Protein AF-0000000071467765 (afdb_homodimer)

Organism: Pichia kudriavzevii (NCBI:txid4909)

Secondary structure (DSSP, 8-state):
-HHHHHHHHHHHHHHHHHIIIIIHHHH----GGGGGS--SSS-TTSTTS-TTTHHHHHHTT-SS-EEEEEESSTTHHHHHSHHHHHHHT-GGGT-EEEEEES---GGGS-HHHHHHHHHHHHHHTT-SEEEE------TT-PPPHHHHHHHHHHHHHHHHHHHT---GGGEEEEEE-TTTTT--HHHHHHHHHHHHHHHHHT-EEEEEPP--HHHHT-TTHHHHHHHHHHHHHH-HHHHHHHHHTT--HHHHHTTS---TTPEEEE--HHHHHHHHHIIIIITGGG--HHHHHHHHH-GGGTEEEEEE-/-HHHHHHHHHHHHHHHHHIIIIIHHHH----GGGGGS--SSS-TTSTTS-TTTHHHHHHTT-SS-EEEEEESSTTHHHHHSHHHHHHHT-GGGT-EEEEEES---GGGS-HHHHHHHHHHHHHHTT-SEEEE------TT-PPPHHHHHHHHHHHHHHHHHHHT---GGGEEEEEE-TTTTT--HHHHHHHHHHHHHHHHHT-EEEEEPP--HHHHT-TTHHHHHHHHHHHHHH-HHHHHHHHHTT--HHHHHTTS---TTPEEEE--HHHHHHHHHIIIIITGGG--HHHHHHHHH-GGGTEEEEEE-

Solvent-accessible surface area (backbone atoms only — not comparable to full-atom values): 31597 Å² total; per-residue (Å²): 112,69,63,54,54,49,40,41,52,52,50,50,51,48,51,51,33,39,41,66,47,48,51,48,31,62,76,51,54,82,47,78,59,52,74,79,45,59,66,79,67,73,43,57,87,36,58,82,50,25,56,76,38,44,46,56,38,58,77,64,60,65,40,63,24,40,37,38,36,48,42,46,36,56,54,46,62,36,55,52,38,27,25,50,43,56,56,53,48,38,68,49,39,51,38,45,36,32,38,42,24,40,10,35,45,40,68,84,71,41,21,72,50,33,43,54,20,37,54,49,26,28,60,68,47,56,42,71,44,79,44,71,42,83,46,82,53,47,89,85,42,71,56,58,43,67,59,49,37,52,50,51,52,52,52,48,53,52,47,30,65,74,68,65,56,85,55,60,86,35,38,34,40,36,33,38,20,83,57,18,54,75,61,41,38,45,31,25,28,47,23,56,20,52,51,55,46,24,63,75,68,68,34,52,39,30,20,37,63,59,61,56,72,67,61,33,54,34,27,60,50,60,59,34,51,52,47,52,51,52,56,40,60,70,31,64,69,48,40,52,54,34,51,72,68,70,51,62,62,64,55,65,62,35,70,45,80,67,55,88,72,48,43,63,31,70,42,29,66,39,51,36,29,42,32,49,15,32,39,46,50,28,34,47,94,68,63,48,78,67,46,55,54,44,64,68,22,29,24,30,46,42,30,36,43,34,34,70,110,111,68,64,53,52,49,41,40,49,51,49,51,49,48,51,51,34,39,41,65,48,48,51,47,30,63,74,52,58,82,49,75,59,54,75,79,42,58,65,78,69,73,41,59,87,37,57,81,52,24,55,75,39,44,45,57,38,55,77,65,60,65,41,63,25,41,37,38,35,48,43,46,37,58,53,46,61,38,54,51,39,27,24,50,42,57,58,52,48,38,69,50,38,49,38,44,35,33,38,42,24,40,10,34,45,39,68,84,72,41,20,71,49,34,45,53,21,37,53,49,27,29,60,69,47,58,41,70,44,80,44,72,43,83,46,82,54,48,90,84,41,70,55,60,42,68,60,47,37,52,50,50,51,53,52,49,52,52,48,30,65,74,70,65,57,84,55,59,85,36,38,33,38,37,33,38,22,82,55,19,54,75,62,43,40,46,30,25,28,48,20,55,21,52,50,55,46,24,62,74,68,67,35,51,37,30,19,37,65,59,58,57,72,67,61,33,54,34,27,60,51,60,59,35,51,52,47,50,52,53,57,41,61,69,29,64,68,48,41,54,54,35,52,71,68,69,50,63,62,63,56,64,60,35,73,46,81,67,55,90,74,48,42,61,31,69,40,30,67,40,51,35,29,42,31,48,15,33,39,46,49,29,34,46,92,69,63,48,78,68,45,56,55,46,62,68,22,29,24,31,46,42,30,37,45,35,34,70,110

Structure (mmCIF, N/CA/C/O backbone):
data_AF-0000000071467765-model_v1
#
loop_
_entity.id
_entity.type
_entity.pdbx_description
1 polymer 'N-acetylglucosaminylphosphatidylinositol deacetylase'
#
loop_
_atom_site.group_PDB
_atom_site.id
_atom_site.type_symbol
_atom_site.label_atom_id
_atom_site.label_alt_id
_atom_site.label_comp_id
_atom_site.label_asym_id
_atom_site.label_entity_id
_atom_site.label_seq_id
_atom_site.pdbx_PDB_ins_code
_atom_site.Cartn_x
_atom_site.Cartn_y
_atom_site.Cartn_z
_atom_site.occupancy
_atom_site.B_iso_or_equiv
_atom_site.auth_seq_id
_atom_site.auth_comp_id
_atom_site.auth_asym_id
_atom_site.auth_atom_id
_atom_site.pdbx_PDB_model_num
ATOM 1 N N . MET A 1 1 ? -33.156 -6.586 10.109 1 57.59 1 MET A N 1
ATOM 2 C CA . MET A 1 1 ? -32.781 -7.945 10.484 1 57.59 1 MET A CA 1
ATOM 3 C C . MET A 1 1 ? -31.781 -8.523 9.5 1 57.59 1 MET A C 1
ATOM 5 O O . MET A 1 1 ? -30.75 -9.086 9.906 1 57.59 1 MET A O 1
ATOM 9 N N . GLY A 1 2 ? -31.953 -8.109 8.18 1 66.56 2 GLY A N 1
ATOM 10 C CA . GLY A 1 2 ? -31.094 -8.656 7.133 1 66.56 2 GLY A CA 1
ATOM 11 C C . GLY A 1 2 ? -29.688 -8.078 7.145 1 66.56 2 GLY A C 1
ATOM 12 O O . GLY A 1 2 ? -28.719 -8.82 7.074 1 66.56 2 GLY A O 1
ATOM 13 N N . LEU A 1 3 ? -29.547 -6.852 7.496 1 72.19 3 LEU A N 1
ATOM 14 C CA . LEU A 1 3 ? -28.234 -6.203 7.48 1 72.19 3 LEU A CA 1
ATOM 15 C C . LEU A 1 3 ? -27.406 -6.629 8.688 1 72.19 3 LEU A C 1
ATOM 17 O O . LEU A 1 3 ? -26.188 -6.766 8.594 1 72.19 3 LEU A O 1
ATOM 21 N N . LEU A 1 4 ? -28.156 -6.809 9.719 1 71.81 4 LEU A N 1
ATOM 22 C CA . LEU A 1 4 ? -27.484 -7.219 10.945 1 71.81 4 LEU A CA 1
ATOM 23 C C . LEU A 1 4 ? -26.859 -8.602 10.789 1 71.81 4 LEU A C 1
ATOM 25 O O . LEU A 1 4 ? -25.719 -8.812 11.18 1 71.81 4 LEU A O 1
ATOM 29 N N . LYS A 1 5 ? -27.656 -9.516 10.25 1 77.25 5 LYS A N 1
ATOM 30 C CA . LYS A 1 5 ? -27.156 -10.875 10.07 1 77.25 5 LYS A CA 1
ATOM 31 C C . LYS A 1 5 ? -26.016 -10.906 9.055 1 77.25 5 LYS A C 1
ATOM 33 O O . LYS A 1 5 ? -25.047 -11.641 9.234 1 77.25 5 LYS A O 1
ATOM 38 N N . LEU A 1 6 ? -26.125 -10.109 8.086 1 79.75 6 LEU A N 1
ATOM 39 C CA . LEU A 1 6 ? -25.094 -10.047 7.062 1 79.75 6 LEU A CA 1
ATOM 40 C C . LEU A 1 6 ? -23.797 -9.5 7.645 1 79.75 6 LEU A C 1
ATOM 42 O O . LEU A 1 6 ? -22.719 -10.031 7.371 1 79.75 6 LEU A O 1
ATOM 46 N N . SER A 1 7 ? -23.969 -8.477 8.438 1 82 7 SER A N 1
ATOM 47 C CA . SER A 1 7 ? -22.797 -7.883 9.062 1 82 7 SER A CA 1
ATOM 48 C C . SER A 1 7 ? -22.094 -8.883 9.977 1 82 7 SER A C 1
ATOM 50 O O . SER A 1 7 ? -20.859 -8.961 9.984 1 82 7 SER A O 1
ATOM 52 N N . TYR A 1 8 ? -22.891 -9.586 10.641 1 83.19 8 TYR A N 1
ATOM 53 C CA . TYR A 1 8 ? -22.328 -10.586 11.547 1 83.19 8 TYR A CA 1
ATOM 54 C C . TYR A 1 8 ? -21.625 -11.688 10.766 1 83.19 8 TYR A C 1
ATOM 56 O O . TYR A 1 8 ? -20.516 -12.102 11.125 1 83.19 8 TYR A O 1
ATOM 64 N N . PHE A 1 9 ? -22.219 -12.078 9.742 1 82.94 9 PHE A N 1
ATOM 65 C CA . PHE A 1 9 ? -21.641 -13.133 8.906 1 82.94 9 PHE A CA 1
ATOM 66 C C . PHE A 1 9 ? -20.328 -12.688 8.297 1 82.94 9 PHE A C 1
ATOM 68 O O . PHE A 1 9 ? -19.344 -13.43 8.297 1 82.94 9 PHE A O 1
ATOM 75 N N . VAL A 1 10 ? -20.234 -11.508 7.82 1 82.75 10 VAL A N 1
ATOM 76 C CA . VAL A 1 10 ? -19.031 -10.961 7.195 1 82.75 10 VAL A CA 1
ATOM 77 C C . VAL A 1 10 ? -17.922 -10.844 8.234 1 82.75 10 VAL A C 1
ATOM 79 O O . VAL A 1 10 ? -16.766 -11.172 7.949 1 82.75 10 VAL A O 1
ATOM 82 N N . THR A 1 11 ? -18.312 -10.477 9.383 1 86.81 11 THR A N 1
ATOM 83 C CA . THR A 1 11 ? -17.328 -10.328 10.453 1 86.81 11 THR A CA 1
ATOM 84 C C . THR A 1 11 ? -16.75 -11.68 10.844 1 86.81 11 THR A C 1
ATOM 86 O O . THR A 1 11 ? -15.531 -11.82 10.984 1 86.81 11 THR A O 1
ATOM 89 N N . LEU A 1 12 ? -17.578 -12.625 10.953 1 88 12 LEU A N 1
ATOM 90 C CA . LEU A 1 12 ? -17.125 -13.953 11.352 1 88 12 LEU A CA 1
ATOM 91 C C . LEU A 1 12 ? -16.234 -14.57 10.281 1 88 12 LEU A C 1
ATOM 93 O O . LEU A 1 12 ? -15.219 -15.195 10.594 1 88 12 LEU A O 1
ATOM 97 N N . THR A 1 13 ? -16.672 -14.422 9.07 1 89.06 13 THR A N 1
ATOM 98 C CA . THR A 1 13 ? -15.883 -14.953 7.965 1 89.06 13 THR A CA 1
ATOM 99 C C . THR A 1 13 ? -14.516 -14.273 7.895 1 89.06 13 THR A C 1
ATOM 101 O O . THR A 1 13 ? -13.5 -14.93 7.664 1 89.06 13 THR A O 1
ATOM 104 N N . PHE A 1 14 ? -14.555 -13 8.148 1 92.5 14 PHE A N 1
ATOM 105 C CA . PHE A 1 14 ? -13.312 -12.242 8.141 1 92.5 14 PHE A CA 1
ATOM 106 C C . PHE A 1 14 ? -12.391 -12.695 9.266 1 92.5 14 PHE A C 1
ATOM 108 O O . PHE A 1 14 ? -11.203 -12.93 9.047 1 92.5 14 PHE A O 1
ATOM 115 N N . LEU A 1 15 ? -12.883 -12.875 10.398 1 91.81 15 LEU A N 1
ATOM 116 C CA . LEU A 1 15 ? -12.094 -13.297 11.547 1 91.81 15 LEU A CA 1
ATOM 117 C C . LEU A 1 15 ? -11.547 -14.703 11.344 1 91.81 15 LEU A C 1
ATOM 119 O O . LEU A 1 15 ? -10.398 -14.984 11.703 1 91.81 15 LEU A O 1
ATOM 123 N N . ALA A 1 16 ? -12.367 -15.555 10.812 1 93.81 16 ALA A N 1
ATOM 124 C CA . ALA A 1 16 ? -11.906 -16.906 10.5 1 93.81 16 ALA A CA 1
ATOM 125 C C . ALA A 1 16 ? -10.758 -16.875 9.492 1 93.81 16 ALA A C 1
ATOM 127 O O . ALA A 1 16 ? -9.758 -17.578 9.664 1 93.81 16 ALA A O 1
ATOM 128 N N . TRP A 1 17 ? -10.93 -16.094 8.492 1 95.88 17 TRP A N 1
ATOM 129 C CA . TRP A 1 17 ? -9.898 -15.961 7.469 1 95.88 17 TRP A CA 1
ATOM 130 C C . TRP A 1 17 ? -8.594 -15.438 8.07 1 95.88 17 TRP A C 1
ATOM 132 O O . TRP A 1 17 ? -7.52 -15.961 7.781 1 95.88 17 TRP A O 1
ATOM 142 N N . VAL A 1 18 ? -8.672 -14.461 8.93 1 95.44 18 VAL A N 1
ATOM 143 C CA . VAL A 1 18 ? -7.5 -13.906 9.602 1 95.44 18 VAL A CA 1
ATOM 144 C C . VAL A 1 18 ? -6.824 -14.992 10.438 1 95.44 18 VAL A C 1
ATOM 146 O O . VAL A 1 18 ? -5.598 -15.117 10.43 1 95.44 18 VAL A O 1
ATOM 149 N N . GLY A 1 19 ? -7.621 -15.742 11.141 1 94.69 19 GLY A N 1
ATOM 150 C CA . GLY A 1 19 ? -7.074 -16.844 11.922 1 94.69 19 GLY A CA 1
ATOM 151 C C . GLY A 1 19 ? -6.305 -17.844 11.078 1 94.69 19 GLY A C 1
ATOM 152 O O . GLY A 1 19 ? -5.195 -18.25 11.445 1 94.69 19 GLY A O 1
ATOM 153 N N . LEU A 1 20 ? -6.84 -18.141 9.914 1 93.31 20 LEU A N 1
ATOM 154 C CA . LEU A 1 20 ? -6.297 -19.203 9.07 1 93.31 20 LEU A CA 1
ATOM 155 C C . LEU A 1 20 ? -5.074 -18.719 8.305 1 93.31 20 LEU A C 1
ATOM 157 O O . LEU A 1 20 ? -4.141 -19.484 8.055 1 93.31 20 LEU A O 1
ATOM 161 N N . THR A 1 21 ? -5.031 -17.438 7.965 1 94.06 21 THR A N 1
ATOM 162 C CA . THR A 1 21 ? -3.996 -16.969 7.059 1 94.06 21 THR A CA 1
ATOM 163 C C . THR A 1 21 ? -2.908 -16.219 7.832 1 94.06 21 THR A C 1
ATOM 165 O O . THR A 1 21 ? -1.771 -16.109 7.367 1 94.06 21 THR A O 1
ATOM 168 N N . THR A 1 22 ? -3.254 -15.641 8.969 1 92 22 THR A N 1
ATOM 169 C CA . THR A 1 22 ? -2.34 -14.711 9.625 1 92 22 THR A CA 1
ATOM 170 C C . THR A 1 22 ? -1.929 -15.242 11 1 92 22 THR A C 1
ATOM 172 O O . THR A 1 22 ? -0.749 -15.211 11.352 1 92 22 THR A O 1
ATOM 175 N N . ILE A 1 23 ? -2.797 -15.773 11.75 1 91.19 23 ILE A N 1
ATOM 176 C CA . ILE A 1 23 ? -2.516 -16.141 13.133 1 91.19 23 ILE A CA 1
ATOM 177 C C . ILE A 1 23 ? -1.93 -17.547 13.188 1 91.19 23 ILE A C 1
ATOM 179 O O . ILE A 1 23 ? -0.844 -17.75 13.734 1 91.19 23 ILE A O 1
ATOM 183 N N . LEU A 1 24 ? -2.492 -18.531 12.586 1 88.75 24 LEU A N 1
ATOM 184 C CA . LEU A 1 24 ? -2.113 -19.938 12.688 1 88.75 24 LEU A CA 1
ATOM 185 C C . LEU A 1 24 ? -0.704 -20.172 12.148 1 88.75 24 LEU A C 1
ATOM 187 O O . LEU A 1 24 ? 0.08 -20.906 12.734 1 88.75 24 LEU A O 1
ATOM 191 N N . PRO A 1 25 ? -0.395 -19.531 11.039 1 87.44 25 PRO A N 1
ATOM 192 C CA . PRO A 1 25 ? 0.955 -19.75 10.516 1 87.44 25 PRO A CA 1
ATOM 193 C C . PRO A 1 25 ? 2.045 -19.328 11.492 1 87.44 25 PRO A C 1
ATOM 195 O O . PRO A 1 25 ? 3.18 -19.797 11.406 1 87.44 25 PRO A O 1
ATOM 198 N N . ASN A 1 26 ? 1.786 -18.359 12.336 1 83.25 26 ASN A N 1
ATOM 199 C CA . ASN A 1 26 ? 2.764 -17.938 13.336 1 83.25 26 ASN A CA 1
ATOM 200 C C . ASN A 1 26 ? 3.074 -19.062 14.32 1 83.25 26 ASN A C 1
ATOM 202 O O . ASN A 1 26 ? 4.168 -19.125 14.883 1 83.25 26 ASN A O 1
ATOM 206 N N . PHE A 1 27 ? 2.184 -20.031 14.461 1 81.62 27 PHE A N 1
ATOM 207 C CA . PHE A 1 27 ? 2.359 -21.125 15.406 1 81.62 27 PHE A CA 1
ATOM 208 C C . PHE A 1 27 ? 2.906 -22.359 14.703 1 81.62 27 PHE A C 1
ATOM 210 O O . PHE A 1 27 ? 3.479 -23.25 15.344 1 81.62 27 PHE A O 1
ATOM 217 N N . CYS A 1 28 ? 2.707 -22.469 13.422 1 75.94 28 CYS A N 1
ATOM 218 C CA . CYS A 1 28 ? 3.148 -23.641 12.656 1 75.94 28 CYS A CA 1
ATOM 219 C C . CYS A 1 28 ? 4.301 -23.266 11.734 1 75.94 28 CYS A C 1
ATOM 221 O O . CYS A 1 28 ? 4.332 -23.688 10.57 1 75.94 28 CYS A O 1
ATOM 223 N N . ASN A 1 29 ? 5.148 -22.5 12.164 1 68.12 29 ASN A N 1
ATOM 224 C CA . ASN A 1 29 ? 6.176 -21.922 11.305 1 68.12 29 ASN A CA 1
ATOM 225 C C . ASN A 1 29 ? 7.359 -22.859 11.125 1 68.12 29 ASN A C 1
ATOM 227 O O . ASN A 1 29 ? 8.445 -22.438 10.75 1 68.12 29 ASN A O 1
ATOM 231 N N . THR A 1 30 ? 7.168 -24.125 11.273 1 71.19 30 THR A N 1
ATOM 232 C CA . THR A 1 30 ? 8.266 -25.062 11.07 1 71.19 30 THR A CA 1
ATOM 233 C C . THR A 1 30 ? 8.227 -25.641 9.656 1 71.19 30 THR A C 1
ATOM 235 O O . THR A 1 30 ? 7.406 -26.5 9.344 1 71.19 30 THR A O 1
ATOM 238 N N . ASP A 1 31 ? 8.68 -24.875 8.656 1 78.06 31 ASP A N 1
ATOM 239 C CA . ASP A 1 31 ? 8.695 -25.328 7.273 1 78.06 31 ASP A CA 1
ATOM 240 C C . ASP A 1 31 ? 10.117 -25.641 6.809 1 78.06 31 ASP A C 1
ATOM 242 O O . ASP A 1 31 ? 10.969 -24.75 6.758 1 78.06 31 ASP A O 1
ATOM 246 N N . PRO A 1 32 ? 10.414 -26.891 6.512 1 81.75 32 PRO A N 1
ATOM 247 C CA . PRO A 1 32 ? 11.766 -27.266 6.098 1 81.75 32 PRO A CA 1
ATOM 248 C C . PRO A 1 32 ? 12.195 -26.594 4.801 1 81.75 32 PRO A C 1
ATOM 250 O O . PRO A 1 32 ? 13.391 -26.484 4.52 1 81.75 32 PRO A O 1
ATOM 253 N N . SER A 1 33 ? 11.25 -26.094 4.004 1 87.62 33 SER A N 1
ATOM 254 C CA . SER A 1 33 ? 11.57 -25.469 2.732 1 87.62 33 SER A CA 1
ATOM 255 C C . SER A 1 33 ? 12.352 -24.172 2.941 1 87.62 33 SER A C 1
ATOM 257 O O . SER A 1 33 ? 13.07 -23.719 2.043 1 87.62 33 SER A O 1
ATOM 259 N N . LYS A 1 34 ? 12.328 -23.656 4.102 1 89.5 34 LYS A N 1
ATOM 260 C CA . LYS A 1 34 ? 13.016 -22.406 4.414 1 89.5 34 LYS A CA 1
ATOM 261 C C . LYS A 1 34 ? 14.531 -22.594 4.41 1 89.5 34 LYS A C 1
ATOM 263 O O . LYS A 1 34 ? 15.273 -21.641 4.172 1 89.5 34 LYS A O 1
ATOM 268 N N . SER A 1 35 ? 14.891 -23.797 4.668 1 88.38 35 SER A N 1
ATOM 269 C CA . SER A 1 35 ? 16.328 -24.078 4.738 1 88.38 35 SER A CA 1
ATOM 270 C C . SER A 1 35 ? 16.984 -23.891 3.379 1 88.38 35 SER A C 1
ATOM 272 O O . SER A 1 35 ? 18.203 -23.734 3.295 1 88.38 35 SER A O 1
ATOM 274 N N . LYS A 1 36 ? 16.203 -23.844 2.367 1 92.06 36 LYS A N 1
ATOM 275 C CA . LYS A 1 36 ? 16.719 -23.719 1.008 1 92.06 36 LYS A CA 1
ATOM 276 C C . LYS A 1 36 ? 16.859 -22.266 0.605 1 92.06 36 LYS A C 1
ATOM 278 O O . LYS A 1 36 ? 17.344 -21.953 -0.487 1 92.06 36 LYS A O 1
ATOM 283 N N . LEU A 1 37 ? 16.469 -21.391 1.48 1 94.06 37 LEU A N 1
ATOM 284 C CA . LEU A 1 37 ? 16.5 -19.969 1.185 1 94.06 37 LEU A CA 1
ATOM 285 C C . LEU A 1 37 ? 17.578 -19.266 2.01 1 94.06 37 LEU A C 1
ATOM 287 O O . LEU A 1 37 ? 17.875 -19.688 3.129 1 94.06 37 LEU A O 1
ATOM 291 N N . LEU A 1 38 ? 18.109 -18.266 1.412 1 92.5 38 LEU A N 1
ATOM 292 C CA . LEU A 1 38 ? 19.031 -17.406 2.15 1 92.5 38 LEU A CA 1
ATOM 293 C C . LEU A 1 38 ? 18.281 -16.297 2.879 1 92.5 38 LEU A C 1
ATOM 295 O O . LEU A 1 38 ? 17.344 -15.719 2.326 1 92.5 38 LEU A O 1
ATOM 299 N N . ASN A 1 39 ? 18.719 -16 4.059 1 92.62 39 ASN A N 1
ATOM 300 C CA . ASN A 1 39 ? 18.062 -14.992 4.875 1 92.62 39 ASN A CA 1
ATOM 301 C C . ASN A 1 39 ? 18.625 -13.602 4.605 1 92.62 39 ASN A C 1
ATOM 303 O O . ASN A 1 39 ? 19.281 -13.016 5.465 1 92.62 39 ASN A O 1
ATOM 307 N N . TYR A 1 40 ? 18.141 -12.93 3.514 1 88.19 40 TYR A N 1
ATOM 308 C CA . TYR A 1 40 ? 18.656 -11.641 3.088 1 88.19 40 TYR A CA 1
ATOM 309 C C . TYR A 1 40 ? 18.062 -10.508 3.912 1 88.19 40 TYR A C 1
ATOM 311 O O . TYR A 1 40 ? 18.734 -9.539 4.246 1 88.19 40 TYR A O 1
ATOM 319 N N . ASP A 1 41 ? 16.844 -10.727 4.32 1 86.25 41 ASP A N 1
ATOM 320 C CA . ASP A 1 41 ? 16.109 -9.594 4.883 1 86.25 41 ASP A CA 1
ATOM 321 C C . ASP A 1 41 ? 15.859 -9.797 6.375 1 86.25 41 ASP A C 1
ATOM 323 O O . ASP A 1 41 ? 15.312 -8.906 7.039 1 86.25 41 ASP A O 1
ATOM 327 N N . GLY A 1 42 ? 16.219 -11.016 6.875 1 87.81 42 GLY A N 1
ATOM 328 C CA . GLY A 1 42 ? 16.062 -11.297 8.297 1 87.81 42 GLY A CA 1
ATOM 329 C C . GLY A 1 42 ? 14.695 -11.828 8.648 1 87.81 42 GLY A C 1
ATOM 330 O O . GLY A 1 42 ? 14.375 -12 9.828 1 87.81 42 GLY A O 1
ATOM 331 N N . TYR A 1 43 ? 13.828 -12.156 7.582 1 90.5 43 TYR A N 1
ATOM 332 C CA . TYR A 1 43 ? 12.453 -12.562 7.852 1 90.5 43 TYR A CA 1
ATOM 333 C C . TYR A 1 43 ? 12.273 -14.062 7.676 1 90.5 43 TYR A C 1
ATOM 335 O O . TYR A 1 43 ? 11.18 -14.594 7.863 1 90.5 43 TYR A O 1
ATOM 343 N N . LEU A 1 44 ? 13.344 -14.773 7.383 1 90.62 44 LEU A N 1
ATOM 344 C CA . LEU A 1 44 ? 13.211 -16.141 6.914 1 90.62 44 LEU A CA 1
ATOM 345 C C . LEU A 1 44 ? 12.508 -17.016 7.961 1 90.62 44 LEU A C 1
ATOM 347 O O . LEU A 1 44 ? 11.695 -17.859 7.613 1 90.62 44 LEU A O 1
ATOM 351 N N . GLN A 1 45 ? 12.758 -16.766 9.203 1 87.19 45 GLN A N 1
ATOM 352 C CA . GLN A 1 45 ? 12.211 -17.609 10.242 1 87.19 45 GLN A CA 1
ATOM 353 C C . GLN A 1 45 ? 10.906 -17.047 10.789 1 87.19 45 GLN A C 1
ATOM 355 O O . GLN A 1 45 ? 10.32 -17.594 11.734 1 87.19 45 GLN A O 1
ATOM 360 N N . SER A 1 46 ? 10.445 -15.953 10.141 1 87.81 46 SER A N 1
ATOM 361 C CA . SER A 1 46 ? 9.195 -15.344 10.586 1 87.81 46 SER A CA 1
ATOM 362 C C . SER A 1 46 ? 8.016 -15.812 9.742 1 87.81 46 SER A C 1
ATOM 364 O O . SER A 1 46 ? 8.195 -16.547 8.766 1 87.81 46 SER A O 1
ATOM 366 N N . ALA A 1 47 ? 6.828 -15.438 10.156 1 88.19 47 ALA A N 1
ATOM 367 C CA . ALA A 1 47 ? 5.602 -15.82 9.461 1 88.19 47 ALA A CA 1
ATOM 368 C C . ALA A 1 47 ? 5.477 -15.078 8.125 1 88.19 47 ALA A C 1
ATOM 370 O O . ALA A 1 47 ? 4.555 -15.336 7.352 1 88.19 47 ALA A O 1
ATOM 371 N N . TYR A 1 48 ? 6.473 -14.227 7.953 1 90.69 48 TYR A N 1
ATOM 372 C CA . TYR A 1 48 ? 6.535 -13.57 6.648 1 90.69 48 TYR A CA 1
ATOM 373 C C . TYR A 1 48 ? 6.688 -14.594 5.531 1 90.69 48 TYR A C 1
ATOM 375 O O . TYR A 1 48 ? 6.105 -14.438 4.453 1 90.69 48 TYR A O 1
ATOM 383 N N . TYR A 1 49 ? 7.488 -15.523 5.789 1 91.38 49 TYR A N 1
ATOM 384 C CA . TYR A 1 49 ? 7.586 -16.734 4.98 1 91.38 49 TYR A CA 1
ATOM 385 C C . TYR A 1 49 ? 6.902 -17.906 5.664 1 91.38 49 TYR A C 1
ATOM 387 O O . TYR A 1 49 ? 7.434 -18.469 6.625 1 91.38 49 TYR A O 1
ATOM 395 N N . ASN A 1 50 ? 5.691 -18.203 5.188 1 86.06 50 ASN A N 1
ATOM 396 C CA . ASN A 1 50 ? 4.898 -19.141 5.977 1 86.06 50 ASN A CA 1
ATOM 397 C C . ASN A 1 50 ? 4.711 -20.469 5.246 1 86.06 50 ASN A C 1
ATOM 399 O O . ASN A 1 50 ? 5.039 -20.578 4.062 1 86.06 50 ASN A O 1
ATOM 403 N N . SER A 1 51 ? 4.078 -21.359 6.02 1 84.44 51 SER A N 1
ATOM 404 C CA . SER A 1 51 ? 3.939 -22.734 5.547 1 84.44 51 SER A CA 1
ATOM 405 C C . SER A 1 51 ? 2.822 -22.859 4.516 1 84.44 51 SER A C 1
ATOM 407 O O . SER A 1 51 ? 2.707 -23.875 3.834 1 84.44 51 SER A O 1
ATOM 409 N N . ILE A 1 52 ? 2.143 -21.812 4.406 1 90.38 52 ILE A N 1
ATOM 410 C CA . ILE A 1 52 ? 1.036 -21.859 3.459 1 90.38 52 ILE A CA 1
ATOM 411 C C . ILE A 1 52 ? 1.566 -21.672 2.039 1 90.38 52 ILE A C 1
ATOM 413 O O . ILE A 1 52 ? 1.203 -22.422 1.13 1 90.38 52 ILE A O 1
ATOM 417 N N . ASN A 1 53 ? 2.486 -20.734 1.832 1 94.88 53 ASN A N 1
ATOM 418 C CA . ASN A 1 53 ? 2.891 -20.344 0.482 1 94.88 53 ASN A CA 1
ATOM 419 C C . ASN A 1 53 ? 4.301 -20.844 0.16 1 94.88 53 ASN A C 1
ATOM 421 O O . ASN A 1 53 ? 4.551 -21.344 -0.936 1 94.88 53 ASN A O 1
ATOM 425 N N . THR A 1 54 ? 5.211 -20.766 1.097 1 94.81 54 THR A N 1
ATOM 426 C CA . THR A 1 54 ? 6.645 -20.891 0.864 1 94.81 54 THR A CA 1
ATOM 427 C C . THR A 1 54 ? 6.98 -22.281 0.315 1 94.81 54 THR A C 1
ATOM 429 O O . THR A 1 54 ? 7.738 -22.406 -0.652 1 94.81 54 THR A O 1
ATOM 432 N N . PRO A 1 55 ? 6.406 -23.406 0.921 1 92 55 PRO A N 1
ATOM 433 C CA . PRO A 1 55 ? 6.742 -24.719 0.372 1 92 55 PRO A CA 1
ATOM 434 C C . PRO A 1 55 ? 6.414 -24.844 -1.114 1 92 55 PRO A C 1
ATOM 436 O O . PRO A 1 55 ? 7.23 -25.344 -1.891 1 92 55 PRO A O 1
ATOM 439 N N . ALA A 1 56 ? 5.25 -24.359 -1.516 1 92.88 56 ALA A N 1
ATOM 440 C CA . ALA A 1 56 ? 4.84 -24.453 -2.914 1 92.88 56 ALA A CA 1
ATOM 441 C C . ALA A 1 56 ? 5.758 -23.625 -3.811 1 92.88 56 ALA A C 1
ATOM 443 O O . ALA A 1 56 ? 6.09 -24.047 -4.922 1 92.88 56 ALA A O 1
ATOM 444 N N . ILE A 1 57 ? 6.191 -22.469 -3.383 1 96.62 57 ILE A N 1
ATOM 445 C CA . ILE A 1 57 ? 7.059 -21.578 -4.148 1 96.62 57 ILE A CA 1
ATOM 446 C C . ILE A 1 57 ? 8.422 -22.234 -4.352 1 96.62 57 ILE A C 1
ATOM 448 O O . ILE A 1 57 ? 8.945 -22.266 -5.469 1 96.62 57 ILE A O 1
ATOM 452 N N . VAL A 1 58 ? 8.938 -22.797 -3.32 1 95.69 58 VAL A N 1
ATOM 453 C CA . VAL A 1 58 ? 10.266 -23.406 -3.342 1 95.69 58 VAL A CA 1
ATOM 454 C C . VAL A 1 58 ? 10.234 -24.719 -4.117 1 95.69 58 VAL A C 1
ATOM 456 O O . VAL A 1 58 ? 11.102 -24.969 -4.957 1 95.69 58 VAL A O 1
ATOM 459 N N . GLU A 1 59 ? 9.195 -25.547 -3.848 1 93.25 59 GLU A N 1
ATOM 460 C CA . GLU A 1 59 ? 9.078 -26.844 -4.496 1 93.25 59 GLU A CA 1
ATOM 461 C C . GLU A 1 59 ? 8.938 -26.703 -6.008 1 93.25 59 GLU A C 1
ATOM 463 O O . GLU A 1 59 ? 9.367 -27.562 -6.77 1 93.25 59 GLU A O 1
ATOM 468 N N . ASN A 1 60 ? 8.383 -25.609 -6.41 1 94.88 60 ASN A N 1
ATOM 469 C CA . ASN A 1 60 ? 8.188 -25.375 -7.836 1 94.88 60 ASN A CA 1
ATOM 470 C C . ASN A 1 60 ? 9.281 -24.5 -8.43 1 94.88 60 ASN A C 1
ATOM 472 O O . ASN A 1 60 ? 9.141 -24 -9.547 1 94.88 60 ASN A O 1
ATOM 476 N N . ASN A 1 61 ? 10.273 -24.219 -7.699 1 95.06 61 ASN A N 1
ATOM 477 C CA . ASN A 1 61 ? 11.477 -23.5 -8.125 1 95.06 61 ASN A CA 1
ATOM 478 C C . ASN A 1 61 ? 11.148 -22.094 -8.617 1 95.06 61 ASN A C 1
ATOM 480 O O . ASN A 1 61 ? 11.68 -21.656 -9.633 1 95.06 61 ASN A O 1
ATOM 484 N N . LEU A 1 62 ? 10.242 -21.469 -7.961 1 97.5 62 LEU A N 1
ATOM 485 C CA . LEU A 1 62 ? 9.938 -20.062 -8.234 1 97.5 62 LEU A CA 1
ATOM 486 C C . LEU A 1 62 ? 10.789 -19.141 -7.359 1 97.5 62 LEU A C 1
ATOM 488 O O . LEU A 1 62 ? 10.258 -18.25 -6.699 1 97.5 62 LEU A O 1
ATOM 492 N N . VAL A 1 63 ? 12.07 -19.438 -7.305 1 97.38 63 VAL A N 1
ATOM 493 C CA . VAL A 1 63 ? 13.102 -18.672 -6.609 1 97.38 63 VAL A CA 1
ATOM 494 C C . VAL A 1 63 ? 14.25 -18.359 -7.566 1 97.38 63 VAL A C 1
ATOM 496 O O . VAL A 1 63 ? 14.445 -19.078 -8.555 1 97.38 63 VAL A O 1
ATOM 499 N N . ASN A 1 64 ? 14.969 -17.266 -7.293 1 96.56 64 ASN A N 1
ATOM 500 C CA . ASN A 1 64 ? 16.078 -16.859 -8.141 1 96.56 64 ASN A CA 1
ATOM 501 C C . ASN A 1 64 ? 15.68 -16.797 -9.609 1 96.56 64 ASN A C 1
ATOM 503 O O . ASN A 1 64 ? 16.391 -17.297 -10.477 1 96.56 64 ASN A O 1
ATOM 507 N N . SER A 1 65 ? 14.484 -16.266 -9.836 1 98.06 65 SER A N 1
ATOM 508 C CA . SER A 1 65 ? 13.914 -16.266 -11.188 1 98.06 65 SER A CA 1
ATOM 509 C C . SER A 1 65 ? 13.555 -14.859 -11.625 1 98.06 65 SER A C 1
ATOM 511 O O . SER A 1 65 ? 13.391 -13.961 -10.797 1 98.06 65 SER A O 1
ATOM 513 N N . HIS A 1 66 ? 13.562 -14.672 -12.922 1 98.62 66 HIS A N 1
ATOM 514 C CA . HIS A 1 66 ? 12.93 -13.516 -13.547 1 98.62 66 HIS A CA 1
ATOM 515 C C . HIS A 1 66 ? 11.492 -13.828 -13.953 1 98.62 66 HIS A C 1
ATOM 517 O O . HIS A 1 66 ? 11.258 -14.539 -14.938 1 98.62 66 HIS A O 1
ATOM 523 N N . ILE A 1 67 ? 10.57 -13.352 -13.164 1 98.81 67 ILE A N 1
ATOM 524 C CA . ILE A 1 67 ? 9.156 -13.57 -13.43 1 98.81 67 ILE A CA 1
ATOM 525 C C . ILE A 1 67 ? 8.641 -12.5 -14.391 1 98.81 67 ILE A C 1
ATOM 527 O O . ILE A 1 67 ? 8.648 -11.305 -14.062 1 98.81 67 ILE A O 1
ATOM 531 N N . VAL A 1 68 ? 8.242 -12.891 -15.523 1 98.88 68 VAL A N 1
ATOM 532 C CA . VAL A 1 68 ? 7.727 -11.977 -16.547 1 98.88 68 VAL A CA 1
ATOM 533 C C . VAL A 1 68 ? 6.203 -12.055 -16.594 1 98.88 68 VAL A C 1
ATOM 535 O O . VAL A 1 68 ? 5.645 -13.031 -17.109 1 98.88 68 VAL A O 1
ATOM 538 N N . LEU A 1 69 ? 5.57 -11.047 -16.031 1 98.94 69 LEU A N 1
ATOM 539 C CA . LEU A 1 69 ? 4.117 -10.922 -16.078 1 98.94 69 LEU A CA 1
ATOM 540 C C . LEU A 1 69 ? 3.67 -10.25 -17.375 1 98.94 69 LEU A C 1
ATOM 542 O O . LEU A 1 69 ? 4.156 -9.172 -17.719 1 98.94 69 LEU A O 1
ATOM 546 N N . ILE A 1 70 ? 2.84 -10.906 -18.078 1 98.88 70 ILE A N 1
ATOM 547 C CA . ILE A 1 70 ? 2.309 -10.375 -19.328 1 98.88 70 ILE A CA 1
ATOM 548 C C . ILE A 1 70 ? 0.815 -10.094 -19.172 1 98.88 70 ILE A C 1
ATOM 550 O O . ILE A 1 70 ? 0.022 -11.008 -18.953 1 98.88 70 ILE A O 1
ATOM 554 N N . THR A 1 71 ? 0.407 -8.812 -19.297 1 98.69 71 THR A N 1
ATOM 555 C CA . THR A 1 71 ? -0.985 -8.414 -19.109 1 98.69 71 THR A CA 1
ATOM 556 C C . THR A 1 71 ? -1.458 -7.559 -20.281 1 98.69 71 THR A C 1
ATOM 558 O O . THR A 1 71 ? -0.671 -7.219 -21.172 1 98.69 71 THR A O 1
ATOM 561 N N . ALA A 1 72 ? -2.754 -7.246 -20.297 1 97.88 72 ALA A N 1
ATOM 562 C CA . ALA A 1 72 ? -3.342 -6.527 -21.422 1 97.88 72 ALA A CA 1
ATOM 563 C C . ALA A 1 72 ? -3.432 -5.031 -21.141 1 97.88 72 ALA A C 1
ATOM 565 O O . ALA A 1 72 ? -3.086 -4.207 -21.984 1 97.88 72 ALA A O 1
ATOM 566 N N . HIS A 1 73 ? -3.934 -4.734 -19.938 1 97.06 73 HIS A N 1
ATOM 567 C CA . HIS A 1 73 ? -4.254 -3.348 -19.625 1 97.06 73 HIS A CA 1
ATOM 568 C C . HIS A 1 73 ? -3.662 -2.939 -18.281 1 97.06 73 HIS A C 1
ATOM 570 O O . HIS A 1 73 ? -3.461 -3.783 -17.406 1 97.06 73 HIS A O 1
ATOM 576 N N . PRO A 1 74 ? -3.418 -1.575 -18.156 1 97.81 74 PRO A N 1
ATOM 577 C CA . PRO A 1 74 ? -3.094 -1.1 -16.812 1 97.81 74 PRO A CA 1
ATOM 578 C C . PRO A 1 74 ? -4.191 -1.408 -15.797 1 97.81 74 PRO A C 1
ATOM 580 O O . PRO A 1 74 ? -5.355 -1.066 -16.016 1 97.81 74 PRO A O 1
ATOM 583 N N . ASP A 1 75 ? -3.855 -2.02 -14.727 1 97.75 75 ASP A N 1
ATOM 584 C CA . ASP A 1 75 ? -4.66 -2.418 -13.578 1 97.75 75 ASP A CA 1
ATOM 585 C C . ASP A 1 75 ? -4.848 -3.934 -13.531 1 97.75 75 ASP A C 1
ATOM 587 O O . ASP A 1 75 ? -5.246 -4.488 -12.508 1 97.75 75 ASP A O 1
ATOM 591 N N . ASP A 1 76 ? -4.543 -4.691 -14.68 1 98.38 76 ASP A N 1
ATOM 592 C CA . ASP A 1 76 ? -4.621 -6.148 -14.664 1 98.38 76 ASP A CA 1
ATOM 593 C C . ASP A 1 76 ? -3.719 -6.734 -13.578 1 98.38 76 ASP A C 1
ATOM 595 O O . ASP A 1 76 ? -4.105 -7.68 -12.891 1 98.38 76 ASP A O 1
ATOM 599 N N . GLU A 1 77 ? -2.512 -6.215 -13.453 1 98.69 77 GLU A N 1
ATOM 600 C CA . GLU A 1 77 ? -1.552 -6.688 -12.461 1 98.69 77 GLU A CA 1
ATOM 601 C C . GLU A 1 77 ? -2.109 -6.555 -11.047 1 98.69 77 GLU A C 1
ATOM 603 O O . GLU A 1 77 ? -1.829 -7.387 -10.18 1 98.69 77 GLU A O 1
ATOM 608 N N . SER A 1 78 ? -2.918 -5.504 -10.836 1 98.38 78 SER A N 1
ATOM 609 C CA . SER A 1 78 ? -3.457 -5.172 -9.523 1 98.38 78 SER A CA 1
ATOM 610 C C . SER A 1 78 ? -4.777 -5.891 -9.266 1 98.38 78 SER A C 1
ATOM 612 O O . SER A 1 78 ? -5.062 -6.293 -8.133 1 98.38 78 SER A O 1
ATOM 614 N N . MET A 1 79 ? -5.527 -6.07 -10.344 1 98 79 MET A N 1
ATOM 615 C CA . MET A 1 79 ? -6.84 -6.688 -10.18 1 98 79 MET A CA 1
ATOM 616 C C . MET A 1 79 ? -6.719 -8.203 -10.039 1 98 79 MET A C 1
ATOM 618 O O . MET A 1 79 ? -7.445 -8.812 -9.25 1 98 79 MET A O 1
ATOM 622 N N . PHE A 1 80 ? -5.801 -8.773 -10.703 1 98.56 80 PHE A N 1
ATOM 623 C CA . PHE A 1 80 ? -5.895 -10.219 -10.836 1 98.56 80 PHE A CA 1
ATOM 624 C C . PHE A 1 80 ? -4.68 -10.898 -10.211 1 98.56 80 PHE A C 1
ATOM 626 O O . PHE A 1 80 ? -4.777 -12.031 -9.734 1 98.56 80 PHE A O 1
ATOM 633 N N . PHE A 1 81 ? -3.533 -10.258 -10.109 1 98.81 81 PHE A N 1
ATOM 634 C CA . PHE A 1 81 ? -2.311 -11.008 -9.859 1 98.81 81 PHE A CA 1
ATOM 635 C C . PHE A 1 81 ? -1.666 -10.562 -8.547 1 98.81 81 PHE A C 1
ATOM 637 O O . PHE A 1 81 ? -0.572 -11.016 -8.203 1 98.81 81 PHE A O 1
ATOM 644 N N . THR A 1 82 ? -2.264 -9.688 -7.734 1 98.44 82 THR A N 1
ATOM 645 C CA . THR A 1 82 ? -1.623 -9.062 -6.582 1 98.44 82 THR A CA 1
ATOM 646 C C . THR A 1 82 ? -1.179 -10.109 -5.574 1 98.44 82 THR A C 1
ATOM 648 O O . THR A 1 82 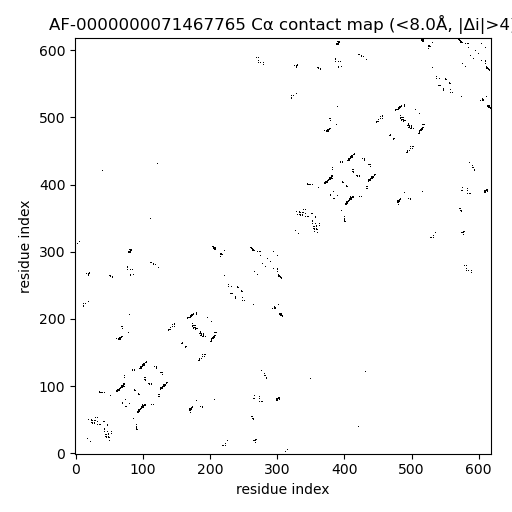? -0.074 -10.031 -5.031 1 98.44 82 THR A O 1
ATOM 651 N N . PRO A 1 83 ? -2.002 -11.219 -5.277 1 98.38 83 PRO A N 1
ATOM 652 C CA . PRO A 1 83 ? -1.503 -12.211 -4.324 1 98.38 83 PRO A CA 1
ATOM 653 C C . PRO A 1 83 ? -0.197 -12.859 -4.777 1 98.38 83 PRO A C 1
ATOM 655 O O . PRO A 1 83 ? 0.719 -13.039 -3.971 1 98.38 83 PRO A O 1
ATOM 658 N N . SER A 1 84 ? -0.109 -13.141 -6.047 1 98.69 84 SER A N 1
ATOM 659 C CA . SER A 1 84 ? 1.103 -13.75 -6.59 1 98.69 84 SER A CA 1
ATOM 660 C C . SER A 1 84 ? 2.271 -12.773 -6.559 1 98.69 84 SER A C 1
ATOM 662 O O . SER A 1 84 ? 3.375 -13.125 -6.137 1 98.69 84 SER A O 1
ATOM 664 N N . LEU A 1 85 ? 1.985 -11.57 -6.977 1 98.75 85 LEU A N 1
ATOM 665 C CA . LEU A 1 85 ? 3.049 -10.57 -7.07 1 98.75 85 LEU A CA 1
ATOM 666 C C . LEU A 1 85 ? 3.59 -10.219 -5.688 1 98.75 85 LEU A C 1
ATOM 668 O O . LEU A 1 85 ? 4.805 -10.148 -5.492 1 98.75 85 LEU A O 1
ATOM 672 N N . THR A 1 86 ? 2.742 -10.023 -4.75 1 97.44 86 THR A N 1
ATOM 673 C CA . THR A 1 86 ? 3.152 -9.68 -3.395 1 97.44 86 THR A CA 1
ATOM 674 C C . THR A 1 86 ? 3.971 -10.805 -2.773 1 97.44 86 THR A C 1
ATOM 676 O O . THR A 1 86 ? 4.98 -10.555 -2.109 1 97.44 86 THR A O 1
ATOM 679 N N . GLU A 1 87 ? 3.602 -12.031 -3.029 1 97.88 87 GLU A N 1
ATOM 680 C CA . GLU A 1 87 ? 4.324 -13.18 -2.479 1 97.88 87 GLU A CA 1
ATOM 681 C C . GLU A 1 87 ? 5.664 -13.375 -3.18 1 97.88 87 GLU A C 1
ATOM 683 O O . GLU A 1 87 ? 6.707 -13.445 -2.527 1 97.88 87 GLU A O 1
ATOM 688 N N . LEU A 1 88 ? 5.676 -13.367 -4.469 1 98.38 88 LEU A N 1
ATOM 689 C CA . LEU A 1 88 ? 6.859 -13.719 -5.246 1 98.38 88 LEU A CA 1
ATOM 690 C C . LEU A 1 88 ? 7.906 -12.617 -5.172 1 98.38 88 LEU A C 1
ATOM 692 O O . LEU A 1 88 ? 9.078 -12.844 -5.484 1 98.38 88 LEU A O 1
ATOM 696 N N . SER A 1 89 ? 7.508 -11.43 -4.754 1 96.75 89 SER A N 1
ATOM 697 C CA . SER A 1 89 ? 8.438 -10.305 -4.688 1 96.75 89 SER A CA 1
ATOM 698 C C . SER A 1 89 ? 9.188 -10.289 -3.359 1 96.75 89 SER A C 1
ATOM 700 O O . SER A 1 89 ? 10.086 -9.469 -3.162 1 96.75 89 SER A O 1
ATOM 702 N N . LYS A 1 90 ? 8.812 -11.195 -2.416 1 96.25 90 LYS A N 1
ATOM 703 C CA . LYS A 1 90 ? 9.523 -11.25 -1.145 1 96.25 90 LYS A CA 1
ATOM 704 C C . LYS A 1 90 ? 11.016 -11.477 -1.361 1 96.25 90 LYS A C 1
ATOM 706 O O . LYS A 1 90 ? 11.414 -12.273 -2.219 1 96.25 90 LYS A O 1
ATOM 711 N N . GLY A 1 91 ? 11.766 -10.859 -0.598 1 94.5 91 GLY A N 1
ATOM 712 C CA . GLY A 1 91 ? 13.195 -10.695 -0.841 1 94.5 91 GLY A CA 1
ATOM 713 C C . GLY A 1 91 ? 13.953 -12.008 -0.819 1 94.5 91 GLY A C 1
ATOM 714 O O . GLY A 1 91 ? 14.867 -12.219 -1.622 1 94.5 91 GLY A O 1
ATOM 715 N N . ASN A 1 92 ? 13.602 -12.883 0.059 1 95.75 92 ASN A N 1
ATOM 716 C CA . ASN A 1 92 ? 14.398 -14.086 0.239 1 95.75 92 ASN A CA 1
ATOM 717 C C . ASN A 1 92 ? 14.203 -15.07 -0.916 1 95.75 92 ASN A C 1
ATOM 719 O O . ASN A 1 92 ? 14.992 -15.992 -1.09 1 95.75 92 ASN A O 1
ATOM 723 N N . TYR A 1 93 ? 13.164 -14.859 -1.678 1 97.38 93 TYR A N 1
ATOM 724 C CA . TYR A 1 93 ? 13.008 -15.656 -2.887 1 97.38 93 TYR A CA 1
ATOM 725 C C . TYR A 1 93 ? 13.992 -15.227 -3.963 1 97.38 93 TYR A C 1
ATOM 727 O O . TYR A 1 93 ? 14.242 -15.961 -4.918 1 97.38 93 TYR A O 1
ATOM 735 N N . ASN A 1 94 ? 14.461 -13.977 -3.904 1 96.69 94 ASN A N 1
ATOM 736 C CA . ASN A 1 94 ? 15.445 -13.406 -4.824 1 96.69 94 ASN A CA 1
ATOM 737 C C . ASN A 1 94 ? 14.93 -13.406 -6.262 1 96.69 94 ASN A C 1
ATOM 739 O O . ASN A 1 94 ? 15.664 -13.75 -7.188 1 96.69 94 ASN A O 1
ATOM 743 N N . ASN A 1 95 ? 13.664 -13.148 -6.402 1 98 95 ASN A N 1
ATOM 744 C CA . ASN A 1 95 ? 13.055 -13.008 -7.719 1 98 95 ASN A CA 1
ATOM 745 C C . ASN A 1 95 ? 13.078 -11.555 -8.195 1 98 95 ASN A C 1
ATOM 747 O O . ASN A 1 95 ? 13.141 -10.633 -7.379 1 98 95 ASN A O 1
ATOM 751 N N . LYS A 1 96 ? 13.125 -11.344 -9.445 1 98.38 96 LYS A N 1
ATOM 752 C CA . LYS A 1 96 ? 12.859 -10.062 -10.094 1 98.38 96 LYS A CA 1
ATOM 753 C C . LYS A 1 96 ? 11.594 -10.141 -10.953 1 98.38 96 LYS A C 1
ATOM 755 O O . LYS A 1 96 ? 11.477 -11.023 -11.812 1 98.38 96 LYS A O 1
ATOM 760 N N . ILE A 1 97 ? 10.664 -9.273 -10.727 1 98.81 97 ILE A N 1
ATOM 761 C CA . ILE A 1 97 ? 9.406 -9.289 -11.461 1 98.81 97 ILE A CA 1
ATOM 762 C C . ILE A 1 97 ? 9.422 -8.219 -12.547 1 98.81 97 ILE A C 1
ATOM 764 O O . ILE A 1 97 ? 9.773 -7.062 -12.281 1 98.81 97 ILE A O 1
ATOM 768 N N . HIS A 1 98 ? 9.094 -8.609 -13.734 1 98.88 98 HIS A N 1
ATOM 769 C CA . HIS A 1 98 ? 9.008 -7.73 -14.898 1 98.88 98 HIS A CA 1
ATOM 770 C C . HIS A 1 98 ? 7.609 -7.746 -15.5 1 98.88 98 HIS A C 1
ATOM 772 O O . HIS A 1 98 ? 7.012 -8.812 -15.672 1 98.88 98 HIS A O 1
ATOM 778 N N . LEU A 1 99 ? 7.09 -6.543 -15.797 1 98.88 99 LEU A N 1
ATOM 779 C CA . LEU A 1 99 ? 5.738 -6.441 -16.328 1 98.88 99 LEU A CA 1
ATOM 780 C C . LEU A 1 99 ? 5.766 -5.961 -17.781 1 98.88 99 LEU A C 1
ATOM 782 O O . LEU A 1 99 ? 6.363 -4.926 -18.078 1 98.88 99 LEU A O 1
ATOM 786 N N . ILE A 1 100 ? 5.227 -6.758 -18.641 1 98.88 100 ILE A N 1
ATOM 787 C CA . ILE A 1 100 ? 4.93 -6.363 -20.016 1 98.88 100 ILE A CA 1
ATOM 788 C C . ILE A 1 100 ? 3.424 -6.172 -20.188 1 98.88 100 ILE A C 1
ATOM 790 O O . ILE A 1 100 ? 2.666 -7.141 -20.188 1 98.88 100 ILE A O 1
ATOM 794 N N . CYS A 1 101 ? 3.002 -4.953 -20.266 1 98.75 101 CYS A N 1
ATOM 795 C CA . CYS A 1 101 ? 1.607 -4.605 -20.516 1 98.75 101 CYS A CA 1
ATOM 796 C C . CYS A 1 101 ? 1.387 -4.246 -21.984 1 98.75 101 CYS A C 1
ATOM 798 O O . CYS A 1 101 ? 1.989 -3.301 -22.484 1 98.75 101 CYS A O 1
ATOM 800 N N . LEU A 1 102 ? 0.52 -4.906 -22.672 1 98.25 102 LEU A N 1
ATOM 801 C CA . LEU A 1 102 ? 0.479 -4.852 -24.125 1 98.25 102 LEU A CA 1
ATOM 802 C C . LEU A 1 102 ? -0.227 -3.586 -24.609 1 98.25 102 LEU A C 1
ATOM 804 O O . LEU A 1 102 ? -0.029 -3.15 -25.734 1 98.25 102 LEU A O 1
ATOM 808 N N . SER A 1 103 ? -1.061 -2.99 -23.719 1 96.88 103 SER A N 1
ATOM 809 C CA . SER A 1 103 ? -1.74 -1.753 -24.078 1 96.88 103 SER A CA 1
ATOM 810 C C . SER A 1 103 ? -1.709 -0.744 -22.938 1 96.88 103 SER A C 1
ATOM 812 O O . SER A 1 103 ? -1.501 -1.114 -21.781 1 96.88 103 SER A O 1
ATOM 814 N N . ASN A 1 104 ? -1.905 0.509 -23.25 1 94.69 104 ASN A N 1
ATOM 815 C CA . ASN A 1 104 ? -1.938 1.531 -22.203 1 94.69 104 ASN A CA 1
ATOM 816 C C . ASN A 1 104 ? -3.359 1.771 -21.703 1 94.69 104 ASN A C 1
ATOM 818 O O . ASN A 1 104 ? -3.604 2.715 -20.953 1 94.69 104 ASN A O 1
ATOM 822 N N . GLY A 1 105 ? -4.262 0.977 -22.234 1 91.75 105 GLY A N 1
ATOM 823 C CA . GLY A 1 105 ? -5.645 1.097 -21.797 1 91.75 105 GLY A CA 1
ATOM 824 C C . GLY A 1 105 ? -6.312 2.377 -22.266 1 91.75 105 GLY A C 1
ATOM 825 O O . GLY A 1 105 ? -7.105 2.973 -21.531 1 91.75 105 GLY A O 1
ATOM 826 N N . GLY A 1 106 ? -6.008 2.908 -23.359 1 87.75 106 GLY A N 1
ATOM 827 C CA . GLY A 1 106 ? -6.422 4.219 -23.828 1 87.75 106 GLY A CA 1
ATOM 828 C C . GLY A 1 106 ? -7.797 4.215 -24.469 1 87.75 106 GLY A C 1
ATOM 829 O O . GLY A 1 106 ? -8.148 5.141 -25.203 1 87.75 106 GLY A O 1
ATOM 830 N N . TYR A 1 107 ? -8.594 3.221 -24.234 1 81.19 107 TYR A N 1
ATOM 831 C CA . TYR A 1 107 ? -9.898 3.105 -24.875 1 81.19 107 TYR A CA 1
ATOM 832 C C . TYR A 1 107 ? -10.75 4.34 -24.609 1 81.19 107 TYR A C 1
ATOM 834 O O . TYR A 1 107 ? -11.406 4.859 -25.516 1 81.19 107 TYR A O 1
ATOM 842 N N . GLU A 1 108 ? -10.664 4.961 -23.422 1 83.44 108 GLU A N 1
ATOM 843 C CA . GLU A 1 108 ? -11.469 6.121 -23.047 1 83.44 108 GLU A CA 1
ATOM 844 C C . GLU A 1 108 ? -10.641 7.402 -23.078 1 83.44 108 GLU A C 1
ATOM 846 O O . GLU A 1 108 ? -11.039 8.414 -22.5 1 83.44 108 GLU A O 1
ATOM 851 N N . GLY A 1 109 ? -9.438 7.316 -23.656 1 88 109 GLY A N 1
ATOM 852 C CA . GLY A 1 109 ? -8.602 8.5 -23.766 1 88 109 GLY A CA 1
ATOM 853 C C . GLY A 1 109 ? -7.754 8.742 -22.531 1 88 109 GLY A C 1
ATOM 854 O O . GLY A 1 109 ? -7.184 9.828 -22.359 1 88 109 GLY A O 1
ATOM 855 N N . LEU A 1 110 ? -7.703 7.703 -21.688 1 91.81 110 LEU A N 1
ATOM 856 C CA . LEU A 1 110 ? -6.996 7.867 -20.422 1 91.81 110 LEU A CA 1
ATOM 857 C C . LEU A 1 110 ? -5.637 7.176 -20.469 1 91.81 110 LEU A C 1
ATOM 859 O O . LEU A 1 110 ? -5.02 6.945 -19.422 1 91.81 110 LEU A O 1
ATOM 863 N N . GLY A 1 111 ? -5.152 6.859 -21.594 1 94.44 111 GLY A N 1
ATOM 864 C CA . GLY A 1 111 ? -3.949 6.059 -21.766 1 94.44 111 GLY A CA 1
ATOM 865 C C . GLY A 1 111 ? -2.768 6.602 -20.984 1 94.44 111 GLY A C 1
ATOM 866 O O . GLY A 1 111 ? -2.117 5.859 -20.234 1 94.44 111 GLY A O 1
ATOM 867 N N . ASN A 1 112 ? -2.529 7.879 -21.109 1 94.62 112 ASN A N 1
ATOM 868 C CA . ASN A 1 112 ? -1.39 8.492 -20.438 1 94.62 112 ASN A CA 1
ATOM 869 C C . ASN A 1 112 ? -1.537 8.43 -18.922 1 94.62 112 ASN A C 1
ATOM 871 O O . ASN A 1 112 ? -0.577 8.125 -18.203 1 94.62 112 ASN A O 1
ATOM 875 N N . ILE A 1 113 ? -2.721 8.68 -18.453 1 95.94 113 ILE A N 1
ATOM 876 C CA . ILE A 1 113 ? -3.012 8.617 -17.016 1 95.94 113 ILE A CA 1
ATOM 877 C C . ILE A 1 113 ? -2.84 7.188 -16.516 1 95.94 113 ILE A C 1
ATOM 879 O O . ILE A 1 113 ? -2.201 6.953 -15.492 1 95.94 113 ILE A O 1
ATOM 883 N N . ARG A 1 114 ? -3.334 6.273 -17.297 1 96.81 114 ARG A N 1
ATOM 884 C CA . ARG A 1 114 ? -3.324 4.875 -16.875 1 96.81 114 ARG A CA 1
ATOM 885 C C . ARG A 1 114 ? -1.908 4.309 -16.906 1 96.81 114 ARG A C 1
ATOM 887 O O . ARG A 1 114 ? -1.562 3.461 -16.078 1 96.81 114 ARG A O 1
ATOM 894 N N . GLU A 1 115 ? -1.088 4.781 -17.797 1 97.06 115 GLU A N 1
ATOM 895 C CA . GLU A 1 115 ? 0.315 4.375 -17.797 1 97.06 115 GLU A CA 1
ATOM 896 C C . GLU A 1 115 ? 1.031 4.852 -16.547 1 97.06 115 GLU A C 1
ATOM 898 O O . GLU A 1 115 ? 1.772 4.09 -15.914 1 97.06 115 GLU A O 1
ATOM 903 N N . ARG A 1 116 ? 0.808 6.086 -16.219 1 95.81 116 ARG A N 1
ATOM 904 C CA . ARG A 1 116 ? 1.399 6.617 -14.984 1 95.81 116 ARG A CA 1
ATOM 905 C C . ARG A 1 116 ? 0.932 5.832 -13.766 1 95.81 116 ARG A C 1
ATO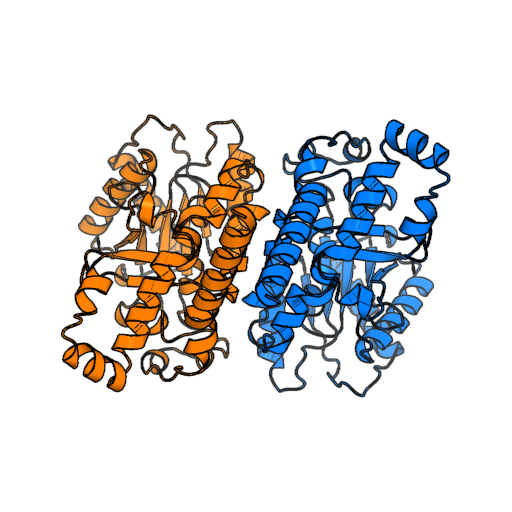M 907 O O . ARG A 1 116 ? 1.733 5.496 -12.898 1 95.81 116 ARG A O 1
ATOM 914 N N . GLU A 1 117 ? -0.331 5.52 -13.773 1 97.38 117 GLU A N 1
ATOM 915 C CA . GLU A 1 117 ? -0.91 4.746 -12.68 1 97.38 117 GLU A CA 1
ATOM 916 C C . GLU A 1 117 ? -0.278 3.359 -12.586 1 97.38 117 GLU A C 1
ATOM 918 O O . GLU A 1 117 ? -0.034 2.854 -11.492 1 97.38 117 GLU A O 1
ATOM 923 N N . LEU A 1 118 ? -0.026 2.801 -13.727 1 98.38 118 LEU A N 1
ATOM 924 C CA . LEU A 1 118 ? 0.611 1.488 -13.766 1 98.38 118 LEU A CA 1
ATOM 925 C C . LEU A 1 118 ? 1.999 1.538 -13.141 1 98.38 118 LEU A C 1
ATOM 927 O O . LEU A 1 118 ? 2.375 0.641 -12.383 1 98.38 118 LEU A O 1
ATOM 931 N N . HIS A 1 119 ? 2.729 2.553 -13.414 1 97.12 119 HIS A N 1
ATOM 932 C CA . HIS A 1 119 ? 4.059 2.709 -12.836 1 97.12 119 HIS A CA 1
ATOM 933 C C . HIS A 1 119 ? 3.982 2.904 -11.32 1 97.12 119 HIS A C 1
ATOM 935 O O . HIS A 1 119 ? 4.824 2.391 -10.586 1 97.12 119 HIS A O 1
ATOM 941 N N . ASN A 1 120 ? 2.998 3.637 -10.883 1 95.75 120 ASN A N 1
ATOM 942 C CA . ASN A 1 120 ? 2.795 3.793 -9.445 1 95.75 120 ASN A CA 1
ATOM 943 C C . ASN A 1 120 ? 2.486 2.459 -8.773 1 95.75 120 ASN A C 1
ATOM 945 O O . ASN A 1 120 ? 3.035 2.15 -7.715 1 95.75 120 ASN A O 1
ATOM 949 N N . ALA A 1 121 ? 1.609 1.712 -9.43 1 97.94 121 ALA A N 1
ATOM 950 C CA . ALA A 1 121 ? 1.261 0.396 -8.898 1 97.94 121 ALA A CA 1
ATOM 951 C C . ALA A 1 121 ? 2.48 -0.52 -8.859 1 97.94 121 ALA A C 1
ATOM 953 O O . ALA A 1 121 ? 2.646 -1.304 -7.922 1 97.94 121 ALA A O 1
ATOM 954 N N . ALA A 1 122 ? 3.314 -0.426 -9.852 1 97.94 122 ALA A N 1
ATOM 955 C CA . ALA A 1 122 ? 4.52 -1.243 -9.938 1 97.94 122 ALA A CA 1
ATOM 956 C C . ALA A 1 122 ? 5.453 -0.969 -8.758 1 97.94 122 ALA A C 1
ATOM 958 O O . ALA A 1 122 ? 6.074 -1.891 -8.219 1 97.94 122 ALA A O 1
ATOM 959 N N . LYS A 1 123 ? 5.512 0.269 -8.352 1 94.81 123 LYS A N 1
ATOM 960 C CA . LYS A 1 123 ? 6.324 0.619 -7.191 1 94.81 123 LYS A CA 1
ATOM 961 C C . LYS A 1 123 ? 5.801 -0.062 -5.93 1 94.81 123 LYS A C 1
ATOM 963 O O . LYS A 1 123 ? 6.574 -0.632 -5.156 1 94.81 123 LYS A O 1
ATOM 968 N N . LEU A 1 124 ? 4.52 -0.059 -5.785 1 95.94 124 LEU A N 1
ATOM 969 C CA . LEU A 1 124 ? 3.902 -0.666 -4.609 1 95.94 124 LEU A CA 1
ATOM 970 C C . LEU A 1 124 ? 4.141 -2.172 -4.586 1 95.94 124 LEU A C 1
ATOM 972 O O . LEU A 1 124 ? 4.348 -2.756 -3.52 1 95.94 124 LEU A O 1
ATOM 976 N N . LEU A 1 125 ? 4.18 -2.77 -5.777 1 97.19 125 LEU A N 1
ATOM 977 C CA . LEU A 1 125 ? 4.242 -4.223 -5.895 1 97.19 125 LEU A CA 1
ATOM 978 C C . LEU A 1 125 ? 5.684 -4.691 -6.07 1 97.19 125 LEU A C 1
ATOM 980 O O . LEU A 1 125 ? 5.934 -5.879 -6.281 1 97.19 125 LEU A O 1
ATOM 984 N N . SER A 1 126 ? 6.641 -3.816 -6.043 1 95.69 126 SER A N 1
ATOM 985 C CA . SER A 1 126 ? 8.062 -4.105 -6.195 1 95.69 126 SER A CA 1
ATOM 986 C C . SER A 1 126 ? 8.359 -4.75 -7.543 1 95.69 126 SER A C 1
ATOM 988 O O . SER A 1 126 ? 9.133 -5.703 -7.629 1 95.69 126 SER A O 1
ATOM 990 N N . ILE A 1 127 ? 7.621 -4.32 -8.531 1 98.12 127 ILE A N 1
ATOM 991 C CA . ILE A 1 127 ? 7.914 -4.723 -9.906 1 98.12 127 ILE A CA 1
ATOM 992 C C . ILE A 1 127 ? 9.148 -3.979 -10.406 1 98.12 127 ILE A C 1
ATOM 994 O O . ILE A 1 127 ? 9.219 -2.75 -10.32 1 98.12 127 ILE A O 1
ATOM 998 N N . GLU A 1 128 ? 10.07 -4.691 -10.953 1 97.75 128 GLU A N 1
ATOM 999 C CA . GLU A 1 128 ? 11.383 -4.168 -11.305 1 97.75 128 GLU A CA 1
ATOM 1000 C C . GLU A 1 128 ? 11.312 -3.314 -12.57 1 97.75 128 GLU A C 1
ATOM 1002 O O . GLU A 1 128 ? 11.914 -2.238 -12.633 1 97.75 128 GLU A O 1
ATOM 1007 N N . THR A 1 129 ? 10.664 -3.801 -13.547 1 98.38 129 THR A N 1
ATOM 1008 C CA . THR A 1 129 ? 10.555 -3.068 -14.805 1 98.38 129 THR A CA 1
ATOM 1009 C C . THR A 1 129 ? 9.125 -3.139 -15.344 1 98.38 129 THR A C 1
ATOM 1011 O O . THR A 1 129 ? 8.422 -4.129 -15.125 1 98.38 129 THR A O 1
ATOM 1014 N N . VAL A 1 130 ? 8.742 -2.082 -15.977 1 98.69 130 VAL A N 1
ATOM 1015 C CA . VAL A 1 130 ? 7.441 -1.994 -16.625 1 98.69 130 VAL A CA 1
ATOM 1016 C C . VAL A 1 130 ? 7.613 -1.561 -18.078 1 98.69 130 VAL A C 1
ATOM 1018 O O . VAL A 1 130 ? 8.281 -0.565 -18.359 1 98.69 130 VAL A O 1
ATOM 1021 N N . ARG A 1 131 ? 7.094 -2.336 -18.953 1 98.5 131 ARG A N 1
ATOM 1022 C CA . ARG A 1 131 ? 7.012 -1.995 -20.375 1 98.5 131 ARG A CA 1
ATOM 1023 C C . ARG A 1 131 ? 5.559 -1.958 -20.844 1 98.5 131 ARG A C 1
ATOM 1025 O O . ARG A 1 131 ? 4.824 -2.932 -20.688 1 98.5 131 ARG A O 1
ATOM 1032 N N . VAL A 1 132 ? 5.172 -0.811 -21.328 1 98.44 132 VAL A N 1
ATOM 1033 C CA . VAL A 1 132 ? 3.838 -0.667 -21.906 1 98.44 132 VAL A CA 1
ATOM 1034 C C . VAL A 1 132 ? 3.936 -0.597 -23.422 1 98.44 132 VAL A C 1
ATOM 1036 O O . VAL A 1 132 ? 4.648 0.25 -23.969 1 98.44 132 VAL A O 1
ATOM 1039 N N . LEU A 1 133 ? 3.27 -1.484 -24.078 1 97.94 133 LEU A N 1
ATOM 1040 C CA . LEU A 1 133 ? 3.299 -1.529 -25.531 1 97.94 133 LEU A CA 1
ATOM 1041 C C . LEU A 1 133 ? 2.094 -0.805 -26.125 1 97.94 133 LEU A C 1
ATOM 1043 O O . LEU A 1 133 ? 1.366 -0.115 -25.406 1 97.94 133 LEU A O 1
ATOM 1047 N N . ASP A 1 134 ? 1.875 -0.872 -27.469 1 95.06 134 ASP A N 1
ATOM 1048 C CA . ASP A 1 134 ? 0.923 0.022 -28.125 1 95.06 134 ASP A CA 1
ATOM 1049 C C . ASP A 1 134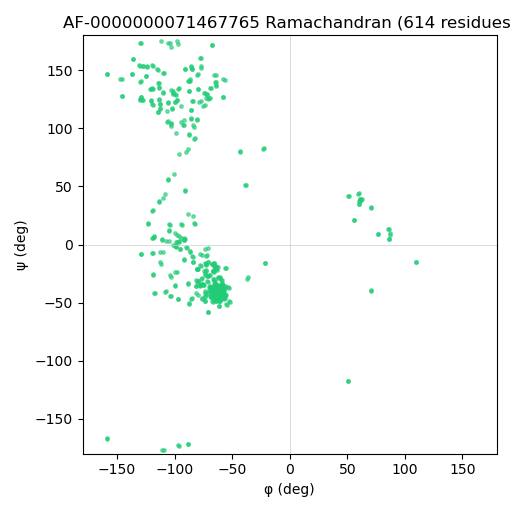 ? -0.196 -0.767 -28.797 1 95.06 134 ASP A C 1
ATOM 1051 O O . ASP A 1 134 ? -0.759 -0.322 -29.797 1 95.06 134 ASP A O 1
ATOM 1055 N N . PHE A 1 135 ? -0.49 -1.931 -28.25 1 95.94 135 PHE A N 1
ATOM 1056 C CA . PHE A 1 135 ? -1.635 -2.646 -28.797 1 95.94 135 PHE A CA 1
ATOM 1057 C C . PHE A 1 135 ? -2.924 -1.867 -28.562 1 95.94 135 PHE A C 1
ATOM 1059 O O . PHE A 1 135 ? -3.066 -1.178 -27.547 1 95.94 135 PHE A O 1
ATOM 1066 N N . LYS A 1 136 ? -3.818 -1.972 -29.484 1 88.88 136 LYS A N 1
ATOM 1067 C CA . LYS A 1 136 ? -5.082 -1.247 -29.391 1 88.88 136 LYS A CA 1
ATOM 1068 C C . LYS A 1 136 ? -5.988 -1.854 -28.328 1 88.88 136 LYS A C 1
ATOM 1070 O O . LYS A 1 136 ? -6.211 -3.066 -28.312 1 88.88 136 LYS A O 1
ATOM 1075 N N . ASP A 1 137 ? -6.344 -0.947 -27.5 1 85.38 137 ASP A N 1
ATOM 1076 C CA . ASP A 1 137 ? -7.301 -1.374 -26.469 1 85.38 137 ASP A CA 1
ATOM 1077 C C . ASP A 1 137 ? -8.727 -1.391 -27.031 1 85.38 137 ASP A C 1
ATOM 1079 O O . ASP A 1 137 ? -9.281 -0.342 -27.359 1 85.38 137 ASP A O 1
ATOM 1083 N N . ASP A 1 138 ? -9.234 -2.582 -27.234 1 81.94 138 ASP A N 1
ATOM 1084 C CA . ASP A 1 138 ? -10.578 -2.76 -27.766 1 81.94 138 ASP A CA 1
ATOM 1085 C C . ASP A 1 138 ? -11.242 -3.998 -27.172 1 81.94 138 ASP A C 1
ATOM 1087 O O . ASP A 1 138 ? -10.656 -5.082 -27.172 1 81.94 138 ASP A O 1
ATOM 1091 N N . LEU A 1 139 ? -12.406 -3.787 -26.672 1 78.94 139 LEU A N 1
ATOM 1092 C CA . LEU A 1 139 ? -13.117 -4.848 -25.969 1 78.94 139 LEU A CA 1
ATOM 1093 C C . LEU A 1 139 ? -13.633 -5.898 -26.953 1 78.94 139 LEU A C 1
ATOM 1095 O O . LEU A 1 139 ? -13.992 -7.004 -26.562 1 78.94 139 LEU A O 1
ATOM 1099 N N . LYS A 1 140 ? -13.555 -5.609 -28.266 1 84.44 140 LYS A N 1
ATOM 1100 C CA . LYS A 1 140 ? -14.188 -6.496 -29.234 1 84.44 140 LYS A CA 1
ATOM 1101 C C . LYS A 1 140 ? -13.156 -7.109 -30.172 1 84.44 140 LYS A C 1
ATOM 1103 O O . LYS A 1 140 ? -13.5 -7.91 -31.047 1 84.44 140 LYS A O 1
ATOM 1108 N N . VAL A 1 141 ? -11.945 -6.855 -29.859 1 86.69 141 VAL A N 1
ATOM 1109 C CA . VAL A 1 141 ? -10.945 -7.285 -30.828 1 86.69 141 VAL A CA 1
ATOM 1110 C C . VAL A 1 141 ? -10 -8.297 -30.188 1 86.69 141 VAL A C 1
ATOM 1112 O O . VAL A 1 141 ? -9.594 -8.133 -29.031 1 86.69 141 VAL A O 1
ATOM 1115 N N . TYR A 1 142 ? -9.805 -9.375 -31 1 93.81 142 TYR A N 1
ATOM 1116 C CA . TYR A 1 142 ? -8.703 -10.281 -30.672 1 93.81 142 TYR A CA 1
ATOM 1117 C C . TYR A 1 142 ? -7.402 -9.797 -31.312 1 93.81 142 TYR A C 1
ATOM 1119 O O . TYR A 1 142 ? -7.387 -9.383 -32.469 1 93.81 142 TYR A O 1
ATOM 1127 N N . TRP A 1 143 ? -6.406 -9.781 -30.469 1 96.12 143 TRP A N 1
ATOM 1128 C CA . TRP A 1 143 ? -5.109 -9.375 -31 1 96.12 143 TRP A CA 1
ATOM 1129 C C . TRP A 1 143 ? -4.473 -10.516 -31.797 1 96.12 143 TRP A C 1
ATOM 1131 O O . TRP A 1 143 ? -4.777 -11.688 -31.562 1 96.12 143 TRP A O 1
ATOM 1141 N N . ASP A 1 144 ? -3.648 -10.109 -32.719 1 96.62 144 ASP A N 1
ATOM 1142 C CA . ASP A 1 144 ? -2.93 -11.078 -33.562 1 96.62 144 ASP A CA 1
ATOM 1143 C C . ASP A 1 144 ? -1.874 -11.812 -32.719 1 96.62 144 ASP A C 1
ATOM 1145 O O . ASP A 1 144 ? -0.988 -11.195 -32.156 1 96.62 144 ASP A O 1
ATOM 1149 N N . THR A 1 145 ? -1.982 -13.141 -32.781 1 97.69 145 THR A N 1
ATOM 1150 C CA . THR A 1 145 ? -1.117 -13.984 -31.953 1 97.69 145 THR A CA 1
ATOM 1151 C C . THR A 1 145 ? 0.344 -13.812 -32.375 1 97.69 145 THR A C 1
ATOM 1153 O O . THR A 1 145 ? 1.222 -13.711 -31.5 1 97.69 145 THR A O 1
ATOM 1156 N N . ASP A 1 146 ? 0.634 -13.742 -33.594 1 98.19 146 ASP A N 1
ATOM 1157 C CA . ASP A 1 146 ? 2.004 -13.617 -34.094 1 98.19 146 ASP A CA 1
ATOM 1158 C C . ASP A 1 146 ? 2.604 -12.266 -33.719 1 98.19 146 ASP A C 1
ATOM 1160 O O . ASP A 1 146 ? 3.791 -12.172 -33.406 1 98.19 146 ASP A O 1
ATOM 1164 N N . GLU A 1 147 ? 1.768 -11.289 -33.781 1 98.06 147 GLU A N 1
ATOM 1165 C CA . GLU A 1 147 ? 2.23 -9.961 -33.375 1 98.06 147 GLU A CA 1
ATOM 1166 C C . GLU A 1 147 ? 2.615 -9.938 -31.906 1 98.06 147 GLU A C 1
ATOM 1168 O O . GLU A 1 147 ? 3.633 -9.352 -31.531 1 98.06 147 GLU A O 1
ATOM 1173 N N . ILE A 1 148 ? 1.824 -10.547 -31.078 1 98.56 148 ILE A N 1
ATOM 1174 C CA . ILE A 1 148 ? 2.107 -10.625 -29.641 1 98.56 148 ILE A CA 1
ATOM 1175 C C . ILE A 1 148 ? 3.404 -11.391 -29.422 1 98.56 148 ILE A C 1
ATOM 1177 O O . ILE A 1 148 ? 4.262 -10.961 -28.641 1 98.56 148 ILE A O 1
ATOM 1181 N N . LYS A 1 149 ? 3.553 -12.539 -30.094 1 98.69 149 LYS A N 1
ATOM 1182 C CA . LYS A 1 149 ? 4.754 -13.359 -29.938 1 98.69 149 LYS A CA 1
ATOM 1183 C C . LYS A 1 149 ? 6.008 -12.57 -30.312 1 98.69 149 LYS A C 1
ATOM 1185 O O . LYS A 1 149 ? 7.023 -12.656 -29.609 1 98.69 149 LYS A O 1
ATOM 1190 N N . GLU A 1 150 ? 5.902 -11.812 -31.375 1 98.5 150 GLU A N 1
ATOM 1191 C CA . GLU A 1 150 ? 7.031 -10.992 -31.797 1 98.5 150 GLU A CA 1
ATOM 1192 C C . GLU A 1 150 ? 7.379 -9.945 -30.75 1 98.5 150 GLU A C 1
ATOM 1194 O O . GLU A 1 150 ? 8.555 -9.711 -30.469 1 98.5 150 GLU A O 1
ATOM 1199 N N . SER A 1 151 ? 6.371 -9.344 -30.219 1 98.44 151 SER A N 1
ATOM 1200 C CA . SER A 1 151 ? 6.578 -8.328 -29.203 1 98.44 151 SER A CA 1
ATOM 1201 C C . SER A 1 151 ? 7.195 -8.93 -27.938 1 98.44 151 SER A C 1
ATOM 1203 O O . SER A 1 151 ? 8.094 -8.336 -27.344 1 98.44 151 SER A O 1
ATOM 1205 N N . ILE A 1 152 ? 6.691 -10.078 -27.516 1 98.38 152 ILE A N 1
ATOM 1206 C CA . ILE A 1 152 ? 7.242 -10.781 -26.359 1 98.38 152 ILE A CA 1
ATOM 1207 C C . ILE A 1 152 ? 8.719 -11.094 -26.609 1 98.38 152 ILE A C 1
ATOM 1209 O O . ILE A 1 152 ? 9.555 -10.883 -25.719 1 98.38 152 ILE A O 1
ATOM 1213 N N . ASP A 1 153 ? 9.008 -11.57 -27.797 1 98.31 153 ASP A N 1
ATOM 1214 C CA . ASP A 1 153 ? 10.383 -11.93 -28.141 1 98.31 153 ASP A CA 1
ATOM 1215 C C . ASP A 1 153 ? 11.305 -10.719 -28.031 1 98.31 153 ASP A C 1
ATOM 1217 O O . ASP A 1 153 ? 12.414 -10.82 -27.5 1 98.31 153 ASP A O 1
ATOM 1221 N N . GLU A 1 154 ? 10.859 -9.602 -28.578 1 98.38 154 GLU A N 1
ATOM 1222 C CA . GLU A 1 154 ? 11.641 -8.367 -28.531 1 98.38 154 GLU A CA 1
ATOM 1223 C C . GLU A 1 154 ? 11.891 -7.914 -27.094 1 98.38 154 GLU A C 1
ATOM 1225 O O . GLU A 1 154 ? 13.016 -7.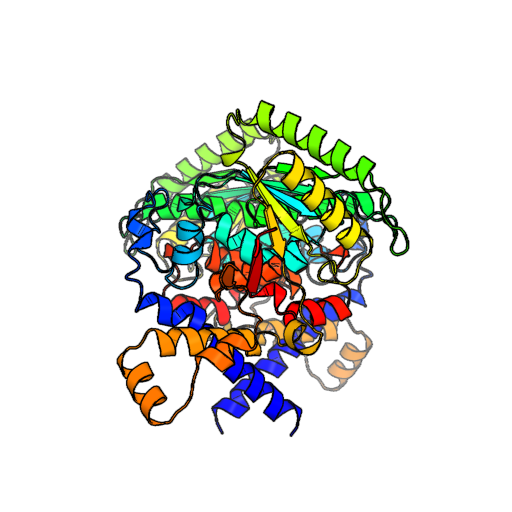582 -26.719 1 98.38 154 GLU A O 1
ATOM 1230 N N . GLU A 1 155 ? 10.852 -7.926 -26.266 1 97.94 155 GLU A N 1
ATOM 1231 C CA . GLU A 1 155 ? 10.969 -7.492 -24.891 1 97.94 155 GLU A CA 1
ATOM 1232 C C . GLU A 1 155 ? 11.875 -8.43 -24.094 1 97.94 155 GLU A C 1
ATOM 1234 O O . GLU A 1 155 ? 12.648 -7.98 -23.234 1 97.94 155 GLU A O 1
ATOM 1239 N N . LEU A 1 156 ? 11.781 -9.719 -24.344 1 97.69 156 LEU A N 1
ATOM 1240 C CA . LEU A 1 156 ? 12.609 -10.695 -23.641 1 97.69 156 LEU A CA 1
ATOM 1241 C C . LEU A 1 156 ? 14.086 -10.516 -24 1 97.69 156 LEU A C 1
ATOM 1243 O O . LEU A 1 156 ? 14.961 -10.656 -23.156 1 97.69 156 LEU A O 1
ATOM 1247 N N . ARG A 1 157 ? 14.359 -10.242 -25.297 1 96.88 157 ARG A N 1
ATOM 1248 C CA . ARG A 1 157 ? 15.734 -9.984 -25.719 1 96.88 157 ARG A CA 1
ATOM 1249 C C . ARG A 1 157 ? 16.312 -8.781 -24.984 1 96.88 157 ARG A C 1
ATOM 1251 O O . ARG A 1 157 ? 17.453 -8.828 -24.516 1 96.88 157 ARG A O 1
ATOM 1258 N N . SER A 1 158 ? 15.508 -7.762 -24.906 1 97.38 158 SER A N 1
ATOM 1259 C CA . SER A 1 158 ? 15.938 -6.559 -24.203 1 97.38 158 SER A CA 1
ATOM 1260 C C . SER A 1 158 ? 16.188 -6.848 -22.719 1 97.38 158 SER A C 1
ATOM 1262 O O . SER A 1 158 ? 17.172 -6.383 -22.156 1 97.38 158 SER A O 1
ATOM 1264 N N . LEU A 1 159 ? 15.336 -7.605 -22.141 1 97.31 159 LEU A N 1
ATOM 1265 C CA . LEU A 1 159 ? 15.438 -7.957 -20.734 1 97.31 159 LEU A CA 1
ATOM 1266 C C . LEU A 1 159 ? 16.672 -8.805 -20.469 1 97.31 159 LEU A C 1
ATOM 1268 O O . LEU A 1 159 ? 17.391 -8.578 -19.5 1 97.31 159 LEU A O 1
ATOM 1272 N N . LYS A 1 160 ? 16.906 -9.797 -21.312 1 97.25 160 LYS A N 1
ATOM 1273 C CA . LYS A 1 160 ? 18.062 -10.672 -21.188 1 97.25 160 LYS A CA 1
ATOM 1274 C C . LYS A 1 160 ? 19.359 -9.867 -21.25 1 97.25 160 LYS A C 1
ATOM 1276 O O . LYS A 1 160 ? 20.281 -10.109 -20.484 1 97.25 160 LYS A O 1
ATOM 1281 N N . LYS A 1 161 ? 19.375 -8.891 -22.172 1 97.25 161 LYS A N 1
ATOM 1282 C CA . LYS A 1 161 ? 20.562 -8.039 -22.312 1 97.25 161 LYS A CA 1
ATOM 1283 C C . LYS A 1 161 ? 20.75 -7.16 -21.078 1 97.25 161 LYS A C 1
ATOM 1285 O O . LYS A 1 161 ? 21.859 -7.066 -20.547 1 97.25 161 LYS A O 1
ATOM 1290 N N . GLN A 1 162 ? 19.688 -6.613 -20.594 1 97.62 162 GLN A N 1
ATOM 1291 C CA . GLN A 1 162 ? 19.75 -5.656 -19.5 1 97.62 162 GLN A CA 1
ATOM 1292 C C . GLN A 1 162 ? 20.156 -6.336 -18.188 1 97.62 162 GLN A C 1
ATOM 1294 O O . GLN A 1 162 ? 20.891 -5.766 -17.391 1 97.62 162 GLN A O 1
ATOM 1299 N N . TYR A 1 163 ? 19.703 -7.574 -17.969 1 97.5 163 TYR A N 1
ATOM 1300 C CA . TYR A 1 163 ? 19.906 -8.203 -16.656 1 97.5 163 TYR A CA 1
ATOM 1301 C C . TYR A 1 163 ? 20.906 -9.352 -16.766 1 97.5 163 TYR A C 1
ATOM 1303 O O . TYR A 1 163 ? 21.156 -10.062 -15.781 1 97.5 163 TYR A O 1
ATOM 1311 N N . GLY A 1 164 ? 21.484 -9.547 -17.922 1 96.44 164 GLY A N 1
ATOM 1312 C CA . GLY A 1 164 ? 22.484 -10.578 -18.125 1 96.44 164 GLY A CA 1
ATOM 1313 C C . GLY A 1 164 ? 21.953 -11.984 -17.891 1 96.44 164 GLY A C 1
ATOM 1314 O O . GLY A 1 164 ? 22.625 -12.82 -17.281 1 96.44 164 GLY A O 1
ATOM 1315 N N . ILE A 1 165 ? 20.703 -12.195 -18.328 1 95.88 165 ILE A N 1
ATOM 1316 C CA . ILE A 1 165 ? 20.094 -13.516 -18.188 1 95.88 165 ILE A CA 1
ATOM 1317 C C . ILE A 1 165 ? 20.703 -14.492 -19.188 1 95.88 165 ILE A C 1
ATOM 1319 O O . ILE A 1 165 ? 20.594 -14.289 -20.391 1 95.88 165 ILE A O 1
ATOM 1323 N N . LYS A 1 166 ? 21.297 -15.531 -18.719 1 91.38 166 LYS A N 1
ATOM 1324 C CA . LYS A 1 166 ? 22.031 -16.453 -19.578 1 91.38 166 LYS A CA 1
ATOM 1325 C C . LYS A 1 166 ? 21.188 -17.688 -19.906 1 91.38 166 LYS A C 1
ATOM 1327 O O . LYS A 1 166 ? 21.266 -18.234 -21 1 91.38 166 LYS A O 1
ATOM 1332 N N . SER A 1 167 ? 20.406 -18.109 -18.953 1 92.81 167 SER A N 1
ATOM 1333 C CA . SER A 1 167 ? 19.641 -19.344 -19.109 1 92.81 167 SER A CA 1
ATOM 1334 C C . SER A 1 167 ? 18.141 -19.047 -19.156 1 92.81 167 SER A C 1
ATOM 1336 O O . SER A 1 167 ? 17.625 -18.281 -18.344 1 92.81 167 SER A O 1
ATOM 1338 N N . LYS A 1 168 ? 17.484 -19.688 -20.094 1 91.5 168 LYS A N 1
ATOM 1339 C CA . LYS A 1 168 ? 16.031 -19.578 -20.188 1 91.5 168 LYS A CA 1
ATOM 1340 C C . LYS A 1 168 ? 15.352 -20.156 -18.953 1 91.5 168 LYS A C 1
ATOM 1342 O O . LYS A 1 168 ? 14.18 -19.875 -18.688 1 91.5 168 LYS A O 1
ATOM 1347 N N . ARG A 1 169 ? 16.094 -20.984 -18.25 1 93.25 169 ARG A N 1
ATOM 1348 C CA . ARG A 1 169 ? 15.555 -21.625 -17.062 1 93.25 169 ARG A CA 1
ATOM 1349 C C . ARG A 1 169 ? 15.297 -20.594 -15.961 1 93.25 169 ARG A C 1
ATOM 1351 O O . ARG A 1 169 ? 14.555 -20.875 -15.016 1 93.25 169 ARG A O 1
ATOM 1358 N N . GLU A 1 170 ? 15.883 -19.406 -16.078 1 96.44 170 GLU A N 1
ATOM 1359 C CA . GLU A 1 170 ? 15.719 -18.344 -15.086 1 96.44 170 GLU A CA 1
ATOM 1360 C C . GLU A 1 170 ? 14.445 -17.547 -15.344 1 96.44 170 GLU A C 1
ATOM 1362 O O . GLU A 1 170 ? 14.023 -16.75 -14.5 1 96.44 170 GLU A O 1
ATOM 1367 N N . ILE A 1 171 ? 13.836 -17.766 -16.484 1 98.25 171 ILE A N 1
ATOM 1368 C CA . ILE A 1 171 ? 12.68 -16.969 -16.891 1 98.25 171 ILE A CA 1
ATOM 1369 C C . ILE A 1 171 ? 11.398 -17.766 -16.641 1 98.25 171 ILE A C 1
ATOM 1371 O O . ILE A 1 171 ? 11.312 -18.953 -17 1 98.25 171 ILE A O 1
ATOM 1375 N N . VAL A 1 172 ? 10.438 -17.172 -16.031 1 98.62 172 VAL A N 1
ATOM 1376 C CA . VAL A 1 172 ? 9.117 -17.75 -15.82 1 98.62 172 VAL A CA 1
ATOM 1377 C C . VAL A 1 172 ? 8.039 -16.781 -16.281 1 98.62 172 VAL A C 1
ATOM 1379 O O . VAL A 1 172 ? 8.031 -15.617 -15.875 1 98.62 172 VAL A O 1
ATOM 1382 N N . PHE A 1 173 ? 7.125 -17.25 -17.141 1 98.81 173 PHE A N 1
ATOM 1383 C CA . PHE A 1 173 ? 6 -16.453 -17.578 1 98.81 173 PHE A CA 1
ATOM 1384 C C . PHE A 1 173 ? 4.82 -16.578 -16.625 1 98.81 173 PHE A C 1
ATOM 1386 O O . PHE A 1 173 ? 4.555 -17.672 -16.109 1 98.81 173 PHE A O 1
ATOM 1393 N N . LEU A 1 174 ? 4.168 -15.539 -16.391 1 98.81 174 LEU A N 1
ATOM 1394 C CA . LEU A 1 174 ? 2.891 -15.484 -15.68 1 98.81 174 LEU A CA 1
ATOM 1395 C C . LEU A 1 174 ? 1.87 -14.672 -16.469 1 98.81 174 LEU A C 1
ATOM 1397 O O . LEU A 1 174 ? 2.146 -13.531 -16.859 1 98.81 174 LEU A O 1
ATOM 1401 N N . THR A 1 175 ? 0.714 -15.266 -16.75 1 98.81 175 THR A N 1
ATOM 1402 C CA . THR A 1 175 ? -0.28 -14.555 -17.547 1 98.81 175 THR A CA 1
ATOM 1403 C C . THR A 1 175 ? -1.67 -15.148 -17.328 1 98.81 175 THR A C 1
ATOM 1405 O O . THR A 1 175 ? -1.903 -15.852 -16.344 1 98.81 175 THR A O 1
ATOM 1408 N N . PHE A 1 176 ? -2.604 -14.781 -18.203 1 98.62 176 PHE A N 1
ATOM 1409 C CA . PHE A 1 176 ? -3.998 -15.195 -18.109 1 98.62 176 PHE A CA 1
ATOM 1410 C C . PHE A 1 176 ? -4.176 -16.625 -18.609 1 98.62 176 PHE A C 1
ATOM 1412 O O . PHE A 1 176 ? -3.32 -17.141 -19.328 1 98.62 176 PHE A O 1
ATOM 1419 N N . ASP A 1 177 ? -5.242 -17.234 -18.234 1 98.12 177 ASP A N 1
ATOM 1420 C CA . ASP A 1 177 ? -5.578 -18.562 -18.766 1 98.12 177 ASP A CA 1
ATOM 1421 C C . ASP A 1 177 ? -6.402 -18.453 -20.047 1 98.12 177 ASP A C 1
ATOM 1423 O O . ASP A 1 177 ? -6.523 -17.359 -20.609 1 98.12 177 ASP A O 1
ATOM 1427 N N . GLU A 1 178 ? -6.895 -19.547 -20.516 1 97.25 178 GLU A N 1
ATOM 1428 C CA . GLU A 1 178 ? -7.574 -19.625 -21.812 1 97.25 178 GLU A CA 1
ATOM 1429 C C . GLU A 1 178 ? -8.875 -18.828 -21.797 1 97.25 178 GLU A C 1
ATOM 1431 O O . GLU A 1 178 ? -9.336 -18.359 -22.844 1 97.25 178 GLU A O 1
ATOM 1436 N N . ASP A 1 179 ? -9.445 -18.609 -20.594 1 96.44 179 ASP A N 1
ATOM 1437 C CA . ASP A 1 179 ? -10.695 -17.859 -20.469 1 96.44 179 ASP A CA 1
ATOM 1438 C C . ASP A 1 179 ? -10.422 -16.391 -20.156 1 96.44 179 ASP A C 1
ATOM 1440 O O . ASP A 1 179 ? -11.359 -15.594 -20.047 1 96.44 179 ASP A O 1
ATOM 1444 N N . GLY A 1 180 ? -9.156 -16.078 -19.984 1 96.38 180 GLY A N 1
ATOM 1445 C CA . GLY A 1 180 ? -8.766 -14.695 -19.797 1 96.38 180 GLY A CA 1
ATOM 1446 C C . GLY A 1 180 ? -9.062 -14.172 -18.422 1 96.38 180 GLY A C 1
ATOM 1447 O O . GLY A 1 180 ? -9.109 -12.953 -18.203 1 96.38 180 GLY A O 1
ATOM 1448 N N . VAL A 1 181 ? -9.469 -15.086 -17.453 1 94 181 VAL A N 1
ATOM 1449 C CA . VAL A 1 181 ? -9.766 -14.734 -16.062 1 94 181 VAL A CA 1
ATOM 1450 C C . VAL A 1 181 ? -11.062 -13.93 -15.992 1 94 181 VAL A C 1
ATOM 1452 O O . VAL A 1 181 ? -11.93 -14.219 -15.164 1 94 181 VAL A O 1
ATOM 1455 N N . SER A 1 182 ? -11.227 -13.031 -16.984 1 91.94 182 SER A N 1
ATOM 1456 C CA . SER A 1 182 ? -12.398 -12.164 -17.016 1 91.94 182 SER A CA 1
ATOM 1457 C C . SER A 1 182 ? -13.211 -12.383 -18.281 1 91.94 182 SER A C 1
ATOM 1459 O O . SER A 1 182 ? -14.25 -11.742 -18.484 1 91.94 182 SER A O 1
ATOM 1461 N N . GLY A 1 183 ? -12.734 -13.148 -19.188 1 91.94 183 GLY A N 1
ATOM 1462 C CA . GLY A 1 183 ? -13.414 -13.344 -20.453 1 91.94 183 GLY A CA 1
ATOM 1463 C C . GLY A 1 183 ? -13.07 -12.297 -21.5 1 91.94 183 GLY A C 1
ATOM 1464 O O . GLY A 1 183 ? -13.625 -12.289 -22.594 1 91.94 183 GLY A O 1
ATOM 1465 N N . HIS A 1 184 ? -12.164 -11.445 -21.188 1 92.5 184 HIS A N 1
ATOM 1466 C CA . HIS A 1 184 ? -11.758 -10.383 -22.094 1 92.5 184 HIS A CA 1
ATOM 1467 C C . HIS A 1 184 ? -10.953 -10.938 -23.266 1 92.5 184 HIS A C 1
ATOM 1469 O O . HIS A 1 184 ? -9.969 -11.648 -23.062 1 92.5 184 HIS A O 1
ATOM 1475 N N . PRO A 1 185 ? -11.312 -10.609 -24.484 1 95.38 185 PRO A N 1
ATOM 1476 C CA . PRO A 1 185 ? -10.625 -11.164 -25.656 1 95.38 185 PRO A CA 1
ATOM 1477 C C . PRO A 1 185 ? -9.133 -10.859 -25.672 1 95.38 185 PRO A C 1
ATOM 1479 O O . PRO A 1 185 ? -8.336 -11.695 -26.109 1 95.38 185 PRO A O 1
ATOM 1482 N N . ASN A 1 186 ? -8.75 -9.68 -25.234 1 96.38 186 ASN A N 1
ATOM 1483 C CA . ASN A 1 186 ? -7.332 -9.344 -25.172 1 96.38 186 ASN A CA 1
ATOM 1484 C C . ASN A 1 186 ? -6.562 -10.297 -24.266 1 96.38 186 ASN A C 1
ATOM 1486 O O . ASN A 1 186 ? -5.441 -10.695 -24.578 1 96.38 186 ASN A O 1
ATOM 1490 N N . HIS A 1 187 ? -7.164 -10.633 -23.141 1 97.69 187 HIS A N 1
ATOM 1491 C CA . HIS A 1 187 ? -6.543 -11.586 -22.234 1 97.69 187 HIS A CA 1
ATOM 1492 C C . HIS A 1 187 ? -6.367 -12.953 -22.875 1 97.69 187 HIS A C 1
ATOM 1494 O O . HIS A 1 187 ? -5.309 -13.57 -22.75 1 97.69 187 HIS A O 1
ATOM 1500 N N . MET A 1 188 ? -7.367 -13.344 -23.578 1 97.56 188 MET A N 1
ATOM 1501 C CA . MET A 1 188 ? -7.348 -14.641 -24.25 1 97.56 188 MET A CA 1
ATOM 1502 C C . MET A 1 188 ? -6.285 -14.672 -25.344 1 97.56 188 MET A C 1
ATOM 1504 O O . MET A 1 188 ? -5.609 -15.688 -25.531 1 97.56 188 MET A O 1
ATOM 1508 N N . SER A 1 189 ? -6.18 -13.586 -26.016 1 98 189 SER A N 1
ATOM 1509 C CA . SER A 1 189 ? -5.148 -13.477 -27.047 1 98 189 SER A CA 1
ATOM 1510 C C . SER A 1 189 ? -3.754 -13.617 -26.453 1 98 189 SER A C 1
ATOM 1512 O O . SER A 1 189 ? -2.885 -14.273 -27.031 1 98 189 SER A O 1
ATOM 1514 N N . ILE A 1 190 ? -3.553 -13.016 -25.328 1 98.44 190 ILE A N 1
ATOM 1515 C CA . ILE A 1 190 ? -2.254 -13.078 -24.672 1 98.44 190 ILE A CA 1
ATOM 1516 C C . ILE A 1 190 ? -1.964 -14.516 -24.234 1 98.44 190 ILE A C 1
ATOM 1518 O O . ILE A 1 190 ? -0.842 -15 -24.391 1 98.44 190 ILE A O 1
ATOM 1522 N N . HIS A 1 191 ? -2.969 -15.148 -23.688 1 98.44 191 HIS A N 1
ATOM 1523 C CA . HIS A 1 191 ? -2.795 -16.531 -23.281 1 98.44 191 HIS A CA 1
ATOM 1524 C C . HIS A 1 191 ? -2.303 -17.391 -24.438 1 98.44 191 HIS A C 1
ATOM 1526 O O . HIS A 1 191 ? -1.309 -18.109 -24.312 1 98.44 191 HIS A O 1
ATOM 1532 N N . LYS A 1 192 ? -2.998 -17.312 -25.547 1 98.31 192 LYS A N 1
ATOM 1533 C CA . LYS A 1 192 ? -2.656 -18.125 -26.719 1 98.31 192 LYS A CA 1
ATOM 1534 C C . LYS A 1 192 ? -1.225 -17.844 -27.172 1 98.31 192 LYS A C 1
ATOM 1536 O O . LYS A 1 192 ? -0.441 -18.781 -27.359 1 98.31 192 LYS A O 1
ATOM 1541 N N . ALA A 1 193 ? -0.876 -16.625 -27.25 1 98.75 193 ALA A N 1
ATOM 1542 C CA . ALA A 1 193 ? 0.443 -16.219 -27.75 1 98.75 193 ALA A CA 1
ATOM 1543 C C . ALA A 1 193 ? 1.537 -16.656 -26.766 1 98.75 193 ALA A C 1
ATOM 1545 O O . ALA A 1 193 ? 2.555 -17.219 -27.188 1 98.75 193 ALA A O 1
ATOM 1546 N N . ALA A 1 194 ? 1.337 -16.359 -25.484 1 98.62 194 ALA A N 1
ATOM 1547 C CA . ALA A 1 194 ? 2.33 -16.688 -24.469 1 98.62 194 ALA A CA 1
ATOM 1548 C C . ALA A 1 194 ? 2.549 -18.203 -24.391 1 98.62 194 ALA A C 1
ATOM 1550 O O . ALA A 1 194 ? 3.682 -18.656 -24.25 1 98.62 194 ALA A O 1
ATOM 1551 N N . LYS A 1 195 ? 1.463 -18.938 -24.484 1 98.44 195 LYS A N 1
ATOM 1552 C CA . LYS A 1 195 ? 1.555 -20.406 -24.453 1 98.44 195 LYS A CA 1
ATOM 1553 C C . LYS A 1 195 ? 2.375 -20.922 -25.625 1 98.44 195 LYS A C 1
ATOM 1555 O O . LYS A 1 195 ? 3.307 -21.719 -25.438 1 98.44 195 LYS A O 1
ATOM 1560 N N . GLU A 1 196 ? 2.029 -20.531 -26.812 1 98.56 196 GLU A N 1
ATOM 1561 C CA . GLU A 1 196 ? 2.748 -20.969 -28 1 98.56 196 GLU A CA 1
ATOM 1562 C C . GLU A 1 196 ? 4.219 -20.578 -27.938 1 98.56 196 GLU A C 1
ATOM 1564 O O . GLU A 1 196 ? 5.098 -21.375 -28.281 1 98.56 196 GLU A O 1
ATOM 1569 N N . TYR A 1 197 ? 4.457 -19.359 -27.5 1 98.5 197 TYR A N 1
ATOM 1570 C CA . TYR A 1 197 ? 5.824 -18.859 -27.406 1 98.5 197 TYR A CA 1
ATOM 1571 C C . TYR A 1 197 ? 6.617 -19.672 -26.375 1 98.5 197 TYR A C 1
ATOM 1573 O O . TYR A 1 197 ? 7.742 -20.094 -26.656 1 98.5 197 TYR A O 1
ATOM 1581 N N . ALA A 1 198 ? 6.055 -19.844 -25.234 1 98.25 198 ALA A N 1
ATOM 1582 C CA . ALA A 1 198 ? 6.723 -20.562 -24.156 1 98.25 198 ALA A CA 1
ATOM 1583 C C . ALA A 1 198 ? 7.035 -22 -24.562 1 98.25 198 ALA A C 1
ATOM 1585 O O . ALA A 1 198 ? 8.109 -22.516 -24.25 1 98.25 198 ALA A O 1
ATOM 1586 N N . GLN A 1 199 ? 6.113 -22.625 -25.25 1 97.5 199 GLN A N 1
ATOM 1587 C CA . GLN A 1 199 ? 6.32 -23.984 -25.719 1 97.5 199 GLN A CA 1
ATOM 1588 C C . GLN A 1 199 ? 7.441 -24.047 -26.766 1 97.5 199 GLN A C 1
ATOM 1590 O O . GLN A 1 199 ? 8.32 -24.906 -26.688 1 97.5 199 GLN A O 1
ATOM 1595 N N . ALA A 1 200 ? 7.414 -23.125 -27.641 1 97.5 200 ALA A N 1
ATOM 1596 C CA . ALA A 1 200 ? 8.406 -23.094 -28.703 1 97.5 200 ALA A CA 1
ATOM 1597 C C . ALA A 1 200 ? 9.805 -22.844 -28.156 1 97.5 200 ALA A C 1
ATOM 1599 O O . ALA A 1 200 ? 10.789 -23.391 -28.656 1 97.5 200 ALA A O 1
ATOM 1600 N N . LYS A 1 201 ? 9.883 -22.016 -27.156 1 96.69 201 LYS A N 1
ATOM 1601 C CA . LYS A 1 201 ? 11.18 -21.625 -26.625 1 96.69 201 LYS A CA 1
ATOM 1602 C C . LYS A 1 201 ? 11.523 -22.406 -25.359 1 96.69 201 LYS A C 1
ATOM 1604 O O . LYS A 1 201 ? 12.578 -22.172 -24.75 1 96.69 201 LYS A O 1
ATOM 1609 N N . HIS A 1 202 ? 10.633 -23.297 -24.891 1 96.44 202 HIS A N 1
ATOM 1610 C CA . HIS A 1 202 ? 10.82 -24.109 -23.703 1 96.44 202 HIS A CA 1
ATOM 1611 C C . HIS A 1 202 ? 11 -23.25 -22.469 1 96.44 202 HIS A C 1
ATOM 1613 O O . HIS A 1 202 ? 11.922 -23.484 -21.672 1 96.44 202 HIS A O 1
ATOM 1619 N N . ILE A 1 203 ? 10.172 -22.234 -22.359 1 97.38 203 ILE A N 1
ATOM 1620 C CA . ILE A 1 203 ? 10.141 -21.359 -21.188 1 97.38 203 ILE A CA 1
ATOM 1621 C C . ILE A 1 203 ? 9.031 -21.812 -20.234 1 97.38 203 ILE A C 1
ATOM 1623 O O . ILE A 1 203 ? 7.926 -22.141 -20.672 1 97.38 203 ILE A O 1
ATOM 1627 N N . ARG A 1 204 ? 9.352 -21.891 -18.984 1 97.12 204 ARG A N 1
ATOM 1628 C CA . ARG A 1 204 ? 8.336 -22.203 -17.984 1 97.12 204 ARG A CA 1
ATOM 1629 C C . ARG A 1 204 ? 7.277 -21.109 -17.922 1 97.12 204 ARG A C 1
ATOM 1631 O O . ARG A 1 204 ? 7.594 -19.922 -18.016 1 97.12 204 ARG A O 1
ATOM 1638 N N . ALA A 1 205 ? 6.066 -21.594 -17.828 1 98.12 205 ALA A N 1
ATOM 1639 C CA . ALA A 1 205 ? 4.98 -20.625 -17.844 1 98.12 205 ALA A CA 1
ATOM 1640 C C . ALA A 1 205 ? 3.816 -21.094 -16.984 1 98.12 205 ALA A C 1
ATOM 1642 O O . ALA A 1 205 ? 3.533 -22.281 -16.891 1 98.12 205 ALA A O 1
ATOM 1643 N N . TYR A 1 206 ? 3.217 -20.141 -16.312 1 98.31 206 TYR A N 1
ATOM 1644 C CA . TYR A 1 206 ? 2.014 -20.375 -15.516 1 98.31 206 TYR A CA 1
ATOM 1645 C C . TYR A 1 206 ? 0.892 -19.438 -15.945 1 98.31 206 TYR A C 1
ATOM 1647 O O . TYR A 1 206 ? 1.146 -18.297 -16.359 1 98.31 206 TYR A O 1
ATOM 1655 N N . TYR A 1 207 ? -0.281 -19.906 -15.898 1 98.25 207 TYR A N 1
ATOM 1656 C CA . TYR A 1 207 ? -1.425 -19.031 -16.078 1 98.25 207 TYR A CA 1
ATOM 1657 C C . TYR A 1 207 ? -2.262 -18.938 -14.812 1 98.25 207 TYR A C 1
ATOM 1659 O O . TYR A 1 207 ? -2.279 -19.875 -14.008 1 98.25 207 TYR A O 1
ATOM 1667 N N . LEU A 1 208 ? -2.914 -17.828 -14.602 1 98.56 208 LEU A N 1
ATOM 1668 C CA . LEU A 1 208 ? -3.859 -17.625 -13.508 1 98.56 208 LEU A CA 1
ATOM 1669 C C . LEU A 1 208 ? -5.195 -18.297 -13.82 1 98.56 208 LEU A C 1
ATOM 1671 O O . LEU A 1 208 ? -5.855 -17.953 -14.805 1 98.56 208 LEU A O 1
ATOM 1675 N N . LYS A 1 209 ? -5.625 -19.141 -13 1 96.94 209 LYS A N 1
ATOM 1676 C CA . LYS A 1 209 ? -6.848 -19.922 -13.227 1 96.94 209 LYS A CA 1
ATOM 1677 C C . LYS A 1 209 ? -8.078 -19.016 -13.148 1 96.94 209 LYS A C 1
ATOM 1679 O O . LYS A 1 209 ? -8.219 -18.219 -12.227 1 96.94 209 LYS A O 1
ATOM 1684 N N . SER A 1 210 ? -8.969 -19.172 -14.078 1 97.25 210 SER A N 1
ATOM 1685 C CA . SER A 1 210 ? -10.281 -18.547 -14.055 1 97.25 210 SER A CA 1
ATOM 1686 C C . SER A 1 210 ? -11.242 -19.297 -13.148 1 97.25 210 SER A C 1
ATOM 1688 O O . SER A 1 210 ? -11.188 -20.531 -13.062 1 97.25 210 SER A O 1
ATOM 1690 N N . TRP A 1 211 ? -12.109 -18.531 -12.547 1 95.31 211 TRP A N 1
ATOM 1691 C CA . TRP A 1 211 ? -13.117 -19.125 -11.664 1 95.31 211 TRP A CA 1
ATOM 1692 C C . TRP A 1 211 ? -14.523 -18.812 -12.172 1 95.31 211 TRP A C 1
ATOM 1694 O O . TRP A 1 211 ? -14.734 -17.797 -12.852 1 95.31 211 TRP A O 1
ATOM 1704 N N . ASN A 1 212 ? -15.469 -19.688 -11.812 1 94.19 212 ASN A N 1
ATOM 1705 C CA . ASN A 1 212 ? -16.859 -19.344 -12.062 1 94.19 212 ASN A CA 1
ATOM 1706 C C . ASN A 1 212 ? -17.328 -18.172 -11.203 1 94.19 212 ASN A C 1
ATOM 1708 O O . ASN A 1 212 ? -16.609 -17.75 -10.289 1 94.19 212 ASN A O 1
ATOM 1712 N N . LEU A 1 213 ? -18.484 -17.703 -11.477 1 93.5 213 LEU A N 1
ATOM 1713 C CA . LEU A 1 213 ? -18.984 -16.469 -10.859 1 93.5 213 LEU A CA 1
ATOM 1714 C C . LEU A 1 213 ? -19.109 -16.641 -9.352 1 93.5 213 LEU A C 1
ATOM 1716 O O . LEU A 1 213 ? -18.766 -15.727 -8.594 1 93.5 213 LEU A O 1
ATOM 1720 N N . PHE A 1 214 ? -19.5 -17.766 -8.914 1 93.12 214 PHE A N 1
ATOM 1721 C CA . PHE A 1 214 ? -19.734 -18 -7.496 1 93.12 214 PHE A CA 1
ATOM 1722 C C . PHE A 1 214 ? -18.422 -18 -6.723 1 93.12 214 PHE A C 1
ATOM 1724 O O . PHE A 1 214 ? -18.312 -17.359 -5.668 1 93.12 214 PHE A O 1
ATOM 1731 N N . VAL A 1 215 ? -17.406 -18.672 -7.262 1 93.94 215 VAL A N 1
ATOM 1732 C CA . VAL A 1 215 ? -16.109 -18.734 -6.605 1 93.94 215 VAL A CA 1
ATOM 1733 C C . VAL A 1 215 ? -15.391 -17.391 -6.734 1 93.94 215 VAL A C 1
ATOM 1735 O O . VAL A 1 215 ? -14.812 -16.891 -5.77 1 93.94 215 VAL A O 1
ATOM 1738 N N . LYS A 1 216 ? -15.516 -16.828 -7.871 1 95.06 216 LYS A N 1
ATOM 1739 C CA . LYS A 1 216 ? -14.867 -15.555 -8.18 1 95.06 216 LYS A CA 1
ATOM 1740 C C . LYS A 1 216 ? -15.289 -14.469 -7.188 1 95.06 216 LYS A C 1
ATOM 1742 O O . LYS A 1 216 ? -14.461 -13.664 -6.746 1 95.06 216 LYS A O 1
ATOM 1747 N N . TYR A 1 217 ? -16.547 -14.461 -6.809 1 94.69 217 TYR A N 1
ATOM 1748 C CA . TYR A 1 217 ? -17.078 -13.398 -5.953 1 94.69 217 TYR A CA 1
ATOM 1749 C C . TYR A 1 217 ? -17.469 -13.945 -4.586 1 94.69 217 TYR A C 1
ATOM 1751 O O . TYR A 1 217 ? -18.469 -13.516 -4.004 1 94.69 217 TYR A O 1
ATOM 1759 N N . SER A 1 218 ? -16.672 -14.875 -4.125 1 91.88 218 SER A N 1
ATOM 1760 C CA . SER A 1 218 ? -16.891 -15.469 -2.812 1 91.88 218 SER A CA 1
ATOM 1761 C C . SER A 1 218 ? -16.125 -14.719 -1.725 1 91.88 218 SER A C 1
ATOM 1763 O O . SER A 1 218 ? -16.125 -15.133 -0.563 1 91.88 218 SER A O 1
ATOM 1765 N N . ASN A 1 219 ? -15.516 -13.656 -2.133 1 89.44 219 ASN A N 1
ATOM 1766 C CA . ASN A 1 219 ? -14.68 -12.898 -1.209 1 89.44 219 ASN A CA 1
ATOM 1767 C C . ASN A 1 219 ? -13.688 -13.805 -0.477 1 89.44 219 ASN A C 1
ATOM 1769 O O . ASN A 1 219 ? -12.969 -14.578 -1.107 1 89.44 219 ASN A O 1
ATOM 1773 N N . LEU A 1 220 ? -13.758 -13.914 0.853 1 93.44 220 LEU A N 1
ATOM 1774 C CA . LEU A 1 220 ? -12.797 -14.672 1.65 1 93.44 220 LEU A CA 1
ATOM 1775 C C . LEU A 1 220 ? -13.344 -16.047 1.992 1 93.44 220 LEU A C 1
ATOM 1777 O O . LEU A 1 220 ? -12.625 -16.891 2.535 1 93.44 220 LEU A O 1
ATOM 1781 N N . PHE A 1 221 ? -14.531 -16.328 1.585 1 91.94 221 PHE A N 1
ATOM 1782 C CA . PHE A 1 221 ? -15.25 -17.5 2.092 1 91.94 221 PHE A CA 1
ATOM 1783 C C . PHE A 1 221 ? -14.641 -18.781 1.555 1 91.94 221 PHE A C 1
ATOM 1785 O O . PHE A 1 221 ? -14.234 -19.656 2.328 1 91.94 221 PHE A O 1
ATOM 1792 N N . ILE A 1 222 ? -14.578 -18.938 0.248 1 91.62 222 ILE A N 1
ATOM 1793 C CA . ILE A 1 222 ? -14.062 -20.156 -0.355 1 91.62 222 ILE A CA 1
ATOM 1794 C C . ILE A 1 222 ? -12.594 -20.344 0.016 1 91.62 222 ILE A C 1
ATOM 1796 O O . ILE A 1 222 ? -12.148 -21.453 0.302 1 91.62 222 ILE A O 1
ATOM 1800 N N . THR A 1 223 ? -11.859 -19.266 -0.002 1 93.75 223 THR A N 1
ATOM 1801 C CA . THR A 1 223 ? -10.453 -19.312 0.393 1 93.75 223 THR A CA 1
ATOM 1802 C C . THR A 1 223 ? -10.312 -19.828 1.822 1 93.75 223 THR A C 1
ATOM 1804 O O . THR A 1 223 ? -9.422 -20.625 2.115 1 93.75 223 THR A O 1
ATOM 1807 N N . SER A 1 224 ? -11.203 -19.453 2.701 1 93.94 224 SER A N 1
ATOM 1808 C CA . SER A 1 224 ? -11.18 -19.891 4.09 1 93.94 224 SER A CA 1
ATOM 1809 C C . SER A 1 224 ? -11.477 -21.391 4.191 1 93.94 224 SER A C 1
ATOM 1811 O O . SER A 1 224 ? -10.852 -22.094 4.98 1 93.94 224 SER A O 1
ATOM 1813 N N . ILE A 1 225 ? -12.375 -21.766 3.42 1 91.19 225 ILE A N 1
ATOM 1814 C CA . ILE A 1 225 ? -12.711 -23.188 3.412 1 91.19 225 ILE A CA 1
ATOM 1815 C C . ILE A 1 225 ? -11.516 -24 2.926 1 91.19 225 ILE A C 1
ATOM 1817 O O . ILE A 1 225 ? -11.164 -25.016 3.525 1 91.19 225 ILE A O 1
ATOM 1821 N N . GLU A 1 226 ? -10.898 -23.547 1.823 1 89.69 226 GLU A N 1
ATOM 1822 C CA . GLU A 1 226 ? -9.711 -24.203 1.29 1 89.69 226 GLU A CA 1
ATOM 1823 C C . GLU A 1 226 ? -8.609 -24.297 2.344 1 89.69 226 GLU A C 1
ATOM 1825 O O . GLU A 1 226 ? -8.016 -25.359 2.529 1 89.69 226 GLU A O 1
ATOM 1830 N N . LEU A 1 227 ? -8.398 -23.281 3.035 1 91.94 227 LEU A N 1
ATOM 1831 C CA . LEU A 1 227 ? -7.332 -23.203 4.027 1 91.94 227 LEU A CA 1
ATOM 1832 C C . LEU A 1 227 ? -7.672 -24.062 5.25 1 91.94 227 LEU A C 1
ATOM 1834 O O . LEU A 1 227 ? -6.801 -24.719 5.812 1 91.94 227 LEU A O 1
ATOM 1838 N N . ALA A 1 228 ? -8.93 -23.984 5.68 1 90 228 ALA A N 1
ATOM 1839 C CA . ALA A 1 228 ? -9.359 -24.828 6.801 1 90 228 ALA A CA 1
ATOM 1840 C C . ALA A 1 228 ? -9.109 -26.297 6.512 1 90 228 ALA A C 1
ATOM 1842 O O . ALA A 1 228 ? -8.594 -27.031 7.363 1 90 228 ALA A O 1
ATOM 1843 N N . CYS A 1 229 ? -9.414 -26.672 5.328 1 86.25 229 CYS A N 1
ATOM 1844 C CA . CYS A 1 229 ? -9.203 -28.062 4.918 1 86.25 229 CYS A CA 1
ATOM 1845 C C . CYS A 1 229 ? -7.719 -28.406 4.898 1 86.25 229 CYS A C 1
ATOM 1847 O O . CYS A 1 229 ? -7.32 -29.484 5.336 1 86.25 229 CYS A O 1
ATOM 1849 N N . ARG A 1 230 ? -6.914 -27.5 4.438 1 84.06 230 ARG A N 1
ATOM 1850 C CA . ARG A 1 230 ? -5.469 -27.719 4.395 1 84.06 230 ARG A CA 1
ATOM 1851 C C . ARG A 1 230 ? -4.898 -27.875 5.801 1 84.06 230 ARG A C 1
ATOM 1853 O O . ARG A 1 230 ? -4.074 -28.75 6.043 1 84.06 230 ARG A O 1
ATOM 1860 N N . TRP A 1 231 ? -5.32 -27.031 6.715 1 84.25 231 TRP A N 1
ATOM 1861 C CA . TRP A 1 231 ? -4.84 -27.094 8.086 1 84.25 231 TRP A CA 1
ATOM 1862 C C . TRP A 1 231 ? -5.293 -28.375 8.773 1 84.25 231 TRP A C 1
ATOM 1864 O O . TRP A 1 231 ? -4.543 -28.969 9.547 1 84.25 231 TRP A O 1
ATOM 1874 N N . LEU A 1 232 ? -6.488 -28.766 8.477 1 80.81 232 LEU A N 1
ATOM 1875 C CA . LEU A 1 232 ? -7.039 -29.969 9.086 1 80.81 232 LEU A CA 1
ATOM 1876 C C . LEU A 1 232 ? -6.316 -31.219 8.578 1 80.81 232 LEU A C 1
ATOM 1878 O O . LEU A 1 232 ? -6.109 -32.156 9.336 1 80.81 232 LEU A O 1
ATOM 1882 N N . THR A 1 233 ? -5.973 -31.172 7.312 1 76.75 233 THR A N 1
ATOM 1883 C CA . THR A 1 233 ? -5.289 -32.312 6.738 1 76.75 233 THR A CA 1
ATOM 1884 C C . THR A 1 233 ? -3.855 -32.406 7.25 1 76.75 233 THR A C 1
ATOM 1886 O O . THR A 1 233 ? -3.256 -33.5 7.25 1 76.75 233 THR A O 1
ATOM 1889 N N . LYS A 1 234 ? -3.273 -31.328 7.621 1 73.62 234 LYS A N 1
ATOM 1890 C CA . LYS A 1 234 ? -1.921 -31.328 8.164 1 73.62 234 LYS A CA 1
ATOM 1891 C C . LYS A 1 234 ? -1.898 -31.906 9.578 1 73.62 234 LYS A C 1
ATOM 1893 O O . LYS A 1 234 ? -0.87 -32.438 10.023 1 73.62 234 LYS A O 1
ATOM 1898 N N . SER A 1 235 ? -3.027 -31.844 10.156 1 70.31 235 SER A N 1
ATOM 1899 C CA . SER A 1 235 ? -3.111 -32.406 11.5 1 70.31 235 SER A CA 1
ATOM 1900 C C . SER A 1 235 ? -3.389 -33.906 11.445 1 70.31 235 SER A C 1
ATOM 1902 O O . SER A 1 235 ? -4.426 -34.344 10.93 1 70.31 235 SER A O 1
ATOM 1904 N N . GLU A 1 236 ? -2.422 -34.719 11.766 1 66.81 236 GLU A N 1
ATOM 1905 C CA . GLU A 1 236 ? -2.58 -36.156 11.789 1 66.81 236 GLU A CA 1
ATOM 1906 C C . GLU A 1 236 ? -3.773 -36.562 12.648 1 66.81 236 GLU A C 1
ATOM 1908 O O . GLU A 1 236 ? -4.516 -37.5 12.289 1 66.81 236 GLU A O 1
ATOM 1913 N N . THR A 1 237 ? -3.865 -35.812 13.672 1 63.03 237 THR A N 1
ATOM 1914 C CA . THR A 1 237 ? -4.93 -36.156 14.609 1 63.03 237 THR A CA 1
ATOM 1915 C C . THR A 1 237 ? -6.301 -35.938 13.977 1 63.03 237 THR A C 1
ATOM 1917 O O . THR A 1 237 ? -7.191 -36.781 14.094 1 63.03 237 THR A O 1
ATOM 1920 N N . ILE A 1 238 ? -6.309 -34.875 13.289 1 64.56 238 ILE A N 1
ATOM 1921 C CA . ILE A 1 238 ? -7.605 -34.531 12.711 1 64.56 238 ILE A CA 1
ATOM 1922 C C . ILE A 1 238 ? -7.891 -35.438 11.508 1 64.56 238 ILE A C 1
ATOM 1924 O O . ILE A 1 238 ? -9.016 -35.875 11.32 1 64.56 238 ILE A O 1
ATOM 1928 N N . ARG A 1 239 ? -6.961 -35.812 10.758 1 67 239 ARG A N 1
ATOM 1929 C CA . ARG A 1 239 ? -7.113 -36.719 9.617 1 67 239 ARG A CA 1
ATOM 1930 C C . ARG A 1 239 ? -7.645 -38.062 10.047 1 67 239 ARG A C 1
ATOM 1932 O O . ARG A 1 239 ? -8.531 -38.625 9.398 1 67 239 ARG A O 1
ATOM 1939 N N . ALA A 1 240 ? -7.051 -38.406 11.125 1 68 240 ALA A N 1
ATOM 1940 C CA . ALA A 1 240 ? -7.457 -39.719 11.648 1 68 240 ALA A CA 1
ATOM 1941 C C . ALA A 1 240 ? -8.914 -39.688 12.102 1 68 240 ALA A C 1
ATOM 1943 O O . ALA A 1 240 ? -9.672 -40.625 11.836 1 68 240 ALA A O 1
ATOM 1944 N N . LYS A 1 241 ? -9.227 -38.625 12.711 1 62.88 241 LYS A N 1
ATOM 1945 C CA . LYS A 1 241 ? -10.594 -38.531 13.227 1 62.88 241 LYS A CA 1
ATOM 1946 C C . LYS A 1 241 ? -11.602 -38.406 12.086 1 62.88 241 LYS A C 1
ATOM 1948 O O . LYS A 1 241 ? -12.672 -39 12.133 1 62.88 241 LYS A O 1
ATOM 1953 N N . LEU A 1 242 ? -11.227 -37.625 11.086 1 65.44 242 LEU A N 1
ATOM 1954 C CA . LEU A 1 242 ? -12.117 -37.438 9.945 1 65.44 242 LEU A CA 1
ATOM 1955 C C . LEU A 1 242 ? -12.258 -38.719 9.125 1 65.44 242 LEU A C 1
ATOM 1957 O O . LEU A 1 242 ? -13.328 -39 8.586 1 65.44 242 LEU A O 1
ATOM 1961 N N . ALA A 1 243 ? -11.219 -39.438 8.992 1 63.84 243 ALA A N 1
ATOM 1962 C CA . ALA A 1 243 ? -11.234 -40.719 8.32 1 63.84 243 ALA A CA 1
ATOM 1963 C C . ALA A 1 243 ? -12.227 -41.688 8.984 1 63.84 243 ALA A C 1
ATOM 1965 O O . ALA A 1 243 ? -12.867 -42.5 8.305 1 63.84 243 ALA A O 1
ATOM 1966 N N . LYS A 1 244 ? -12.312 -41.562 10.25 1 67.44 244 LYS A N 1
ATOM 1967 C CA . LYS A 1 244 ? -13.242 -42.438 10.977 1 67.44 244 LYS A CA 1
ATOM 1968 C C . LYS A 1 244 ? -14.688 -42.125 10.578 1 67.44 244 LYS A C 1
ATOM 1970 O O . LYS A 1 244 ? -15.523 -43.031 10.562 1 67.44 244 LYS A O 1
ATOM 1975 N N . TYR A 1 245 ? -14.891 -40.844 10.305 1 64.75 245 TYR A N 1
ATOM 1976 C CA . TYR A 1 245 ? -16.25 -40.469 9.945 1 64.75 245 TYR A CA 1
ATOM 1977 C C . TYR A 1 245 ? -16.438 -40.469 8.43 1 64.75 245 TYR A C 1
ATOM 1979 O O . TYR A 1 245 ? -17.406 -39.906 7.914 1 64.75 245 TYR A O 1
ATOM 1987 N N . ASN A 1 246 ? -15.641 -41.062 7.664 1 61.88 246 ASN A N 1
ATOM 1988 C CA . ASN A 1 246 ? -15.664 -41.25 6.215 1 61.88 246 ASN A CA 1
ATOM 1989 C C . ASN A 1 246 ? -15.742 -39.906 5.492 1 61.88 246 ASN A C 1
ATOM 1991 O O . ASN A 1 246 ? -16.484 -39.75 4.516 1 61.88 246 ASN A O 1
ATOM 1995 N N . ILE A 1 247 ? -15.352 -38.875 6.172 1 60.09 247 ILE A N 1
ATOM 1996 C CA . ILE A 1 247 ? -15.281 -37.562 5.508 1 60.09 247 ILE A CA 1
ATOM 1997 C C . ILE A 1 247 ? -13.945 -37.438 4.773 1 60.09 247 ILE A C 1
ATOM 1999 O O . ILE A 1 247 ? -12.883 -37.5 5.391 1 60.09 247 ILE A O 1
ATOM 2003 N N . ASP A 1 248 ? -14.039 -37.625 3.377 1 57.06 248 ASP A N 1
ATOM 2004 C CA . ASP A 1 248 ? -12.844 -37.469 2.557 1 57.06 248 ASP A CA 1
ATOM 2005 C C . ASP A 1 248 ? -12.602 -36 2.219 1 57.06 248 ASP A C 1
ATOM 2007 O O . ASP A 1 248 ? -13.281 -35.438 1.356 1 57.06 248 ASP A O 1
ATOM 2011 N N . LEU A 1 249 ? -11.859 -35.312 3.018 1 57.31 249 LEU A N 1
ATOM 2012 C CA . LEU A 1 249 ? -11.531 -33.875 2.873 1 57.31 249 LEU A CA 1
ATOM 2013 C C . LEU A 1 249 ? -10.891 -33.625 1.517 1 57.31 249 LEU A C 1
ATOM 2015 O O . LEU A 1 249 ? -10.875 -32.469 1.047 1 57.31 249 LEU A O 1
ATOM 2019 N N . SER A 1 250 ? -10.383 -34.688 0.958 1 55.62 250 SER A N 1
ATOM 2020 C CA . SER A 1 250 ? -9.75 -34.531 -0.35 1 55.62 250 SER A CA 1
ATOM 2021 C C . SER A 1 250 ? -10.75 -34.062 -1.399 1 55.62 250 SER A C 1
ATOM 2023 O O . SER A 1 250 ? -10.406 -33.312 -2.305 1 55.62 250 SER A O 1
ATOM 2025 N N . GLN A 1 251 ? -11.93 -34.562 -1.186 1 52.59 251 GLN A N 1
ATOM 2026 C CA . GLN A 1 251 ? -12.969 -34.188 -2.143 1 52.59 251 GLN A CA 1
ATOM 2027 C C . GLN A 1 251 ? -13.32 -32.719 -2.025 1 52.59 251 GLN A C 1
ATOM 2029 O O . GLN A 1 251 ? -13.641 -32.062 -3.023 1 52.59 251 GLN A O 1
ATOM 2034 N N . ILE A 1 252 ? -13.375 -32.281 -0.887 1 52.75 252 ILE A N 1
ATOM 2035 C CA . ILE A 1 252 ? -13.695 -30.891 -0.644 1 52.75 252 ILE A CA 1
ATOM 2036 C C . ILE A 1 252 ? -12.586 -30 -1.2 1 52.75 252 ILE A C 1
ATOM 2038 O O . ILE A 1 252 ? -12.859 -28.938 -1.779 1 52.75 252 ILE A O 1
ATOM 2042 N N . LEU A 1 253 ? -11.391 -30.438 -0.877 1 54.12 253 LEU A N 1
ATOM 2043 C CA . LEU A 1 253 ? -10.227 -29.766 -1.446 1 54.12 253 LEU A CA 1
ATOM 2044 C C . LEU A 1 253 ? -10.258 -29.828 -2.971 1 54.12 253 LEU A C 1
ATOM 2046 O O . LEU A 1 253 ? -9.703 -28.953 -3.639 1 54.12 253 LEU A O 1
ATOM 2050 N N . LEU A 1 254 ? -10.898 -30.984 -3.453 1 46.53 254 LEU A N 1
ATOM 2051 C CA . LEU A 1 254 ? -11.047 -31.188 -4.891 1 46.53 254 LEU A CA 1
ATOM 2052 C C . LEU A 1 254 ? -12.078 -30.219 -5.469 1 46.53 254 LEU A C 1
ATOM 2054 O O . LEU A 1 254 ? -12.305 -30.203 -6.684 1 46.53 254 LEU A O 1
ATOM 2058 N N . LEU A 1 255 ? -12.977 -29.812 -4.68 1 45.31 255 LEU A N 1
ATOM 2059 C CA . LEU A 1 255 ? -13.875 -28.859 -5.332 1 45.31 255 LEU A CA 1
ATOM 2060 C C . LEU A 1 255 ? -13.102 -27.969 -6.293 1 45.31 255 LEU A C 1
ATOM 2062 O O . LEU A 1 255 ? -13.695 -27.312 -7.156 1 45.31 255 LEU A O 1
ATOM 2066 N N . GLY A 1 256 ? -11.867 -27.672 -6.094 1 44.47 256 GLY A N 1
ATOM 2067 C CA . GLY A 1 256 ? -11.078 -27.141 -7.188 1 44.47 256 GLY A CA 1
ATOM 2068 C C . GLY A 1 256 ? -10.344 -28.203 -7.98 1 44.47 256 GLY A C 1
ATOM 2069 O O . GLY A 1 256 ? -10.07 -29.281 -7.461 1 44.47 256 GLY A O 1
ATOM 2070 N N . GLU A 1 257 ? -10.742 -28.531 -9.18 1 43.56 257 GLU A N 1
ATOM 2071 C CA . GLU A 1 257 ? -10.023 -29.422 -10.07 1 43.56 257 GLU A CA 1
ATOM 2072 C C . GLU A 1 257 ? -8.539 -29.484 -9.727 1 43.56 257 GLU A C 1
ATOM 2074 O O . GLU A 1 257 ? -7.855 -28.453 -9.719 1 43.56 257 GLU A O 1
ATOM 2079 N N . ASN A 1 258 ? -8.156 -30.312 -8.734 1 47 258 ASN A N 1
ATOM 2080 C CA . ASN A 1 258 ? -6.766 -30.547 -8.352 1 47 258 ASN A CA 1
ATOM 2081 C C . ASN A 1 258 ? -5.848 -30.594 -9.57 1 47 258 ASN A C 1
ATOM 2083 O O . ASN A 1 258 ? -5.848 -31.578 -10.312 1 47 258 ASN A O 1
ATOM 2087 N N . HIS A 1 259 ? -5.879 -29.703 -10.398 1 50.25 259 HIS A N 1
ATOM 2088 C CA . HIS A 1 259 ? -4.656 -29.859 -11.188 1 50.25 259 HIS A CA 1
ATOM 2089 C C . HIS A 1 259 ? -3.459 -30.141 -10.289 1 50.25 259 HIS A C 1
ATOM 2091 O O . HIS A 1 259 ? -3.039 -29.281 -9.508 1 50.25 259 HIS A O 1
ATOM 2097 N N . SER A 1 260 ? -3.27 -31.391 -9.82 1 57.75 260 SER A N 1
ATOM 2098 C CA . SER A 1 260 ? -2.219 -31.953 -8.977 1 57.75 260 SER A CA 1
ATOM 2099 C C . SER A 1 260 ? -0.957 -31.094 -9.023 1 57.75 260 SER A C 1
ATOM 2101 O O . SER A 1 260 ? -0.214 -31.031 -8.039 1 57.75 260 SER A O 1
ATOM 2103 N N . GLN A 1 261 ? -0.88 -30.125 -10.109 1 82.38 261 GLN A N 1
ATOM 2104 C CA . GLN A 1 261 ? 0.418 -29.469 -10.18 1 82.38 261 GLN A CA 1
ATOM 2105 C C . GLN A 1 261 ? 0.269 -27.953 -10.078 1 82.38 261 GLN A C 1
ATOM 2107 O O . GLN A 1 261 ? 1.215 -27.203 -10.344 1 82.38 261 GLN A O 1
ATOM 2112 N N . SER A 1 262 ? -0.929 -27.484 -9.562 1 92.81 262 SER A N 1
ATOM 2113 C CA . SER A 1 262 ? -1.111 -26.047 -9.492 1 92.81 262 SER A CA 1
ATOM 2114 C C . SER A 1 262 ? -0.496 -25.469 -8.219 1 92.81 262 SER A C 1
ATOM 2116 O O . SER A 1 262 ? -0.28 -26.188 -7.246 1 92.81 262 SER A O 1
ATOM 2118 N N . ILE A 1 263 ? -0.092 -24.266 -8.297 1 95.5 263 ILE A N 1
ATOM 2119 C CA . ILE A 1 263 ? 0.46 -23.516 -7.164 1 95.5 263 ILE A CA 1
ATOM 2120 C C . ILE A 1 263 ? -0.589 -22.562 -6.613 1 95.5 263 ILE A C 1
ATOM 2122 O O . ILE A 1 263 ? -1.045 -21.656 -7.324 1 95.5 263 ILE A O 1
ATOM 2126 N N . ARG A 1 264 ? -0.976 -22.766 -5.414 1 95.44 264 ARG A N 1
ATOM 2127 C CA . ARG A 1 264 ? -1.923 -21.859 -4.77 1 95.44 264 ARG A CA 1
ATOM 2128 C C . ARG A 1 264 ? -1.204 -20.859 -3.863 1 95.44 264 ARG A C 1
ATOM 2130 O O . ARG A 1 264 ? -0.376 -21.25 -3.039 1 95.44 264 ARG A O 1
ATOM 2137 N N . ILE A 1 265 ? -1.486 -19.656 -4.039 1 97.56 265 ILE A N 1
ATOM 2138 C CA . ILE A 1 265 ? -0.894 -18.578 -3.248 1 97.56 265 ILE A CA 1
ATOM 2139 C C . ILE A 1 265 ? -1.992 -17.797 -2.521 1 97.56 265 ILE A C 1
ATOM 2141 O O . ILE A 1 265 ? -2.947 -17.328 -3.146 1 97.56 265 ILE A O 1
ATOM 2145 N N . TYR A 1 266 ? -1.891 -17.703 -1.215 1 97.12 266 TYR A N 1
ATOM 2146 C CA . TYR A 1 266 ? -2.889 -17.031 -0.384 1 97.12 266 TYR A CA 1
ATOM 2147 C C . TYR A 1 266 ? -2.311 -15.781 0.267 1 97.12 266 TYR A C 1
ATOM 2149 O O . TYR A 1 266 ? -1.163 -15.781 0.715 1 97.12 266 TYR A O 1
ATOM 2157 N N . SER A 1 267 ? -3.113 -14.75 0.291 1 97.12 267 SER A N 1
ATOM 2158 C CA . SER A 1 267 ? -2.734 -13.539 1.005 1 97.12 267 SER A CA 1
ATOM 2159 C C . SER A 1 267 ? -3.117 -13.617 2.479 1 97.12 267 SER A C 1
ATOM 2161 O O . SER A 1 267 ? -4.02 -14.375 2.85 1 97.12 267 SER A O 1
ATOM 2163 N N . ASP A 1 268 ? -2.428 -12.945 3.297 1 95.88 268 ASP A N 1
ATOM 2164 C CA . ASP A 1 268 ? -2.791 -12.75 4.699 1 95.88 268 ASP A CA 1
ATOM 2165 C C . ASP A 1 268 ? -3.219 -11.312 4.961 1 95.88 268 ASP A C 1
ATOM 2167 O O . ASP A 1 268 ? -3.361 -10.523 4.023 1 95.88 268 ASP A O 1
ATOM 2171 N N . LEU A 1 269 ? -3.518 -10.984 6.188 1 94.88 269 LEU A N 1
ATOM 2172 C CA . LEU A 1 269 ? -4.035 -9.664 6.504 1 94.88 269 LEU A CA 1
ATOM 2173 C C . LEU A 1 269 ? -3.014 -8.586 6.16 1 94.88 269 LEU A C 1
ATOM 2175 O O . LEU A 1 269 ? -3.379 -7.508 5.676 1 94.88 269 LEU A O 1
ATOM 2179 N N . ASN A 1 270 ? -1.736 -8.859 6.352 1 93.25 270 ASN A N 1
ATOM 2180 C CA . ASN A 1 270 ? -0.669 -7.914 6.047 1 93.25 270 ASN A CA 1
ATOM 2181 C C . ASN A 1 270 ? -0.657 -7.543 4.566 1 93.25 270 ASN A C 1
ATOM 2183 O O . ASN A 1 270 ? -0.616 -6.363 4.219 1 93.25 270 ASN A O 1
ATOM 2187 N N . SER A 1 271 ? -0.725 -8.562 3.775 1 95.31 271 SER A N 1
ATOM 2188 C CA . SER A 1 271 ? -0.591 -8.328 2.34 1 95.31 271 SER A CA 1
ATOM 2189 C C . SER A 1 271 ? -1.904 -7.848 1.733 1 95.31 271 SER A C 1
ATOM 2191 O O . SER A 1 271 ? -1.916 -7.273 0.642 1 95.31 271 SER A O 1
ATOM 2193 N N . LEU A 1 272 ? -3.006 -8.117 2.414 1 96.31 272 LEU A N 1
ATOM 2194 C CA . LEU A 1 272 ? -4.309 -7.773 1.86 1 96.31 272 LEU A CA 1
ATOM 2195 C C . LEU A 1 272 ? -4.438 -6.262 1.676 1 96.31 272 LEU A C 1
ATOM 2197 O O . LEU A 1 272 ? -4.953 -5.801 0.656 1 96.31 272 LEU A O 1
ATOM 2201 N N . PHE A 1 273 ? -3.988 -5.473 2.621 1 96.25 273 PHE A N 1
ATOM 2202 C CA . PHE A 1 273 ? -4.07 -4.02 2.531 1 96.25 273 PHE A CA 1
ATOM 2203 C C . PHE A 1 273 ? -3.232 -3.502 1.37 1 96.25 273 PHE A C 1
ATOM 2205 O O . PHE A 1 273 ? -3.619 -2.543 0.698 1 96.25 273 PHE A O 1
ATOM 2212 N N . LEU A 1 274 ? -2.117 -4.145 1.178 1 96.75 274 LEU A N 1
ATOM 2213 C CA . LEU A 1 274 ? -1.29 -3.785 0.032 1 96.75 274 LEU A CA 1
ATOM 2214 C C . LEU A 1 274 ? -2.008 -4.094 -1.277 1 96.75 274 LEU A C 1
ATOM 2216 O O . LEU A 1 274 ? -2.039 -3.26 -2.186 1 96.75 274 LEU A O 1
ATOM 2220 N N . ASN A 1 275 ? -2.623 -5.258 -1.312 1 97.12 275 ASN A N 1
ATOM 2221 C CA . ASN A 1 275 ? -3.373 -5.641 -2.504 1 97.12 275 ASN A CA 1
ATOM 2222 C C . ASN A 1 275 ? -4.441 -4.609 -2.848 1 97.12 275 ASN A C 1
ATOM 2224 O O . ASN A 1 275 ? -4.527 -4.152 -3.988 1 97.12 275 ASN A O 1
ATOM 2228 N N . PHE A 1 276 ? -5.156 -4.215 -1.832 1 96.94 276 PHE A N 1
ATOM 2229 C CA . PHE A 1 276 ? -6.23 -3.254 -2.047 1 96.94 276 PHE A CA 1
ATOM 2230 C C . PHE A 1 276 ? -5.668 -1.907 -2.49 1 96.94 276 PHE A C 1
ATOM 2232 O O . PHE A 1 276 ? -6.223 -1.26 -3.381 1 96.94 276 PHE A O 1
ATOM 2239 N N . SER A 1 277 ? -4.59 -1.503 -1.918 1 96.81 277 SER A N 1
ATOM 2240 C CA . SER A 1 277 ? -4.035 -0.178 -2.178 1 96.81 277 SER A CA 1
ATOM 2241 C C . SER A 1 277 ? -3.576 -0.045 -3.625 1 96.81 277 SER A C 1
ATOM 2243 O O . SER A 1 277 ? -3.643 1.041 -4.207 1 96.81 277 SER A O 1
ATOM 2245 N N . THR A 1 278 ? -3.123 -1.147 -4.238 1 97.12 278 THR A N 1
ATOM 2246 C CA . THR A 1 278 ? -2.629 -1.082 -5.609 1 97.12 278 THR A CA 1
ATOM 2247 C C . THR A 1 278 ? -3.744 -0.665 -6.566 1 97.12 278 THR A C 1
ATOM 2249 O O . THR A 1 278 ? -3.514 0.112 -7.496 1 97.12 278 THR A O 1
ATOM 2252 N N . MET A 1 279 ? -4.941 -1.117 -6.289 1 96.12 279 MET A N 1
ATOM 2253 C CA . MET A 1 279 ? -6.066 -0.727 -7.133 1 96.12 279 MET A CA 1
ATOM 2254 C C . MET A 1 279 ? -6.648 0.61 -6.684 1 96.12 279 MET A C 1
ATOM 2256 O O . MET A 1 279 ? -6.816 1.523 -7.492 1 96.12 279 MET A O 1
ATOM 2260 N N . THR A 1 280 ? -6.852 0.758 -5.395 1 96 280 THR A N 1
ATOM 2261 C CA . THR A 1 280 ? -7.664 1.866 -4.906 1 96 280 THR A CA 1
ATOM 2262 C C . THR A 1 280 ? -6.875 3.172 -4.938 1 96 280 THR A C 1
ATOM 2264 O O . THR A 1 280 ? -7.449 4.246 -5.109 1 96 280 THR A O 1
ATOM 2267 N N . TRP A 1 281 ? -5.602 3.049 -4.781 1 95.88 281 TRP A N 1
ATOM 2268 C CA . TRP A 1 281 ? -4.785 4.254 -4.691 1 95.88 281 TRP A CA 1
ATOM 2269 C C . TRP A 1 281 ? -4.039 4.504 -6 1 95.88 281 TRP A C 1
ATOM 2271 O O . TRP A 1 281 ? -4.062 5.613 -6.531 1 95.88 281 TRP A O 1
ATOM 2281 N N . SER A 1 282 ? -3.469 3.488 -6.57 1 96.38 282 SER A N 1
ATOM 2282 C CA . SER A 1 282 ? -2.602 3.678 -7.727 1 96.38 282 SER A CA 1
ATOM 2283 C C . SER A 1 282 ? -3.412 3.811 -9.008 1 96.38 282 SER A C 1
ATOM 2285 O O . SER A 1 282 ? -3.027 4.547 -9.922 1 96.38 282 SER A O 1
ATOM 2287 N N . HIS A 1 283 ? -4.488 3.074 -9.078 1 97 283 HIS A N 1
ATOM 2288 C CA . HIS A 1 283 ? -5.32 3.139 -10.273 1 97 283 HIS A CA 1
ATOM 2289 C C . HIS A 1 283 ? -6.605 3.918 -10.008 1 97 283 HIS A C 1
ATOM 2291 O O . HIS A 1 283 ? -7.703 3.434 -10.297 1 97 283 HIS A O 1
ATOM 2297 N N . TYR A 1 284 ? -6.445 5.098 -9.578 1 94.19 284 TYR A N 1
ATOM 2298 C CA . TYR A 1 284 ? -7.562 5.918 -9.117 1 94.19 284 TYR A CA 1
ATOM 2299 C C . TYR A 1 284 ? -8.562 6.156 -10.242 1 94.19 284 TYR A C 1
ATOM 2301 O O . TYR A 1 284 ? -9.773 6.137 -10.023 1 94.19 284 TYR A O 1
ATOM 2309 N N . SER A 1 285 ? -8.109 6.367 -11.453 1 94.25 285 SER A N 1
ATOM 2310 C CA . SER A 1 285 ? -8.984 6.699 -12.578 1 94.25 285 SER A CA 1
ATOM 2311 C C . SER A 1 285 ? -9.93 5.547 -12.906 1 94.25 285 SER A C 1
ATOM 2313 O O . SER A 1 285 ? -10.938 5.742 -13.578 1 94.25 285 SER A O 1
ATOM 2315 N N . GLN A 1 286 ? -9.523 4.359 -12.414 1 94.31 286 GLN A N 1
ATOM 2316 C CA . GLN A 1 286 ? -10.305 3.176 -12.758 1 94.31 286 GLN A CA 1
ATOM 2317 C C . GLN A 1 286 ? -11.266 2.805 -11.633 1 94.31 286 GLN A C 1
ATOM 2319 O O . GLN A 1 286 ? -11.961 1.791 -11.711 1 94.31 286 GLN A O 1
ATOM 2324 N N . ILE A 1 287 ? -11.266 3.596 -10.617 1 93.56 287 ILE A N 1
ATOM 2325 C CA . ILE A 1 287 ? -12.148 3.291 -9.492 1 93.56 287 ILE A CA 1
ATOM 2326 C C . ILE A 1 287 ? -13.523 3.902 -9.734 1 93.56 287 ILE A C 1
ATOM 2328 O O . ILE A 1 287 ? -13.734 5.094 -9.5 1 93.56 287 ILE A O 1
ATOM 2332 N N . VAL A 1 288 ? -14.398 3.172 -10.266 1 90.75 288 VAL A N 1
ATOM 2333 C CA . VAL A 1 288 ? -15.812 3.5 -10.414 1 90.75 288 VAL A CA 1
ATOM 2334 C C . VAL A 1 288 ? -16.625 2.736 -9.383 1 90.75 288 VAL A C 1
ATOM 2336 O O . VAL A 1 288 ? -16.109 1.861 -8.688 1 90.75 288 VAL A O 1
ATOM 2339 N N . TRP A 1 289 ? -17.875 2.957 -9.25 1 89.19 289 TRP A N 1
ATOM 2340 C CA . TRP A 1 289 ? -18.688 2.48 -8.125 1 89.19 289 TRP A CA 1
ATOM 2341 C C . TRP A 1 289 ? -18.703 0.957 -8.086 1 89.19 289 TRP A C 1
ATOM 2343 O O . TRP A 1 289 ? -18.609 0.359 -7.008 1 89.19 289 TRP A O 1
ATOM 2353 N N . PHE A 1 290 ? -18.812 0.299 -9.195 1 93 290 PHE A N 1
ATOM 2354 C CA . PHE A 1 290 ? -18.922 -1.154 -9.195 1 93 290 PHE A CA 1
ATOM 2355 C C . PHE A 1 290 ? -17.562 -1.805 -8.953 1 93 290 PHE A C 1
ATOM 2357 O O . PHE A 1 290 ? -17.484 -2.988 -8.617 1 93 290 PHE A O 1
ATOM 2364 N N . ARG A 1 291 ? -16.453 -1.033 -9.164 1 94.88 291 ARG A N 1
ATOM 2365 C CA . ARG A 1 291 ? -15.102 -1.545 -8.914 1 94.88 291 ARG A CA 1
ATOM 2366 C C . ARG A 1 291 ? -14.891 -1.814 -7.426 1 94.88 291 ARG A C 1
ATOM 2368 O O . ARG A 1 291 ? -14.156 -2.73 -7.055 1 94.88 291 ARG A O 1
ATOM 2375 N N . TRP A 1 292 ? -15.586 -1.04 -6.578 1 94.12 292 TRP A N 1
ATOM 2376 C CA . TRP A 1 292 ? -15.5 -1.266 -5.141 1 94.12 292 TRP A CA 1
ATOM 2377 C C . TRP A 1 292 ? -16.109 -2.615 -4.766 1 94.12 292 TRP A C 1
ATOM 2379 O O . TRP A 1 292 ? -15.547 -3.338 -3.932 1 94.12 292 TRP A O 1
ATOM 2389 N N . ILE A 1 293 ? -17.203 -2.928 -5.426 1 93.88 293 ILE A N 1
ATOM 2390 C CA . ILE A 1 293 ? -17.828 -4.219 -5.184 1 93.88 293 ILE A CA 1
ATOM 2391 C C . ILE A 1 293 ? -16.906 -5.344 -5.633 1 93.88 293 ILE A C 1
ATOM 2393 O O . ILE A 1 293 ? -16.719 -6.332 -4.918 1 93.88 293 ILE A O 1
ATOM 2397 N N . TRP A 1 294 ? -16.297 -5.148 -6.75 1 96.12 294 TRP A N 1
ATOM 2398 C CA . TRP A 1 294 ? -15.375 -6.145 -7.27 1 96.12 294 TRP A CA 1
ATOM 2399 C C . TRP A 1 294 ? -14.203 -6.352 -6.312 1 96.12 294 TRP A C 1
ATOM 2401 O O . TRP A 1 294 ? -13.875 -7.488 -5.961 1 96.12 294 TRP A O 1
ATOM 2411 N N . ILE A 1 295 ? -13.602 -5.262 -5.867 1 96 295 ILE A N 1
ATOM 2412 C CA . ILE A 1 295 ? -12.406 -5.297 -5.039 1 96 295 ILE A CA 1
ATOM 2413 C C . ILE A 1 295 ? -12.703 -6.039 -3.738 1 96 295 ILE A C 1
ATOM 2415 O O . ILE A 1 295 ? -11.898 -6.867 -3.295 1 96 295 ILE A O 1
ATOM 2419 N N . PHE A 1 296 ? -13.891 -5.902 -3.186 1 93.5 296 PHE A N 1
ATOM 2420 C CA . PHE A 1 296 ? -14.195 -6.465 -1.875 1 93.5 296 PHE A CA 1
ATOM 2421 C C . PHE A 1 296 ? -14.773 -7.867 -2.01 1 93.5 296 PHE A C 1
ATOM 2423 O O . PHE A 1 296 ? -14.859 -8.602 -1.025 1 93.5 296 PHE A O 1
ATOM 2430 N N . SER A 1 297 ? -15.133 -8.234 -3.209 1 95 297 SER A N 1
ATOM 2431 C CA . SER A 1 297 ? -15.789 -9.531 -3.34 1 95 297 SER A CA 1
ATOM 2432 C C . SER A 1 297 ? -14.922 -10.523 -4.102 1 95 297 SER A C 1
ATOM 2434 O O . SER A 1 297 ? -15.156 -11.734 -4.055 1 95 297 SER A O 1
ATOM 2436 N N . SER A 1 298 ? -13.938 -10.078 -4.77 1 97.12 298 SER A N 1
ATOM 2437 C CA . SER A 1 298 ? -13.211 -10.93 -5.711 1 97.12 298 SER A CA 1
ATOM 2438 C C . SER A 1 298 ? -12.211 -11.828 -4.988 1 97.12 298 SER A C 1
ATOM 2440 O O . SER A 1 298 ? -11.383 -11.344 -4.215 1 97.12 298 SER A O 1
ATOM 2442 N N . LYS A 1 299 ? -12.195 -13.078 -5.336 1 96.69 299 LYS A N 1
ATOM 2443 C CA . LYS A 1 299 ? -11.219 -14.031 -4.816 1 96.69 299 LYS A CA 1
ATOM 2444 C C . LYS A 1 299 ? -9.812 -13.703 -5.305 1 96.69 299 LYS A C 1
ATOM 2446 O O . LYS A 1 299 ? -8.828 -14.031 -4.637 1 96.69 299 LYS A O 1
ATOM 2451 N N . TYR A 1 300 ? -9.656 -12.992 -6.398 1 97.88 300 TYR A N 1
ATOM 2452 C CA . TYR A 1 300 ? -8.359 -12.695 -7 1 97.88 300 TYR A CA 1
ATOM 2453 C C . TYR A 1 300 ? -7.578 -11.703 -6.148 1 97.88 300 TYR A C 1
ATOM 2455 O O . TYR A 1 300 ? -6.371 -11.531 -6.328 1 97.88 300 TYR A O 1
ATOM 2463 N N . MET A 1 301 ? -8.273 -11.047 -5.23 1 97.25 301 MET A N 1
ATOM 2464 C CA . MET A 1 301 ? -7.602 -10.07 -4.379 1 97.25 301 MET A CA 1
ATOM 2465 C C . MET A 1 301 ? -6.934 -10.758 -3.191 1 97.25 301 MET A C 1
ATOM 2467 O O . MET A 1 301 ? -6.102 -10.156 -2.51 1 97.25 301 MET A O 1
ATOM 2471 N N . ASN A 1 302 ? -7.316 -12.078 -2.924 1 97.25 302 ASN A N 1
ATOM 2472 C CA . ASN A 1 302 ? -6.789 -12.688 -1.71 1 97.25 302 ASN A CA 1
ATOM 2473 C C . ASN A 1 302 ? -6.156 -14.047 -1.996 1 97.25 302 ASN A C 1
ATOM 2475 O O . ASN A 1 302 ? -5.492 -14.625 -1.133 1 97.25 302 ASN A O 1
ATOM 2479 N N . SER A 1 303 ? -6.324 -14.523 -3.229 1 97.62 303 SER A N 1
ATOM 2480 C CA . SER A 1 303 ? -5.699 -15.805 -3.568 1 97.62 303 SER A CA 1
ATOM 2481 C C . SER A 1 303 ? -5.543 -15.953 -5.078 1 97.62 303 SER A C 1
ATOM 2483 O O . SER A 1 303 ? -6.336 -15.406 -5.848 1 97.62 303 SER A O 1
ATOM 2485 N N . ASN A 1 304 ? -4.52 -16.609 -5.461 1 98.06 304 ASN A N 1
ATOM 2486 C CA . ASN A 1 304 ? -4.266 -16.984 -6.848 1 98.06 304 ASN A CA 1
ATOM 2487 C C . ASN A 1 304 ? -3.928 -18.469 -6.973 1 98.06 304 ASN A C 1
ATOM 2489 O O . ASN A 1 304 ? -3.25 -19.031 -6.105 1 98.06 304 ASN A O 1
ATOM 2493 N N . GLU A 1 305 ? -4.43 -19.047 -7.973 1 96.81 305 GLU A N 1
ATOM 2494 C CA . GLU A 1 305 ? -4.012 -20.391 -8.375 1 96.81 305 GLU A CA 1
ATOM 2495 C C . GLU A 1 305 ? -3.316 -20.359 -9.734 1 96.81 305 GLU A C 1
ATOM 2497 O O . GLU A 1 305 ? -3.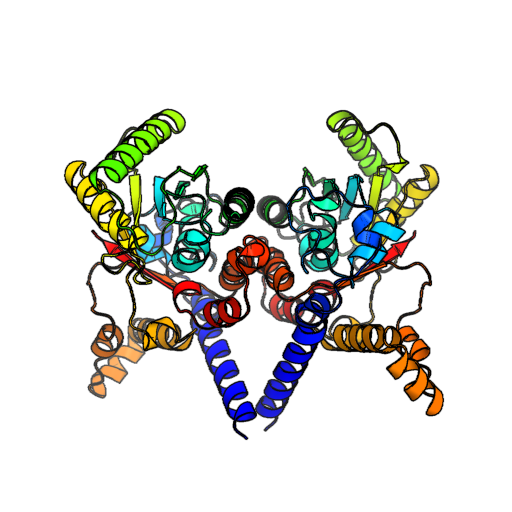93 -20.016 -10.742 1 96.81 305 GLU A O 1
ATOM 2502 N N . LEU A 1 306 ? -2.07 -20.672 -9.703 1 97.94 306 LEU A N 1
ATOM 2503 C CA . LEU A 1 306 ? -1.249 -20.688 -10.906 1 97.94 306 LEU A CA 1
ATOM 2504 C C . LEU A 1 306 ? -1.119 -22.094 -11.461 1 97.94 306 LEU A C 1
ATOM 2506 O O . LEU A 1 306 ? -0.648 -23 -10.766 1 97.94 306 LEU A O 1
ATOM 2510 N N . VAL A 1 307 ? -1.485 -22.281 -12.703 1 97 307 VAL A N 1
ATOM 2511 C CA . VAL A 1 307 ? -1.464 -23.578 -13.359 1 97 307 VAL A CA 1
ATOM 2512 C C . VAL A 1 307 ? -0.355 -23.609 -14.414 1 97 307 VAL A C 1
ATOM 2514 O O . VAL A 1 307 ? -0.237 -22.688 -15.227 1 97 307 VAL A O 1
ATOM 2517 N N . PRO A 1 308 ? 0.416 -24.641 -14.344 1 95.5 308 PRO A N 1
ATOM 2518 C CA . PRO A 1 308 ? 1.469 -24.734 -15.359 1 95.5 308 PRO A CA 1
ATOM 2519 C C . PRO A 1 308 ? 0.913 -24.875 -16.781 1 95.5 308 PRO A C 1
ATOM 2521 O O . PRO A 1 308 ? -0.107 -25.547 -16.969 1 95.5 308 PRO A O 1
ATOM 2524 N N . MET A 1 309 ? 1.585 -24.172 -17.719 1 92.5 309 MET A N 1
ATOM 2525 C CA . MET A 1 309 ? 1.196 -24.25 -19.125 1 92.5 309 MET A CA 1
ATOM 2526 C C . MET A 1 309 ? 1.744 -25.516 -19.781 1 92.5 309 MET A C 1
ATOM 2528 O O . MET A 1 309 ? 2.896 -25.891 -19.547 1 92.5 309 MET A O 1
ATOM 2532 N N . MET B 1 1 ? -25.141 -11.453 21.875 1 57.25 1 MET B N 1
ATOM 2533 C CA . MET B 1 1 ? -25.859 -10.203 21.703 1 57.25 1 MET B CA 1
ATOM 2534 C C . MET B 1 1 ? -24.906 -9.023 21.594 1 57.25 1 MET B C 1
ATOM 2536 O O . MET B 1 1 ? -25.031 -8.188 20.703 1 57.25 1 MET B O 1
ATOM 2540 N N . GLY B 1 2 ? -23.75 -9.125 22.375 1 66.94 2 GLY B N 1
ATOM 2541 C CA . GLY B 1 2 ? -22.797 -8.031 22.422 1 66.94 2 GLY B CA 1
ATOM 2542 C C . GLY B 1 2 ? -21.953 -7.914 21.156 1 66.94 2 GLY B C 1
ATOM 2543 O O . GLY B 1 2 ? -21.812 -6.824 20.594 1 66.94 2 GLY B O 1
ATOM 2544 N N . LEU B 1 3 ? -21.625 -9.008 20.547 1 72.25 3 LEU B N 1
ATOM 2545 C CA . LEU B 1 3 ? -20.781 -8.984 19.359 1 72.25 3 LEU B CA 1
ATOM 2546 C C . LEU B 1 3 ? -21.562 -8.555 18.125 1 72.25 3 LEU B C 1
ATOM 2548 O O . LEU B 1 3 ? -21.031 -7.871 17.25 1 72.25 3 LEU B O 1
ATOM 2552 N N . LEU B 1 4 ? -22.781 -8.984 18.188 1 72.06 4 LEU B N 1
ATOM 2553 C CA . LEU B 1 4 ? -23.641 -8.641 17.062 1 72.06 4 LEU B CA 1
ATOM 2554 C C . LEU B 1 4 ? -23.859 -7.133 17 1 72.06 4 LEU B C 1
ATOM 2556 O O . LEU B 1 4 ? -23.781 -6.535 15.914 1 72.06 4 LEU B O 1
ATOM 2560 N N . LYS B 1 5 ? -24.188 -6.562 18.141 1 77.12 5 LYS B N 1
ATOM 2561 C CA . LYS B 1 5 ? -24.438 -5.125 18.172 1 77.12 5 LYS B CA 1
ATOM 2562 C C . LYS B 1 5 ? -23.172 -4.34 17.859 1 77.12 5 LYS B C 1
ATOM 2564 O O . LYS B 1 5 ? -23.219 -3.322 17.156 1 77.12 5 LYS B O 1
ATOM 2569 N N . LEU B 1 6 ? -22.094 -4.848 18.297 1 79.75 6 LEU B N 1
ATOM 2570 C CA . LEU B 1 6 ? -20.812 -4.188 18.047 1 79.75 6 LEU B CA 1
ATOM 2571 C C . LEU B 1 6 ? -20.484 -4.223 16.547 1 79.75 6 LEU B C 1
ATOM 2573 O O . LEU B 1 6 ? -20.047 -3.221 15.984 1 79.75 6 LEU B O 1
ATOM 2577 N N . SER B 1 7 ? -20.734 -5.367 15.992 1 81.94 7 SER B N 1
ATOM 2578 C CA . SER B 1 7 ? -20.469 -5.512 14.57 1 81.94 7 SER B CA 1
ATOM 2579 C C . SER B 1 7 ? -21.328 -4.562 13.742 1 81.94 7 SER B C 1
ATOM 2581 O O . SER B 1 7 ? -20.844 -3.951 12.781 1 81.94 7 SER B O 1
ATOM 2583 N N . TYR B 1 8 ? -22.484 -4.473 14.172 1 83.12 8 TYR B N 1
ATOM 2584 C CA . TYR B 1 8 ? -23.406 -3.584 13.469 1 83.12 8 TYR B CA 1
ATOM 2585 C C . TYR B 1 8 ? -22.969 -2.129 13.625 1 83.12 8 TYR B C 1
ATOM 2587 O O . TYR B 1 8 ? -22.969 -1.37 12.648 1 83.12 8 TYR B O 1
ATOM 2595 N N . PHE B 1 9 ? -22.609 -1.805 14.758 1 82.88 9 PHE B N 1
ATOM 2596 C CA . PHE B 1 9 ? -22.172 -0.443 15.047 1 82.88 9 PHE B CA 1
ATOM 2597 C C . PHE B 1 9 ? -20.938 -0.096 14.234 1 82.88 9 PHE B C 1
ATOM 2599 O O . PHE B 1 9 ? -20.844 0.982 13.648 1 82.88 9 PHE B O 1
ATOM 2606 N N . VAL B 1 10 ? -20.016 -0.959 14.141 1 82.56 10 VAL B N 1
ATOM 2607 C CA . VAL B 1 10 ? -18.766 -0.751 13.414 1 82.56 10 VAL B CA 1
ATOM 2608 C C . VAL B 1 10 ? -19.047 -0.609 11.922 1 82.56 10 VAL B C 1
ATOM 2610 O O . VAL B 1 10 ? -18.469 0.253 11.25 1 82.56 10 VAL B O 1
ATOM 2613 N N . THR B 1 11 ? -19.953 -1.378 11.484 1 86.69 11 THR B N 1
ATOM 2614 C CA . THR B 1 11 ? -20.328 -1.33 10.07 1 86.69 11 THR B CA 1
ATOM 2615 C C . THR B 1 11 ? -20.984 0.002 9.727 1 86.69 11 THR B C 1
ATOM 2617 O O . THR B 1 11 ? -20.641 0.625 8.719 1 86.69 11 THR B O 1
ATOM 2620 N N . LEU B 1 12 ? -21.828 0.422 10.57 1 87.94 12 LEU B N 1
ATOM 2621 C CA . LEU B 1 12 ? -22.531 1.674 10.312 1 87.94 12 LEU B CA 1
ATOM 2622 C C . LEU B 1 12 ? -21.578 2.857 10.359 1 87.94 12 LEU B C 1
ATOM 2624 O O . LEU B 1 12 ? -21.656 3.768 9.539 1 87.94 12 LEU B O 1
ATOM 2628 N N . THR B 1 13 ? -20.734 2.83 11.352 1 88.94 13 THR B N 1
ATOM 2629 C CA . THR B 1 13 ? -19.75 3.906 11.477 1 88.94 13 THR B CA 1
ATOM 2630 C C . THR B 1 13 ? -18.828 3.932 10.273 1 88.94 13 THR B C 1
ATOM 2632 O O . THR B 1 13 ? -18.484 5 9.758 1 88.94 13 THR B O 1
ATOM 2635 N N . PHE B 1 14 ? -18.484 2.76 9.844 1 92.62 14 PHE B N 1
ATOM 2636 C CA . PHE B 1 14 ? -17.609 2.656 8.68 1 92.62 14 PHE B CA 1
ATOM 2637 C C . PHE B 1 14 ? -18.312 3.186 7.434 1 92.62 14 PHE B C 1
ATOM 2639 O O . PHE B 1 14 ? -17.734 3.971 6.68 1 92.62 14 PHE B O 1
ATOM 2646 N N . LEU B 1 15 ? -19.5 2.857 7.215 1 92.5 15 LEU B N 1
ATOM 2647 C CA . LEU B 1 15 ? -20.266 3.297 6.047 1 92.5 15 LEU B CA 1
ATOM 2648 C C . LEU B 1 15 ? -20.484 4.805 6.082 1 92.5 15 LEU B C 1
ATOM 2650 O O . LEU B 1 15 ? -20.406 5.473 5.051 1 92.5 15 LEU B O 1
ATOM 2654 N N . ALA B 1 16 ? -20.797 5.293 7.258 1 93.75 16 ALA B N 1
ATOM 2655 C CA . ALA B 1 16 ? -20.938 6.738 7.406 1 93.75 16 ALA B CA 1
ATOM 2656 C C . ALA B 1 16 ? -19.656 7.469 7.055 1 93.75 16 ALA B C 1
ATOM 2658 O O . ALA B 1 16 ? -19.672 8.477 6.348 1 93.75 16 ALA B O 1
ATOM 2659 N N . TRP B 1 17 ? -18.578 6.953 7.555 1 96 17 TRP B N 1
ATOM 2660 C CA . TRP B 1 17 ? -17.281 7.547 7.277 1 96 17 TRP B CA 1
ATOM 2661 C C . TRP B 1 17 ? -16.984 7.527 5.781 1 96 17 TRP B C 1
ATOM 2663 O O . TRP B 1 17 ? -16.516 8.523 5.219 1 96 17 TRP B O 1
ATOM 2673 N N . VAL B 1 18 ? -17.266 6.43 5.117 1 95.5 18 VAL B N 1
ATOM 2674 C CA . VAL B 1 18 ? -17.047 6.312 3.676 1 95.5 18 VAL B CA 1
ATOM 2675 C C . VAL B 1 18 ? -17.906 7.34 2.941 1 95.5 18 VAL B C 1
ATOM 2677 O O . VAL B 1 18 ? -17.438 7.992 2.006 1 95.5 18 VAL B O 1
ATOM 2680 N N . GLY B 1 19 ? -19.125 7.477 3.379 1 94.75 19 GLY B N 1
ATOM 2681 C CA . GLY B 1 19 ? -20 8.484 2.787 1 94.75 19 GLY B CA 1
ATOM 2682 C C . GLY B 1 19 ? -19.438 9.891 2.9 1 94.75 19 GLY B C 1
ATOM 2683 O O . GLY B 1 19 ? -19.438 10.641 1.923 1 94.75 19 GLY B O 1
ATOM 2684 N N . LEU B 1 20 ? -18.875 10.195 4.051 1 93.38 20 LEU B N 1
ATOM 2685 C CA . LEU B 1 20 ? -18.438 11.547 4.363 1 93.38 20 LEU B CA 1
ATOM 2686 C C . LEU B 1 20 ? -17.094 11.859 3.703 1 93.38 20 LEU B C 1
ATOM 2688 O O . LEU B 1 20 ? -16.844 12.992 3.295 1 93.38 20 LEU B O 1
ATOM 2692 N N . THR B 1 21 ? -16.25 10.859 3.537 1 94.25 21 THR B N 1
ATOM 2693 C CA . THR B 1 21 ? -14.883 11.117 3.105 1 94.25 21 THR B CA 1
ATOM 2694 C C . THR B 1 21 ? -14.711 10.773 1.63 1 94.25 21 THR B C 1
ATOM 2696 O O . THR B 1 21 ? -13.812 11.297 0.966 1 94.25 21 THR B O 1
ATOM 2699 N N . THR B 1 22 ? -15.5 9.844 1.12 1 92.38 22 THR B N 1
ATOM 2700 C CA . THR B 1 22 ? -15.234 9.289 -0.202 1 92.38 22 THR B CA 1
ATOM 2701 C C . THR B 1 22 ? -16.375 9.602 -1.162 1 92.38 22 THR B C 1
ATOM 2703 O O . THR B 1 22 ? -16.141 10.023 -2.297 1 92.38 22 THR B O 1
ATOM 2706 N N . ILE B 1 23 ? -17.578 9.5 -0.759 1 91.38 23 ILE B N 1
ATOM 2707 C CA . ILE B 1 23 ? -18.719 9.609 -1.664 1 91.38 23 ILE B CA 1
ATOM 2708 C C . ILE B 1 23 ? -19.125 11.078 -1.802 1 91.38 23 ILE B C 1
ATOM 2710 O O . ILE B 1 23 ? -19.188 11.609 -2.914 1 91.38 23 ILE B O 1
ATOM 2714 N N . LEU B 1 24 ? -19.328 11.828 -0.765 1 89.06 24 LEU B N 1
ATOM 2715 C CA . LEU B 1 24 ? -19.859 13.188 -0.765 1 89.06 24 LEU B CA 1
ATOM 2716 C C . LEU B 1 24 ? -18.938 14.141 -1.516 1 89.06 24 LEU B C 1
ATOM 2718 O O . LEU B 1 24 ? -19.391 14.992 -2.271 1 89.06 24 LEU B O 1
ATOM 2722 N N . PRO B 1 25 ? -17.641 13.992 -1.312 1 87.81 25 PRO B N 1
ATOM 2723 C CA . PRO B 1 25 ? -16.75 14.914 -2.021 1 87.81 25 PRO B CA 1
ATOM 2724 C C . PRO B 1 25 ? -16.875 14.805 -3.539 1 87.81 25 PRO B C 1
ATOM 2726 O O . PRO B 1 25 ? -16.516 15.742 -4.262 1 87.81 25 PRO B O 1
ATOM 2729 N N . ASN B 1 26 ? -17.25 13.672 -4.043 1 83.56 26 ASN B N 1
ATOM 2730 C CA . ASN B 1 26 ? -17.453 13.516 -5.48 1 83.56 26 ASN B CA 1
ATOM 2731 C C . ASN B 1 26 ? -18.594 14.391 -5.988 1 83.56 26 ASN B C 1
ATOM 2733 O O . ASN B 1 26 ? -18.609 14.781 -7.156 1 83.56 26 ASN B O 1
ATOM 2737 N N . PHE B 1 27 ? -19.484 14.812 -5.121 1 82.06 27 PHE B N 1
ATOM 2738 C CA . PHE B 1 27 ? -20.625 15.617 -5.508 1 82.06 27 PHE B CA 1
ATOM 2739 C C . PHE B 1 27 ? -20.375 17.094 -5.227 1 82.06 27 PHE B C 1
ATOM 2741 O O . PHE B 1 27 ? -21.031 17.969 -5.812 1 82.06 27 PHE B O 1
ATOM 2748 N N . CYS B 1 28 ? -19.5 17.406 -4.324 1 76.19 28 CYS B N 1
ATOM 2749 C CA . CYS B 1 28 ? -19.203 18.781 -3.943 1 76.19 28 CYS B CA 1
ATOM 2750 C C . CYS B 1 28 ? -17.828 19.203 -4.449 1 76.19 28 CYS B C 1
ATOM 2752 O O . CYS B 1 28 ? -17.031 19.75 -3.697 1 76.19 28 CYS B O 1
ATOM 2754 N N . ASN B 1 29 ? -17.5 18.906 -5.605 1 69 29 ASN B N 1
ATOM 2755 C CA . ASN B 1 29 ? -16.156 19.078 -6.125 1 69 29 ASN B CA 1
ATOM 2756 C C . ASN B 1 29 ? -15.953 20.469 -6.727 1 69 29 ASN B C 1
ATOM 2758 O O . ASN B 1 29 ? -15.039 20.672 -7.516 1 69 29 ASN B O 1
ATOM 2762 N N . THR B 1 30 ? -16.656 21.469 -6.32 1 70.5 30 THR B N 1
ATOM 2763 C CA . THR B 1 30 ? -16.516 22.797 -6.883 1 70.5 30 THR B CA 1
ATOM 2764 C C . THR B 1 30 ? -15.664 23.688 -5.969 1 70.5 30 THR B C 1
ATOM 2766 O O . THR B 1 30 ? -16.188 24.562 -5.285 1 70.5 30 THR B O 1
ATOM 2769 N N . ASP B 1 31 ? -14.43 23.297 -5.734 1 78.19 31 ASP B N 1
ATOM 2770 C CA . ASP B 1 31 ? -13.555 24.078 -4.867 1 78.19 31 ASP B CA 1
ATOM 2771 C C . ASP B 1 31 ? -12.688 25.047 -5.676 1 78.19 31 ASP B C 1
ATOM 2773 O O . ASP B 1 31 ? -11.914 24.625 -6.531 1 78.19 31 ASP B O 1
ATOM 2777 N N . PRO B 1 32 ? -12.82 26.344 -5.445 1 82.25 32 PRO B N 1
ATOM 2778 C CA . PRO B 1 32 ? -12.062 27.344 -6.215 1 82.25 32 PRO B CA 1
ATOM 2779 C C . PRO B 1 32 ? -10.555 27.234 -6.004 1 82.25 32 PRO B C 1
ATOM 2781 O O . PRO B 1 32 ? -9.773 27.703 -6.832 1 82.25 32 PRO B O 1
ATOM 2784 N N . SER B 1 33 ? -10.117 26.562 -4.926 1 87.5 33 SER B N 1
ATOM 2785 C CA . SER B 1 33 ? -8.688 26.438 -4.637 1 87.5 33 SER B CA 1
ATOM 2786 C C . SER B 1 33 ? -7.984 25.609 -5.699 1 87.5 33 SER B C 1
ATOM 2788 O O . SER B 1 33 ? -6.773 25.734 -5.898 1 87.5 33 SER B O 1
ATOM 2790 N N . LYS B 1 34 ? -8.688 24.844 -6.43 1 89.31 34 LYS B N 1
ATOM 2791 C CA . LYS B 1 34 ? -8.125 23.969 -7.453 1 89.31 34 LYS B CA 1
ATOM 2792 C C . LYS B 1 34 ? -7.57 24.781 -8.625 1 89.31 34 LYS B C 1
ATOM 2794 O O . LYS B 1 34 ? -6.672 24.328 -9.336 1 89.31 34 LYS B O 1
ATOM 2799 N N . SER B 1 35 ? -8.148 25.953 -8.766 1 87.94 35 SER B N 1
ATOM 2800 C CA . SER B 1 35 ? -7.727 26.797 -9.883 1 87.94 35 SER B CA 1
ATOM 2801 C C . SER B 1 35 ? -6.281 27.25 -9.711 1 87.94 35 SER B C 1
ATOM 2803 O O . SER B 1 35 ? -5.637 27.656 -10.68 1 87.94 35 SER B O 1
ATOM 2805 N N . LYS B 1 36 ? -5.781 27.109 -8.523 1 91.94 36 LYS B N 1
ATOM 2806 C CA . LYS B 1 36 ? -4.426 27.562 -8.227 1 91.94 36 LYS B CA 1
ATOM 2807 C C . LYS B 1 36 ? -3.41 26.453 -8.492 1 91.94 36 LYS B C 1
ATOM 2809 O O . LYS B 1 36 ? -2.203 26.656 -8.367 1 91.94 36 LYS B O 1
ATOM 2814 N N . LEU B 1 37 ? -3.914 25.312 -8.859 1 94 37 LEU B N 1
ATOM 2815 C CA . LEU B 1 37 ? -3.047 24.156 -9.102 1 94 37 LEU B CA 1
ATOM 2816 C C . LEU B 1 37 ? -2.973 23.828 -10.586 1 94 37 LEU B C 1
ATOM 2818 O O . LEU B 1 37 ? -3.939 24.047 -11.32 1 94 37 LEU B O 1
ATOM 2822 N N . LEU B 1 38 ? -1.835 23.344 -10.953 1 92.69 38 LEU B N 1
ATOM 2823 C CA . LEU B 1 38 ? -1.687 22.828 -12.305 1 92.69 38 LEU B CA 1
ATOM 2824 C C . LEU B 1 38 ? -2.107 21.359 -12.375 1 92.69 38 LEU B C 1
ATOM 2826 O O . LEU B 1 38 ? -1.791 20.578 -11.477 1 92.69 38 LEU B O 1
ATOM 2830 N N . ASN B 1 39 ? -2.74 21 -13.453 1 92.5 39 ASN B N 1
ATOM 2831 C CA . ASN B 1 39 ? -3.234 19.641 -13.617 1 92.5 39 ASN B CA 1
ATOM 2832 C C . ASN B 1 39 ? -2.193 18.75 -14.281 1 92.5 39 ASN B C 1
ATOM 2834 O O . ASN B 1 39 ? -2.391 18.297 -15.406 1 92.5 39 ASN B O 1
ATOM 2838 N N . TYR B 1 40 ? -1.196 18.266 -13.492 1 88.88 40 TYR B N 1
ATOM 2839 C CA . TYR B 1 40 ? -0.092 17.469 -14.023 1 88.88 40 TYR B CA 1
ATOM 2840 C C . TYR B 1 40 ? -0.504 16.016 -14.203 1 88.88 40 TYR B C 1
ATOM 2842 O O . TYR B 1 40 ? -0.108 15.367 -15.172 1 88.88 40 TYR B O 1
ATOM 2850 N N . ASP B 1 41 ? -1.378 15.609 -13.367 1 87.12 41 ASP B N 1
ATOM 2851 C CA . ASP B 1 41 ? -1.623 14.172 -13.328 1 87.12 41 ASP B CA 1
ATOM 2852 C C . ASP B 1 41 ? -3 13.828 -13.891 1 87.12 41 ASP B C 1
ATOM 2854 O O . ASP B 1 41 ? -3.355 12.656 -14.016 1 87.12 41 ASP B O 1
ATOM 2858 N N . GLY B 1 42 ? -3.793 14.906 -14.188 1 88.81 42 GLY B N 1
ATOM 2859 C CA . GLY B 1 42 ? -5.098 14.695 -14.797 1 88.81 42 GLY B CA 1
ATOM 2860 C C . GLY B 1 42 ? -6.199 14.461 -13.773 1 88.81 42 GLY B C 1
ATOM 2861 O O . GLY B 1 42 ? -7.332 14.141 -14.141 1 88.81 42 GLY B O 1
ATOM 2862 N N . TYR B 1 43 ? -5.875 14.68 -12.422 1 91.19 43 TYR B N 1
ATOM 2863 C CA . TYR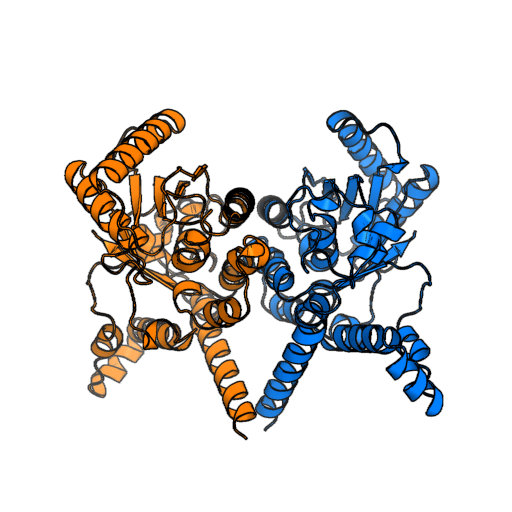 B 1 43 ? -6.844 14.352 -11.383 1 91.19 43 TYR B CA 1
ATOM 2864 C C . TYR B 1 43 ? -7.441 15.609 -10.766 1 91.19 43 TYR B C 1
ATOM 2866 O O . TYR B 1 43 ? -8.273 15.531 -9.867 1 91.19 43 TYR B O 1
ATOM 2874 N N . LEU B 1 44 ? -7.086 16.75 -11.258 1 91.19 44 LEU B N 1
ATOM 2875 C CA . LEU B 1 44 ? -7.379 18 -10.555 1 91.19 44 LEU B CA 1
ATOM 2876 C C . LEU B 1 44 ? -8.883 18.172 -10.359 1 91.19 44 LEU B C 1
ATOM 2878 O O . LEU B 1 44 ? -9.328 18.641 -9.312 1 91.19 44 LEU B O 1
ATOM 2882 N N . GLN B 1 45 ? -9.648 17.734 -11.32 1 87.56 45 GLN B N 1
ATOM 2883 C CA . GLN B 1 45 ? -11.094 17.953 -11.242 1 87.56 45 GLN B CA 1
ATOM 2884 C C . GLN B 1 45 ? -11.805 16.734 -10.664 1 87.56 45 GLN B C 1
ATOM 2886 O O . GLN B 1 45 ? -13.039 16.703 -10.609 1 87.56 45 GLN B O 1
ATOM 2891 N N . SER B 1 46 ? -11 15.766 -10.203 1 87.75 46 SER B N 1
ATOM 2892 C CA . SER B 1 46 ? -11.586 14.562 -9.609 1 87.75 46 SER B CA 1
ATOM 2893 C C . SER B 1 46 ? -11.602 14.648 -8.086 1 87.75 46 SER B C 1
ATOM 2895 O O . SER B 1 46 ? -11.094 15.617 -7.508 1 87.75 46 SER B O 1
ATOM 2897 N N . ALA B 1 47 ? -12.18 13.68 -7.465 1 88.25 47 ALA B N 1
ATOM 2898 C CA . ALA B 1 47 ? -12.289 13.633 -6.008 1 88.25 47 ALA B CA 1
ATOM 2899 C C . ALA B 1 47 ? -10.938 13.297 -5.375 1 88.25 47 ALA B C 1
ATOM 2901 O O . ALA B 1 47 ? -10.805 13.297 -4.148 1 88.25 47 ALA B O 1
ATOM 2902 N N . TYR B 1 48 ? -10.008 13.055 -6.277 1 91.38 48 TYR B N 1
ATOM 2903 C CA . TYR B 1 48 ? -8.648 12.859 -5.777 1 91.38 48 TYR B CA 1
ATOM 2904 C C . TYR B 1 48 ? -8.156 14.094 -5.035 1 91.38 48 TYR B C 1
ATOM 2906 O O . TYR B 1 48 ? -7.492 13.977 -4 1 91.38 48 TYR B O 1
ATOM 2914 N N . TYR B 1 49 ? -8.375 15.195 -5.621 1 92.06 49 TYR B N 1
ATOM 2915 C CA . TYR B 1 49 ? -8.219 16.484 -4.961 1 92.06 49 TYR B CA 1
ATOM 2916 C C . TYR B 1 49 ? -9.562 17.031 -4.484 1 92.06 49 TYR B C 1
ATOM 2918 O O . TYR B 1 49 ? -10.312 17.625 -5.262 1 92.06 49 TYR B O 1
ATOM 2926 N N . ASN B 1 50 ? -9.797 16.75 -3.199 1 86.62 50 ASN B N 1
ATOM 2927 C CA . ASN B 1 50 ? -11.172 16.953 -2.746 1 86.62 50 ASN B CA 1
ATOM 2928 C C . ASN B 1 50 ? -11.297 18.234 -1.929 1 86.62 50 ASN B C 1
ATOM 2930 O O . ASN B 1 50 ? -10.297 18.812 -1.505 1 86.62 50 ASN B O 1
ATOM 2934 N N . SER B 1 51 ? -12.578 18.562 -1.686 1 84.19 51 SER B N 1
ATOM 2935 C CA . SER B 1 51 ? -12.922 19.828 -1.034 1 84.19 51 SER B CA 1
ATOM 2936 C C . SER B 1 51 ? -12.656 19.766 0.466 1 84.19 51 SER B C 1
ATOM 2938 O O . SER B 1 51 ? -12.656 20.797 1.145 1 84.19 51 SER B O 1
ATOM 2940 N N . ILE B 1 52 ? -12.367 18.594 0.878 1 90.56 52 ILE B N 1
ATOM 2941 C CA . ILE B 1 52 ? -12.125 18.453 2.309 1 90.56 52 ILE B CA 1
ATOM 2942 C C . ILE B 1 52 ? -10.695 18.875 2.637 1 90.56 52 ILE B C 1
ATOM 2944 O O . ILE B 1 52 ? -10.477 19.609 3.6 1 90.56 52 ILE B O 1
ATOM 2948 N N . ASN B 1 53 ? -9.719 18.5 1.819 1 95.06 53 ASN B N 1
ATOM 2949 C CA . ASN B 1 53 ? -8.32 18.688 2.164 1 95.06 53 ASN B CA 1
ATOM 2950 C C . ASN B 1 53 ? -7.684 19.812 1.351 1 95.06 53 ASN B C 1
ATOM 2952 O O . ASN B 1 53 ? -6.941 20.625 1.89 1 95.06 53 ASN B O 1
ATOM 2956 N N . THR B 1 54 ? -8.008 19.906 0.086 1 95 54 THR B N 1
ATOM 2957 C CA . THR B 1 54 ? -7.277 20.703 -0.889 1 95 54 THR B CA 1
ATOM 2958 C C . THR B 1 54 ? -7.312 22.188 -0.507 1 95 54 THR B C 1
ATOM 2960 O O . THR B 1 54 ? -6.285 22.859 -0.536 1 95 54 THR B O 1
ATOM 2963 N N . PRO B 1 55 ? -8.531 22.75 -0.106 1 92.12 55 PRO B N 1
ATOM 2964 C CA . PRO B 1 55 ? -8.539 24.172 0.261 1 92.12 55 PRO B CA 1
ATOM 2965 C C . PRO B 1 55 ? -7.551 24.5 1.382 1 92.12 55 PRO B C 1
ATOM 2967 O O . PRO B 1 55 ? -6.82 25.484 1.298 1 92.12 55 PRO B O 1
ATOM 2970 N N . ALA B 1 56 ? -7.508 23.656 2.404 1 93 56 ALA B N 1
ATOM 2971 C CA . ALA B 1 56 ? -6.617 23.906 3.537 1 93 56 ALA B CA 1
ATOM 2972 C C . ALA B 1 56 ? -5.156 23.812 3.109 1 93 56 ALA B C 1
ATOM 2974 O O . ALA B 1 56 ? -4.32 24.594 3.572 1 93 56 ALA B O 1
ATOM 2975 N N . ILE B 1 57 ? -4.797 22.906 2.236 1 96.62 57 ILE B N 1
ATOM 2976 C CA . ILE B 1 57 ? -3.432 22.719 1.761 1 96.62 57 ILE B CA 1
ATOM 2977 C C . ILE B 1 57 ? -2.99 23.938 0.959 1 96.62 57 ILE B C 1
ATOM 2979 O O . ILE B 1 57 ? -1.902 24.469 1.183 1 96.62 57 ILE B O 1
ATOM 2983 N N . VAL B 1 58 ? -3.838 24.391 0.111 1 95.69 58 VAL B N 1
ATOM 2984 C CA . VAL B 1 58 ? -3.525 25.5 -0.783 1 95.69 58 VAL B CA 1
ATOM 2985 C C . VAL B 1 58 ? -3.51 26.812 0.005 1 95.69 58 VAL B C 1
ATOM 2987 O O . VAL B 1 58 ? -2.598 27.625 -0.151 1 95.69 58 VAL B O 1
ATOM 2990 N N . GLU B 1 59 ? -4.523 27.016 0.879 1 93.12 59 GLU B N 1
ATOM 2991 C CA . GLU B 1 59 ? -4.637 28.25 1.656 1 93.12 59 GLU B CA 1
ATOM 2992 C C . GLU B 1 59 ? -3.438 28.422 2.582 1 93.12 59 GLU B C 1
ATOM 2994 O O . GLU B 1 59 ? -3.045 29.547 2.885 1 93.12 59 GLU B O 1
ATOM 2999 N N . ASN B 1 60 ? -2.863 27.328 2.967 1 94.81 60 ASN B N 1
ATOM 3000 C CA . ASN B 1 60 ? -1.721 27.406 3.871 1 94.81 60 ASN B CA 1
ATOM 3001 C C . ASN B 1 60 ? -0.4 27.266 3.119 1 94.81 60 ASN B C 1
ATOM 3003 O O . ASN B 1 60 ? 0.648 27.047 3.729 1 94.81 60 ASN B O 1
ATOM 3007 N N . ASN B 1 61 ? -0.433 27.297 1.859 1 95.06 61 ASN B N 1
ATOM 3008 C CA . ASN B 1 61 ? 0.723 27.328 0.97 1 95.06 61 ASN B CA 1
ATOM 3009 C C . ASN B 1 61 ? 1.6 26.078 1.154 1 95.06 61 ASN B C 1
ATOM 3011 O O . ASN B 1 61 ? 2.826 26.188 1.203 1 95.06 61 ASN B O 1
ATOM 3015 N N . LEU B 1 62 ? 0.983 24.969 1.339 1 97.5 62 LEU B N 1
ATOM 3016 C CA . LEU B 1 62 ? 1.69 23.688 1.388 1 97.5 62 LEU B CA 1
ATOM 3017 C C . LEU B 1 62 ? 1.767 23.062 0.002 1 97.5 62 LEU B C 1
ATOM 3019 O O . LEU B 1 62 ? 1.42 21.891 -0.171 1 97.5 62 LEU B O 1
ATOM 3023 N N . VAL B 1 63 ? 2.131 23.875 -0.97 1 97.44 63 VAL B N 1
ATOM 3024 C CA . VAL B 1 63 ? 2.357 23.5 -2.363 1 97.44 63 VAL B CA 1
ATOM 3025 C C . VAL B 1 63 ? 3.738 23.984 -2.807 1 97.44 63 VAL B C 1
ATOM 3027 O O . VAL B 1 63 ? 4.289 24.922 -2.232 1 97.44 63 VAL B O 1
ATOM 3030 N N . ASN B 1 64 ? 4.316 23.297 -3.789 1 96.69 64 ASN B N 1
ATOM 3031 C CA . ASN B 1 64 ? 5.641 23.641 -4.297 1 96.69 64 ASN B CA 1
ATOM 3032 C C . ASN B 1 64 ? 6.656 23.766 -3.166 1 96.69 64 ASN B C 1
ATOM 3034 O O . ASN B 1 64 ? 7.422 24.734 -3.123 1 96.69 64 ASN B O 1
ATOM 3038 N N . SER B 1 65 ? 6.562 22.844 -2.221 1 98.12 65 SER B N 1
ATOM 3039 C CA . SER B 1 65 ? 7.383 22.922 -1.017 1 98.12 65 SER B CA 1
ATOM 3040 C C . SER B 1 65 ? 8.211 21.641 -0.832 1 98.12 65 SER B C 1
ATOM 3042 O O . SER B 1 65 ? 7.871 20.594 -1.383 1 98.12 65 SER B O 1
ATOM 3044 N N . HIS B 1 66 ? 9.32 21.812 -0.168 1 98.62 66 HIS B N 1
ATOM 3045 C CA . HIS B 1 66 ? 10.062 20.688 0.397 1 98.62 66 HIS B CA 1
ATOM 3046 C C . HIS B 1 66 ? 9.633 20.422 1.836 1 98.62 66 HIS B C 1
ATOM 3048 O O . HIS B 1 66 ? 10 21.172 2.748 1 98.62 66 HIS B O 1
ATOM 3054 N N . ILE B 1 67 ? 8.836 19.406 1.996 1 98.81 67 ILE B N 1
ATOM 3055 C CA . ILE B 1 67 ? 8.344 19.031 3.318 1 98.81 67 ILE B CA 1
ATOM 3056 C C . ILE B 1 67 ? 9.359 18.109 4 1 98.81 67 ILE B C 1
ATOM 3058 O O . ILE B 1 67 ? 9.641 17.016 3.514 1 98.81 67 ILE B O 1
ATOM 3062 N N . VAL B 1 68 ? 9.922 18.547 5.059 1 98.88 68 VAL B N 1
ATOM 3063 C CA . VAL B 1 68 ? 10.906 17.766 5.805 1 98.88 68 VAL B CA 1
ATOM 3064 C C . VAL B 1 68 ? 10.266 17.172 7.059 1 98.88 68 VAL B C 1
ATOM 3066 O O . VAL B 1 68 ? 10.008 17.891 8.023 1 98.88 68 VAL B O 1
ATOM 3069 N N . LEU B 1 69 ? 9.992 15.898 6.992 1 98.94 69 LEU B N 1
ATOM 3070 C CA . LEU B 1 69 ? 9.477 15.164 8.133 1 98.94 69 LEU B CA 1
ATOM 3071 C C . LEU B 1 69 ? 10.609 14.695 9.047 1 98.94 69 LEU B C 1
ATOM 3073 O O . LEU B 1 69 ? 11.562 14.07 8.586 1 98.94 69 LEU B O 1
ATOM 3077 N N . ILE B 1 70 ? 10.523 15.07 10.266 1 98.94 70 ILE B N 1
ATOM 3078 C CA . ILE B 1 70 ? 11.523 14.68 11.25 1 98.94 70 ILE B CA 1
ATOM 3079 C C . ILE B 1 70 ? 10.898 13.734 12.273 1 98.94 70 ILE B C 1
ATOM 3081 O O . ILE B 1 70 ? 9.977 14.117 13 1 98.94 70 ILE B O 1
ATOM 3085 N N . THR B 1 71 ? 11.383 12.469 12.344 1 98.75 71 THR B N 1
ATOM 3086 C CA . THR B 1 71 ? 10.828 11.469 13.242 1 98.75 71 THR B CA 1
ATOM 3087 C C . THR B 1 71 ? 11.938 10.805 14.062 1 98.75 71 THR B C 1
ATOM 3089 O O . THR B 1 71 ? 13.117 11.078 13.852 1 98.75 71 THR B O 1
ATOM 3092 N N . ALA B 1 72 ? 11.547 9.969 15.023 1 97.88 72 ALA B N 1
ATOM 3093 C CA . ALA B 1 72 ? 12.508 9.367 15.938 1 97.88 72 ALA B CA 1
ATOM 3094 C C . ALA B 1 72 ? 12.898 7.965 15.477 1 97.88 72 ALA B C 1
ATOM 3096 O O . ALA B 1 72 ? 14.078 7.613 15.477 1 97.88 72 ALA B O 1
ATOM 3097 N N . HIS B 1 73 ? 11.875 7.188 15.133 1 97.06 73 HIS B N 1
ATOM 3098 C CA . HIS B 1 73 ? 12.094 5.77 14.867 1 97.06 73 HIS B CA 1
ATOM 3099 C C . HIS B 1 73 ? 11.469 5.352 13.547 1 97.06 73 HIS B C 1
ATOM 3101 O O . HIS B 1 73 ? 10.484 5.949 13.102 1 97.06 73 HIS B O 1
ATOM 3107 N N . PRO B 1 74 ? 12.086 4.254 12.953 1 97.81 74 PRO B N 1
ATOM 3108 C CA . PRO B 1 74 ? 11.367 3.658 11.828 1 97.81 74 PRO B CA 1
ATOM 3109 C C . PRO B 1 74 ? 9.961 3.189 12.195 1 97.81 74 PRO B C 1
ATOM 3111 O O . PRO B 1 74 ? 9.797 2.426 13.156 1 97.81 74 PRO B O 1
ATOM 3114 N N . ASP B 1 75 ? 8.984 3.607 11.484 1 97.75 75 ASP B N 1
ATOM 3115 C CA . ASP B 1 75 ? 7.555 3.311 11.57 1 97.75 75 ASP B CA 1
ATOM 3116 C C . ASP B 1 75 ? 6.773 4.523 12.062 1 97.75 75 ASP B C 1
ATOM 3118 O O . ASP B 1 75 ? 5.547 4.574 11.938 1 97.75 75 ASP B O 1
ATOM 3122 N N . ASP B 1 76 ? 7.477 5.59 12.656 1 98.38 76 ASP B N 1
ATOM 3123 C CA . ASP B 1 76 ? 6.785 6.805 13.07 1 98.38 76 ASP B CA 1
ATOM 3124 C C . ASP B 1 76 ? 6.051 7.449 11.898 1 98.38 76 ASP B C 1
ATOM 3126 O O . ASP B 1 76 ? 4.922 7.922 12.047 1 98.38 76 ASP B O 1
ATOM 3130 N N . GLU B 1 77 ? 6.695 7.512 10.75 1 98.69 77 GLU B N 1
ATOM 3131 C CA . GLU B 1 77 ? 6.105 8.109 9.555 1 98.69 77 GLU B CA 1
ATOM 3132 C C . GLU B 1 77 ? 4.812 7.398 9.164 1 98.69 77 GLU B C 1
ATOM 3134 O O . GLU B 1 77 ? 3.877 8.031 8.664 1 98.69 77 GLU B O 1
ATOM 3139 N N . SER B 1 78 ? 4.758 6.082 9.422 1 98.44 78 SER B N 1
ATOM 3140 C CA . SER B 1 78 ? 3.637 5.238 9.031 1 98.44 78 SER B CA 1
ATOM 3141 C C . SER B 1 78 ? 2.559 5.211 10.109 1 98.44 78 SER B C 1
ATOM 3143 O O . SER B 1 78 ? 1.366 5.164 9.805 1 98.44 78 SER B O 1
ATOM 3145 N N . MET B 1 79 ? 3.014 5.281 11.352 1 98 79 MET B N 1
ATOM 3146 C CA . MET B 1 79 ? 2.062 5.191 12.453 1 98 79 MET B CA 1
ATOM 3147 C C . MET B 1 79 ? 1.331 6.516 12.648 1 98 79 MET B C 1
ATOM 3149 O O . MET B 1 79 ? 0.133 6.531 12.938 1 98 79 MET B O 1
ATOM 3153 N N . PHE B 1 80 ? 1.997 7.578 12.438 1 98.56 80 PHE B N 1
ATOM 3154 C CA . PHE B 1 80 ? 1.421 8.82 12.938 1 98.56 80 PHE B CA 1
ATOM 3155 C C . PHE B 1 80 ? 1.137 9.789 11.797 1 98.56 80 PHE B C 1
ATOM 3157 O O . PHE B 1 80 ? 0.214 10.602 11.883 1 98.56 80 PHE B O 1
ATOM 3164 N N . PHE B 1 81 ? 1.833 9.727 10.68 1 98.81 81 PHE B N 1
ATOM 3165 C CA . PHE B 1 81 ? 1.813 10.852 9.75 1 98.81 81 PHE B CA 1
ATOM 3166 C C . PHE B 1 81 ? 1.246 10.438 8.398 1 98.81 81 PHE B C 1
ATOM 3168 O O . PHE B 1 81 ? 1.236 11.227 7.457 1 98.81 81 PHE B O 1
ATOM 3175 N N . THR B 1 82 ? 0.735 9.211 8.203 1 98.44 82 THR B N 1
ATOM 3176 C CA . THR B 1 82 ? 0.374 8.672 6.895 1 98.44 82 THR B CA 1
ATOM 3177 C C . THR B 1 82 ? -0.704 9.531 6.238 1 98.44 82 THR B C 1
ATOM 3179 O O . THR B 1 82 ? -0.629 9.812 5.039 1 98.44 82 THR B O 1
ATOM 3182 N N . PRO B 1 83 ? -1.777 10.039 6.996 1 98.38 83 PRO B N 1
ATOM 3183 C CA . PRO B 1 83 ? -2.758 10.891 6.312 1 98.38 83 PRO B CA 1
ATOM 3184 C C . PRO B 1 83 ? -2.133 12.141 5.695 1 98.38 83 PRO B C 1
ATOM 3186 O O . PRO B 1 83 ? -2.461 12.508 4.562 1 98.38 83 PRO B O 1
ATOM 3189 N N . SER B 1 84 ? -1.212 12.734 6.406 1 98.69 84 SER B N 1
ATOM 3190 C CA . SER B 1 84 ? -0.538 13.922 5.902 1 98.69 84 SER B CA 1
ATOM 3191 C C . SER B 1 84 ? 0.362 13.594 4.715 1 98.69 84 SER B C 1
ATOM 3193 O O . SER B 1 84 ? 0.337 14.289 3.697 1 98.69 84 SER B O 1
ATOM 3195 N N . LEU B 1 85 ? 1.101 12.531 4.879 1 98.75 85 LEU B N 1
ATOM 3196 C CA . LEU B 1 85 ? 2.064 12.172 3.844 1 98.75 85 LEU B CA 1
ATOM 3197 C C . LEU B 1 85 ? 1.354 11.773 2.555 1 98.75 85 LEU B C 1
ATOM 3199 O O . LEU B 1 85 ? 1.746 12.203 1.468 1 98.75 85 LEU B O 1
ATOM 3203 N N . THR B 1 86 ? 0.338 11 2.652 1 97.5 86 THR B N 1
ATOM 3204 C CA . THR B 1 86 ? -0.407 10.555 1.481 1 97.5 86 THR B CA 1
ATOM 3205 C C . THR B 1 86 ? -1.052 11.742 0.767 1 97.5 86 THR B C 1
ATOM 3207 O O . THR B 1 86 ? -1.044 11.812 -0.464 1 97.5 86 THR B O 1
ATOM 3210 N N . GLU B 1 87 ? -1.545 12.703 1.512 1 97.94 87 GLU B N 1
ATOM 3211 C CA . GLU B 1 87 ? -2.18 13.875 0.917 1 97.94 87 GLU B CA 1
ATOM 3212 C C . GLU B 1 87 ? -1.145 14.805 0.298 1 97.94 87 GLU B C 1
ATOM 3214 O O . GLU B 1 87 ? -1.255 15.172 -0.874 1 97.94 87 GLU B O 1
ATOM 3219 N N . LEU B 1 88 ? -0.124 15.117 1.008 1 98.38 88 LEU B N 1
ATOM 3220 C CA . LEU B 1 88 ? 0.835 16.141 0.598 1 98.38 88 LEU B CA 1
ATOM 3221 C C . LEU B 1 88 ? 1.706 15.633 -0.548 1 98.38 88 LEU B C 1
ATOM 3223 O O . LEU B 1 88 ? 2.348 16.422 -1.241 1 98.38 88 LEU B O 1
ATOM 3227 N N . SER B 1 89 ? 1.737 14.336 -0.765 1 96.88 89 SER B N 1
ATOM 3228 C CA . SER B 1 89 ? 2.576 13.758 -1.812 1 96.88 89 SER B CA 1
ATOM 3229 C C . SER B 1 89 ? 1.854 13.75 -3.154 1 96.88 89 SER B C 1
ATOM 3231 O O . SER B 1 89 ? 2.441 13.391 -4.18 1 96.88 89 SER B O 1
ATOM 3233 N N . LYS B 1 90 ? 0.553 14.141 -3.172 1 96.44 90 LYS B N 1
ATOM 3234 C CA . LYS B 1 90 ? -0.176 14.18 -4.438 1 96.44 90 LYS B CA 1
ATOM 3235 C C . LYS B 1 90 ? 0.52 15.102 -5.438 1 96.44 90 LYS B C 1
ATOM 3237 O O . LYS B 1 90 ? 1.015 16.172 -5.074 1 96.44 90 LYS B O 1
ATOM 3242 N N . GLY B 1 91 ? 0.501 14.711 -6.617 1 94.94 91 GLY B N 1
ATOM 3243 C CA . GLY B 1 91 ? 1.358 15.266 -7.652 1 94.94 91 GLY B CA 1
ATOM 3244 C C . GLY B 1 91 ? 1.085 16.734 -7.93 1 94.94 91 GLY B C 1
ATOM 3245 O O . GLY B 1 91 ? 2.014 17.516 -8.148 1 94.94 91 GLY B O 1
ATOM 3246 N N . ASN B 1 92 ? -0.153 17.125 -7.918 1 96.25 92 ASN B N 1
ATOM 3247 C CA . ASN B 1 92 ? -0.496 18.484 -8.336 1 96.25 92 ASN B CA 1
ATOM 3248 C C . ASN B 1 92 ? -0.074 19.516 -7.293 1 96.25 92 ASN B C 1
ATOM 3250 O O . ASN B 1 92 ? -0.003 20.703 -7.59 1 96.25 92 ASN B O 1
ATOM 3254 N N . TYR B 1 93 ? 0.178 19.047 -6.098 1 97.56 93 TYR B N 1
ATOM 3255 C CA . TYR B 1 93 ? 0.717 19.969 -5.098 1 97.56 93 TYR B CA 1
ATOM 3256 C C . TYR B 1 93 ? 2.18 20.281 -5.379 1 97.56 93 TYR B C 1
ATOM 3258 O O . TYR B 1 93 ? 2.721 21.266 -4.859 1 97.56 93 TYR B O 1
ATOM 3266 N N . ASN B 1 94 ? 2.887 19.406 -6.105 1 97 94 ASN B N 1
ATOM 3267 C CA . ASN B 1 94 ? 4.281 19.578 -6.504 1 97 94 ASN B CA 1
ATOM 3268 C C . ASN B 1 94 ? 5.199 19.703 -5.293 1 97 94 ASN B C 1
ATOM 3270 O O . ASN B 1 94 ? 6.086 20.562 -5.27 1 97 94 ASN B O 1
ATOM 3274 N N . ASN B 1 95 ? 4.883 18.938 -4.27 1 98.06 95 ASN B N 1
ATOM 3275 C CA . ASN B 1 95 ? 5.734 18.875 -3.086 1 98.06 95 ASN B CA 1
ATOM 3276 C C . ASN B 1 95 ? 6.766 17.75 -3.203 1 98.06 95 ASN B C 1
ATOM 3278 O O . ASN B 1 95 ? 6.559 16.781 -3.938 1 98.06 95 ASN B O 1
ATOM 3282 N N . LYS B 1 96 ? 7.867 17.891 -2.596 1 98.44 96 LYS B N 1
ATOM 3283 C CA . LYS B 1 96 ? 8.836 16.844 -2.33 1 98.44 96 LYS B CA 1
ATOM 3284 C C . LYS B 1 96 ? 8.945 16.562 -0.834 1 98.44 96 LYS B C 1
ATOM 3286 O O . LYS B 1 96 ? 9.188 17.469 -0.042 1 98.44 96 LYS B O 1
ATOM 3291 N N . ILE B 1 97 ? 8.75 15.336 -0.45 1 98.81 97 ILE B N 1
ATOM 3292 C CA . ILE B 1 97 ? 8.789 14.977 0.962 1 98.81 97 ILE B CA 1
ATOM 3293 C C . ILE B 1 97 ? 10.133 14.32 1.291 1 98.81 97 ILE B C 1
ATOM 3295 O O . ILE B 1 97 ? 10.578 13.414 0.583 1 98.81 97 ILE B O 1
ATOM 3299 N N . HIS B 1 98 ? 10.758 14.797 2.318 1 98.88 98 HIS B N 1
ATOM 3300 C CA . HIS B 1 98 ? 12.031 14.289 2.822 1 98.88 98 HIS B CA 1
ATOM 3301 C C . HIS B 1 98 ? 11.906 13.828 4.27 1 98.88 98 HIS B C 1
ATOM 3303 O O . HIS B 1 98 ? 11.305 14.516 5.094 1 98.88 98 HIS B O 1
ATOM 3309 N N . LEU B 1 99 ? 12.461 12.633 4.547 1 98.88 99 LEU B N 1
ATOM 3310 C CA . LEU B 1 99 ? 12.359 12.078 5.895 1 98.88 99 LEU B CA 1
ATOM 3311 C C . LEU B 1 99 ? 13.727 12.031 6.566 1 98.88 99 LEU B C 1
ATOM 3313 O O . LEU B 1 99 ? 14.68 11.484 6.004 1 98.88 99 LEU B O 1
ATOM 3317 N N . ILE B 1 100 ? 13.828 12.695 7.672 1 98.88 100 ILE B N 1
ATOM 3318 C CA . ILE B 1 100 ? 14.961 12.555 8.578 1 98.88 100 ILE B CA 1
ATOM 3319 C C . ILE B 1 100 ? 14.539 11.758 9.812 1 98.88 100 ILE B C 1
ATOM 3321 O O . ILE B 1 100 ? 13.789 12.258 10.656 1 98.88 100 ILE B O 1
ATOM 3325 N N . CYS B 1 101 ? 14.961 10.539 9.891 1 98.81 101 CYS B N 1
ATOM 3326 C CA . CYS B 1 101 ? 14.727 9.68 11.047 1 98.81 101 CYS B CA 1
ATOM 3327 C C . CYS B 1 101 ? 15.945 9.633 11.953 1 98.81 101 CYS B C 1
ATOM 3329 O O . CYS B 1 101 ? 17.031 9.211 11.523 1 98.81 101 CYS B O 1
ATOM 3331 N N . LEU B 1 102 ? 15.836 9.977 13.188 1 98.25 102 LEU B N 1
ATOM 3332 C CA . LEU B 1 102 ? 17 10.273 14.023 1 98.25 102 LEU B CA 1
ATOM 3333 C C . LEU B 1 102 ? 17.625 8.984 14.531 1 98.25 102 LEU B C 1
ATOM 3335 O O . LEU B 1 102 ? 18.812 8.969 14.898 1 98.25 102 LEU B O 1
ATOM 3339 N N . SER B 1 103 ? 16.844 7.879 14.547 1 96.88 103 SER B N 1
ATOM 3340 C CA . SER B 1 103 ? 17.391 6.598 14.984 1 96.88 103 SER B CA 1
ATOM 3341 C C . SER B 1 103 ? 16.953 5.465 14.062 1 96.88 103 SER B C 1
ATOM 3343 O O . SER B 1 103 ? 15.961 5.594 13.344 1 96.88 103 SER B O 1
ATOM 3345 N N . ASN B 1 104 ? 17.672 4.379 14.086 1 94.81 104 ASN B N 1
ATOM 3346 C CA . ASN B 1 104 ? 17.281 3.232 13.273 1 94.81 104 ASN B CA 1
ATOM 3347 C C . ASN B 1 104 ? 16.391 2.266 14.047 1 94.81 104 ASN B C 1
ATOM 3349 O O . ASN B 1 104 ? 16.109 1.162 13.578 1 94.81 104 ASN B O 1
ATOM 3353 N N . GLY B 1 105 ? 16.078 2.678 15.25 1 91.88 105 GLY B N 1
ATOM 3354 C CA . GLY B 1 105 ? 15.195 1.849 16.062 1 91.88 105 GLY B CA 1
ATOM 3355 C C . GLY B 1 105 ? 15.859 0.567 16.547 1 91.88 105 GLY B C 1
ATOM 3356 O O . GLY B 1 105 ? 15.211 -0.481 16.609 1 91.88 105 GLY B O 1
ATOM 3357 N N . GLY B 1 106 ? 17.078 0.513 16.781 1 88.12 106 GLY B N 1
ATOM 3358 C CA . GLY B 1 106 ? 17.859 -0.685 17.062 1 88.12 106 GLY B CA 1
ATOM 3359 C C . GLY B 1 106 ? 17.781 -1.13 18.5 1 88.12 106 GLY B C 1
ATOM 3360 O O . GLY B 1 106 ? 18.625 -1.906 18.969 1 88.12 106 GLY B O 1
ATOM 3361 N N . TYR B 1 107 ? 16.812 -0.685 19.25 1 81.88 107 TYR B N 1
ATOM 3362 C CA . TYR B 1 107 ? 16.703 -1.009 20.656 1 81.88 107 TYR B CA 1
ATOM 3363 C C . TYR B 1 107 ? 16.688 -2.518 20.875 1 81.88 107 TYR B C 1
ATOM 3365 O O . TYR B 1 107 ? 17.344 -3.033 21.781 1 81.88 107 TYR B O 1
ATOM 3373 N N . GLU B 1 108 ? 16.062 -3.299 20 1 83.81 108 GLU B N 1
ATOM 3374 C CA . GLU B 1 108 ? 15.93 -4.746 20.125 1 83.81 108 GLU B CA 1
ATOM 3375 C C . GLU B 1 108 ? 16.875 -5.477 19.172 1 83.81 108 GLU B C 1
ATOM 3377 O O . GLU B 1 108 ? 16.703 -6.668 18.906 1 83.81 108 GLU B O 1
ATOM 3382 N N . GLY B 1 109 ? 17.812 -4.723 18.594 1 88.38 109 GLY B N 1
ATOM 3383 C CA . GLY B 1 109 ? 18.781 -5.348 17.703 1 88.38 109 GLY B CA 1
ATOM 3384 C C . GLY B 1 109 ? 18.266 -5.48 16.281 1 88.38 109 GLY B C 1
ATOM 3385 O O . GLY B 1 109 ? 18.859 -6.199 15.469 1 88.38 109 GLY B O 1
ATOM 3386 N N . LEU B 1 110 ? 17.172 -4.773 16.016 1 91.94 110 LEU B N 1
ATOM 3387 C CA . LEU B 1 110 ? 16.547 -4.914 14.703 1 91.94 110 LEU B CA 1
ATOM 3388 C C . LEU B 1 110 ? 16.844 -3.705 13.828 1 91.94 110 LEU B C 1
ATOM 3390 O O . LEU B 1 110 ? 16.172 -3.486 12.812 1 91.94 110 LEU B O 1
ATOM 3394 N N . GLY B 1 111 ? 17.797 -2.939 14.148 1 94.5 111 GLY B N 1
ATOM 3395 C CA . GLY B 1 111 ? 18.078 -1.678 13.484 1 94.5 111 GLY B CA 1
ATOM 3396 C C . GLY B 1 111 ? 18.188 -1.811 11.977 1 94.5 111 GLY B C 1
ATOM 3397 O O . GLY B 1 111 ? 17.547 -1.067 11.227 1 94.5 111 GLY B O 1
ATOM 3398 N N . ASN B 1 112 ? 18.969 -2.779 11.555 1 94.69 112 ASN B N 1
ATOM 3399 C CA . ASN B 1 112 ? 19.188 -2.967 10.125 1 94.69 112 ASN B CA 1
ATOM 3400 C C . ASN B 1 112 ? 17.891 -3.35 9.406 1 94.69 112 ASN B C 1
ATOM 3402 O O . ASN B 1 112 ? 17.609 -2.834 8.328 1 94.69 112 ASN B O 1
ATOM 3406 N N . ILE B 1 113 ? 17.141 -4.211 10.023 1 95.81 113 ILE B N 1
ATOM 3407 C CA . ILE B 1 113 ? 15.867 -4.637 9.469 1 95.81 113 ILE B CA 1
ATOM 3408 C C . ILE B 1 113 ? 14.906 -3.449 9.406 1 95.81 113 ILE B C 1
ATOM 3410 O O . ILE B 1 113 ? 14.266 -3.215 8.383 1 95.81 113 ILE B O 1
ATOM 3414 N N . ARG B 1 114 ? 14.898 -2.686 10.453 1 96.81 114 ARG B N 1
ATOM 3415 C CA . ARG B 1 114 ? 13.953 -1.578 10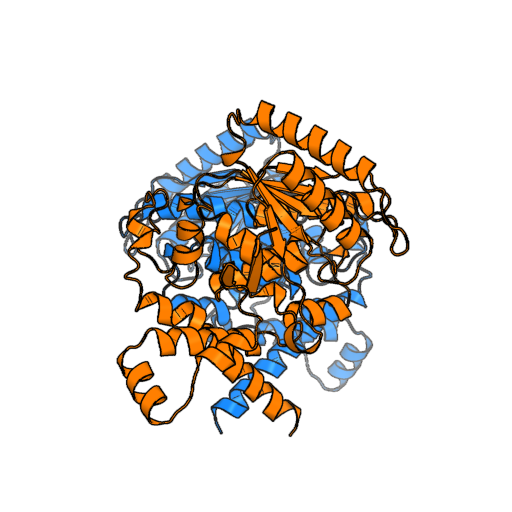.562 1 96.81 114 ARG B CA 1
ATOM 3416 C C . ARG B 1 114 ? 14.312 -0.454 9.594 1 96.81 114 ARG B C 1
ATOM 3418 O O . ARG B 1 114 ? 13.438 0.229 9.07 1 96.81 114 ARG B O 1
ATOM 3425 N N . GLU B 1 115 ? 15.586 -0.276 9.336 1 97.06 115 GLU B N 1
ATOM 3426 C CA . GLU B 1 115 ? 16 0.701 8.336 1 97.06 115 GLU B CA 1
ATOM 3427 C C . GLU B 1 115 ? 15.523 0.299 6.941 1 97.06 115 GLU B C 1
ATOM 3429 O O . GLU B 1 115 ? 15.008 1.131 6.195 1 97.06 115 GLU B O 1
ATOM 3434 N N . ARG B 1 116 ? 15.719 -0.949 6.621 1 95.75 116 ARG B N 1
ATOM 3435 C CA . ARG B 1 116 ? 15.242 -1.442 5.336 1 95.75 116 ARG B CA 1
ATOM 3436 C C . ARG B 1 116 ? 13.734 -1.274 5.211 1 95.75 116 ARG B C 1
ATOM 3438 O O . ARG B 1 116 ? 13.234 -0.842 4.168 1 95.75 116 ARG B O 1
ATOM 3445 N N . GLU B 1 117 ? 13.055 -1.567 6.293 1 97.31 117 GLU B N 1
ATOM 3446 C CA . GLU B 1 117 ? 11.602 -1.429 6.324 1 97.31 117 GLU B CA 1
ATOM 3447 C C . GLU B 1 117 ? 11.18 0.023 6.117 1 97.31 117 GLU B C 1
ATOM 3449 O O . GLU B 1 117 ? 10.188 0.298 5.434 1 97.31 117 GLU B O 1
ATOM 3454 N N . LEU B 1 118 ? 11.938 0.897 6.695 1 98.38 118 LEU B N 1
ATOM 3455 C CA . LEU B 1 118 ? 11.656 2.32 6.543 1 98.38 118 LEU B CA 1
ATOM 3456 C C . LEU B 1 118 ? 11.773 2.742 5.078 1 98.38 118 LEU B C 1
ATOM 3458 O O . LEU B 1 118 ? 10.93 3.492 4.578 1 98.38 118 LEU B O 1
ATOM 3462 N N . HIS B 1 119 ? 12.75 2.26 4.406 1 97.12 119 HIS B N 1
ATOM 3463 C CA . HIS B 1 119 ? 12.922 2.574 2.99 1 97.12 119 HIS B CA 1
ATOM 3464 C C . HIS B 1 119 ? 11.789 2.004 2.154 1 97.12 119 HIS B C 1
ATOM 3466 O O . HIS B 1 119 ? 11.328 2.641 1.2 1 97.12 119 HIS B O 1
ATOM 3472 N N . ASN B 1 120 ? 11.344 0.826 2.502 1 95.69 120 ASN B N 1
ATOM 3473 C CA . ASN B 1 120 ? 10.195 0.248 1.814 1 95.69 120 ASN B CA 1
ATOM 3474 C C . ASN B 1 120 ? 8.938 1.095 2.012 1 95.69 120 ASN B C 1
ATOM 3476 O O . ASN B 1 120 ? 8.195 1.343 1.061 1 95.69 120 ASN B O 1
ATOM 3480 N N . ALA B 1 121 ? 8.758 1.515 3.262 1 97.94 121 ALA B N 1
ATOM 3481 C CA . ALA B 1 121 ? 7.609 2.365 3.566 1 97.94 121 ALA B CA 1
ATOM 3482 C C . ALA B 1 121 ? 7.688 3.688 2.809 1 97.94 121 ALA B C 1
ATOM 3484 O O . ALA B 1 121 ? 6.668 4.207 2.344 1 97.94 121 ALA B O 1
ATOM 3485 N N . ALA B 1 122 ? 8.859 4.219 2.678 1 98 122 ALA B N 1
ATOM 3486 C CA . ALA B 1 122 ? 9.07 5.48 1.973 1 98 122 ALA B CA 1
ATOM 3487 C C . ALA B 1 122 ? 8.656 5.367 0.508 1 98 122 ALA B C 1
ATOM 3489 O O . ALA B 1 122 ? 8.102 6.309 -0.059 1 98 122 ALA B O 1
ATOM 3490 N N . LYS B 1 123 ? 8.914 4.23 -0.064 1 94.88 123 LYS B N 1
ATOM 3491 C CA . LYS B 1 123 ? 8.492 4.004 -1.444 1 94.88 123 LYS B CA 1
ATOM 3492 C C . LYS B 1 123 ? 6.973 4.051 -1.573 1 94.88 123 LYS B C 1
ATOM 3494 O O . LYS B 1 123 ? 6.441 4.699 -2.479 1 94.88 123 LYS B O 1
ATOM 3499 N N . LEU B 1 124 ? 6.316 3.451 -0.642 1 95.94 124 LEU B N 1
ATOM 3500 C CA . LEU B 1 124 ? 4.859 3.416 -0.665 1 95.94 124 LEU B CA 1
ATOM 3501 C C . LEU B 1 124 ? 4.277 4.816 -0.497 1 95.94 124 LEU B C 1
ATOM 3503 O O . LEU B 1 124 ? 3.266 5.152 -1.115 1 95.94 124 LEU B O 1
ATOM 3507 N N . LEU B 1 125 ? 4.973 5.645 0.28 1 97.25 125 LEU B N 1
ATOM 3508 C CA . LEU B 1 125 ? 4.453 6.953 0.656 1 97.25 125 LEU B CA 1
ATOM 3509 C C . LEU B 1 125 ? 4.996 8.039 -0.267 1 97.25 125 LEU B C 1
ATOM 3511 O O . LEU B 1 125 ? 4.746 9.227 -0.05 1 97.25 125 LEU B O 1
ATOM 3515 N N . SER B 1 126 ? 5.773 7.695 -1.262 1 95.75 126 SER B N 1
ATOM 3516 C CA . SER B 1 126 ? 6.371 8.609 -2.229 1 95.75 126 SER B CA 1
ATOM 3517 C C . SER B 1 126 ? 7.277 9.625 -1.541 1 95.75 126 SER B C 1
ATOM 3519 O O . SER B 1 126 ? 7.25 10.812 -1.872 1 95.75 126 SER B O 1
ATOM 3521 N N . ILE B 1 127 ? 7.922 9.172 -0.508 1 98.19 127 ILE B N 1
ATOM 3522 C CA . ILE B 1 127 ? 8.953 9.984 0.131 1 98.19 127 ILE B CA 1
ATOM 3523 C C . ILE B 1 127 ? 10.203 10.008 -0.744 1 98.19 127 ILE B C 1
ATOM 3525 O O . ILE B 1 127 ? 10.711 8.961 -1.153 1 98.19 127 ILE B O 1
ATOM 3529 N N . GLU B 1 128 ? 10.703 11.18 -0.986 1 97.75 128 GLU B N 1
ATOM 3530 C CA . GLU B 1 128 ? 11.773 11.391 -1.954 1 97.75 128 GLU B CA 1
ATOM 3531 C C . GLU B 1 128 ? 13.125 10.938 -1.398 1 97.75 128 GLU B C 1
ATOM 3533 O O . GLU B 1 128 ? 13.906 10.289 -2.102 1 97.75 128 GLU B O 1
ATOM 3538 N N . THR B 1 129 ? 13.406 11.305 -0.225 1 98.38 129 THR B N 1
ATOM 3539 C CA . THR B 1 129 ? 14.68 10.93 0.39 1 98.38 129 THR B CA 1
ATOM 3540 C C . THR B 1 129 ? 14.469 10.492 1.836 1 98.38 129 THR B C 1
ATOM 3542 O O . THR B 1 129 ? 13.562 10.977 2.514 1 98.38 129 THR B O 1
ATOM 3545 N N . VAL B 1 130 ? 15.281 9.57 2.232 1 98.69 130 VAL B N 1
ATOM 3546 C CA . VAL B 1 130 ? 15.273 9.07 3.605 1 98.69 130 VAL B CA 1
ATOM 3547 C C . VAL B 1 130 ? 16.688 9.125 4.18 1 98.69 130 VAL B C 1
ATOM 3549 O O . VAL B 1 130 ? 17.641 8.633 3.566 1 98.69 130 VAL B O 1
ATOM 3552 N N . ARG B 1 131 ? 16.828 9.789 5.273 1 98.5 131 ARG B N 1
ATOM 3553 C CA . ARG B 1 131 ? 18.062 9.805 6.047 1 98.5 131 ARG B CA 1
ATOM 3554 C C . ARG B 1 131 ? 17.828 9.242 7.449 1 98.5 131 ARG B C 1
ATOM 3556 O O . ARG B 1 131 ? 16.969 9.719 8.18 1 98.5 131 ARG B O 1
ATOM 3563 N N . VAL B 1 132 ? 18.547 8.195 7.738 1 98.44 132 VAL B N 1
ATOM 3564 C CA . VAL B 1 132 ? 18.5 7.613 9.078 1 98.44 132 VAL B CA 1
ATOM 3565 C C . VAL B 1 132 ? 19.781 7.965 9.836 1 98.44 132 VAL B C 1
ATOM 3567 O O . VAL B 1 132 ? 20.891 7.68 9.375 1 98.44 132 VAL B O 1
ATOM 3570 N N . LEU B 1 133 ? 19.625 8.602 10.945 1 97.94 133 LEU B N 1
ATOM 3571 C CA . LEU B 1 133 ? 20.766 9.008 11.75 1 97.94 133 LEU B CA 1
ATOM 3572 C C . LEU B 1 133 ? 21.047 7.988 12.852 1 97.94 133 LEU B C 1
ATOM 3574 O O . LEU B 1 133 ? 20.469 6.898 12.859 1 97.94 133 LEU B O 1
ATOM 3578 N N . ASP B 1 134 ? 22 8.273 13.789 1 95.12 134 ASP B N 1
ATOM 3579 C CA . ASP B 1 134 ? 22.5 7.242 14.688 1 95.12 134 ASP B CA 1
ATOM 3580 C C . ASP B 1 134 ? 22.219 7.594 16.141 1 95.12 134 ASP B C 1
ATOM 3582 O O . ASP B 1 134 ? 22.984 7.215 17.031 1 95.12 134 ASP B O 1
ATOM 3586 N N . PHE B 1 135 ? 21.141 8.32 16.359 1 95.94 135 PHE B N 1
ATOM 3587 C CA . PHE B 1 135 ? 20.781 8.57 17.75 1 95.94 135 PHE B CA 1
ATOM 3588 C C . PHE B 1 135 ? 20.391 7.273 18.453 1 95.94 135 PHE B C 1
ATOM 3590 O O . PHE B 1 135 ? 19.844 6.367 17.828 1 95.94 135 PHE B O 1
ATOM 3597 N N . LYS B 1 136 ? 20.703 7.184 19.703 1 88.88 136 LYS B N 1
ATOM 3598 C CA . LYS B 1 136 ? 20.406 5.98 20.484 1 88.88 136 LYS B CA 1
ATOM 3599 C C . LYS B 1 136 ? 18.922 5.836 20.734 1 88.88 136 LYS B C 1
ATOM 3601 O O . LYS B 1 136 ? 18.266 6.781 21.188 1 88.88 136 LYS B O 1
ATOM 3606 N N . ASP B 1 137 ? 18.516 4.691 20.328 1 85.25 137 ASP B N 1
ATOM 3607 C CA . ASP B 1 137 ? 17.109 4.383 20.625 1 85.25 137 ASP B CA 1
ATOM 3608 C C . ASP B 1 137 ? 16.938 3.904 22.062 1 85.25 137 ASP B C 1
ATOM 3610 O O . ASP B 1 137 ? 17.438 2.834 22.422 1 85.25 137 ASP B O 1
ATOM 3614 N N . ASP B 1 138 ? 16.375 4.746 22.875 1 81.94 138 ASP B N 1
ATOM 3615 C CA . ASP B 1 138 ? 16.156 4.434 24.281 1 81.94 138 ASP B CA 1
ATOM 3616 C C . ASP B 1 138 ? 14.859 5.062 24.781 1 81.94 138 ASP B C 1
ATOM 3618 O O . ASP B 1 138 ? 14.617 6.254 24.594 1 81.94 138 ASP B O 1
ATOM 3622 N N . LEU B 1 139 ? 14.062 4.238 25.359 1 78.81 139 LEU B N 1
ATOM 3623 C CA . LEU B 1 139 ? 12.734 4.664 25.797 1 78.81 139 LEU B CA 1
ATOM 3624 C C . LEU B 1 139 ? 12.828 5.578 27.016 1 78.81 139 LEU B C 1
ATOM 3626 O O . LEU B 1 139 ? 11.867 6.27 27.359 1 78.81 139 LEU B O 1
ATOM 3630 N N . LYS B 1 140 ? 14.008 5.691 27.594 1 84.56 140 LYS B N 1
ATOM 3631 C CA . LYS B 1 140 ? 14.117 6.406 28.875 1 84.56 140 LYS B CA 1
ATOM 3632 C C . LYS B 1 140 ? 15.016 7.629 28.734 1 84.56 140 LYS B C 1
ATOM 3634 O O . LYS B 1 140 ? 15.203 8.375 29.688 1 84.56 140 LYS B O 1
ATOM 3639 N N . VAL B 1 141 ? 15.391 7.871 27.547 1 86.62 141 VAL B N 1
ATOM 3640 C CA . VAL B 1 141 ? 16.391 8.93 27.422 1 86.62 141 VAL B CA 1
ATOM 3641 C C . VAL B 1 141 ? 15.836 10.062 26.562 1 86.62 141 VAL B C 1
ATOM 3643 O O . VAL B 1 141 ? 15.156 9.812 25.547 1 86.62 141 VAL B O 1
ATOM 3646 N N . TYR B 1 142 ? 16.094 11.266 27.109 1 93.81 142 TYR B N 1
ATOM 3647 C CA . TYR B 1 142 ? 15.898 12.461 26.281 1 93.81 142 TYR B CA 1
ATOM 3648 C C . TYR B 1 142 ? 17.156 12.773 25.5 1 93.81 142 TYR B C 1
ATOM 3650 O O . TYR B 1 142 ? 18.266 12.703 26.016 1 93.81 142 TYR B O 1
ATOM 3658 N N . TRP B 1 143 ? 16.922 13.008 24.234 1 96.06 143 TRP B N 1
ATOM 3659 C CA . TRP B 1 143 ? 18.062 13.367 23.406 1 96.06 143 TRP B CA 1
ATOM 3660 C C . TRP B 1 143 ? 18.469 14.828 23.625 1 96.06 143 TRP B C 1
ATOM 3662 O O . TRP B 1 143 ? 17.641 15.641 24.047 1 96.06 143 TRP B O 1
ATOM 3672 N N . ASP B 1 144 ? 19.734 15.07 23.406 1 96.62 144 ASP B N 1
ATOM 3673 C CA . ASP B 1 144 ? 20.25 16.422 23.531 1 96.62 144 ASP B CA 1
ATOM 3674 C C . ASP B 1 144 ? 19.719 17.328 22.422 1 96.62 144 ASP B C 1
ATOM 3676 O O . ASP B 1 144 ? 19.906 17.047 21.234 1 96.62 144 ASP B O 1
ATOM 3680 N N . THR B 1 145 ? 19.141 18.422 22.859 1 97.62 145 THR B N 1
ATOM 3681 C CA . THR B 1 145 ? 18.484 19.344 21.922 1 97.62 145 THR B CA 1
ATOM 3682 C C . THR B 1 145 ? 19.5 19.938 20.953 1 97.62 145 THR B C 1
ATOM 3684 O O . THR B 1 145 ? 19.234 20.031 19.75 1 97.62 145 THR B O 1
ATOM 3687 N N . ASP B 1 146 ? 20.641 20.312 21.406 1 98.19 146 ASP B N 1
ATOM 3688 C CA . ASP B 1 146 ? 21.656 20.938 20.562 1 98.19 146 ASP B CA 1
ATOM 3689 C C . ASP B 1 146 ? 22.203 19.953 19.547 1 98.19 146 ASP B C 1
ATOM 3691 O O . ASP B 1 146 ? 22.5 20.312 18.406 1 98.19 146 ASP B O 1
ATOM 3695 N N . GLU B 1 147 ? 22.344 18.75 20 1 98.06 147 GLU B N 1
ATOM 3696 C CA . GLU B 1 147 ? 22.797 17.703 19.078 1 98.06 147 GLU B CA 1
ATOM 3697 C C . GLU B 1 147 ? 21.797 17.5 17.938 1 98.06 147 GLU B C 1
ATOM 3699 O O . GLU B 1 147 ? 22.203 17.359 16.781 1 98.06 147 GLU B O 1
ATOM 3704 N N . ILE B 1 148 ? 20.562 17.484 18.25 1 98.56 148 ILE B N 1
ATOM 3705 C CA . ILE B 1 148 ? 19.516 17.312 17.25 1 98.56 148 ILE B CA 1
ATOM 3706 C C . ILE B 1 148 ? 19.531 18.5 16.281 1 98.56 148 ILE B C 1
ATOM 3708 O O . ILE B 1 148 ? 19.484 18.328 15.07 1 98.56 148 ILE B O 1
ATOM 3712 N N . LYS B 1 149 ? 19.625 19.719 16.828 1 98.69 149 LYS B N 1
ATOM 3713 C CA . LYS B 1 149 ? 19.656 20.922 15.992 1 98.69 149 LYS B CA 1
ATOM 3714 C C . LYS B 1 149 ? 20.828 20.891 15.008 1 98.69 149 LYS B C 1
ATOM 3716 O O . LYS B 1 149 ? 20.672 21.25 13.844 1 98.69 149 LYS B O 1
ATOM 3721 N N . GLU B 1 150 ? 21.953 20.453 15.508 1 98.5 150 GLU B N 1
ATOM 3722 C CA . GLU B 1 150 ? 23.125 20.359 14.656 1 98.5 150 GLU B CA 1
ATOM 3723 C C . GLU B 1 150 ? 22.906 19.344 13.531 1 98.5 150 GLU B C 1
ATOM 3725 O O . GLU B 1 150 ? 23.281 19.594 12.383 1 98.5 150 GLU B O 1
ATOM 3730 N N . SER B 1 151 ? 22.344 18.25 13.891 1 98.44 151 SER B N 1
ATOM 3731 C CA . SER B 1 151 ? 22.062 17.219 12.906 1 98.44 151 SER B CA 1
ATOM 3732 C C . SER B 1 151 ? 21.062 17.703 11.859 1 98.44 151 SER B C 1
ATOM 3734 O O . SER B 1 151 ? 21.234 17.438 10.664 1 98.44 151 SER B O 1
ATOM 3736 N N . ILE B 1 152 ? 20.016 18.359 12.297 1 98.38 152 ILE B N 1
ATOM 3737 C CA . ILE B 1 152 ? 19.016 18.922 11.391 1 98.38 152 ILE B CA 1
ATOM 3738 C C . ILE B 1 152 ? 19.688 19.906 10.43 1 98.38 152 ILE B C 1
ATOM 3740 O O . ILE B 1 152 ? 19.438 19.891 9.227 1 98.38 152 ILE B O 1
ATOM 3744 N N . ASP B 1 153 ? 20.531 20.75 10.992 1 98.31 153 ASP B N 1
ATOM 3745 C CA . ASP B 1 153 ? 21.234 21.75 10.188 1 98.31 153 ASP B CA 1
ATOM 3746 C C . ASP B 1 153 ? 22.078 21.094 9.102 1 98.31 153 ASP B C 1
ATOM 3748 O O . ASP B 1 153 ? 22.078 21.547 7.949 1 98.31 153 ASP B O 1
ATOM 3752 N N . GLU B 1 154 ? 22.812 20.062 9.477 1 98.38 154 GLU B N 1
ATOM 3753 C CA . GLU B 1 154 ? 23.656 19.344 8.5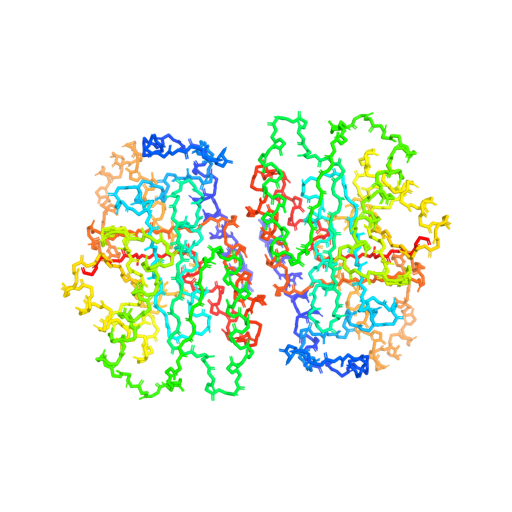31 1 98.38 154 GLU B CA 1
ATOM 3754 C C . GLU B 1 154 ? 22.812 18.703 7.422 1 98.38 154 GLU B C 1
ATOM 3756 O O . GLU B 1 154 ? 23.156 18.828 6.238 1 98.38 154 GLU B O 1
ATOM 3761 N N . GLU B 1 155 ? 21.734 18.062 7.785 1 97.94 155 GLU B N 1
ATOM 3762 C CA . GLU B 1 155 ? 20.875 17.391 6.809 1 97.94 155 GLU B CA 1
ATOM 3763 C C . GLU B 1 155 ? 20.219 18.406 5.875 1 97.94 155 GLU B C 1
ATOM 3765 O O . GLU B 1 155 ? 20.062 18.156 4.68 1 97.94 155 GLU B O 1
ATOM 3770 N N . LEU B 1 156 ? 19.812 19.547 6.406 1 97.69 156 LEU B N 1
ATOM 3771 C CA . LEU B 1 156 ? 19.172 20.578 5.598 1 97.69 156 LEU B CA 1
ATOM 3772 C C . LEU B 1 156 ? 20.156 21.172 4.594 1 97.69 156 LEU B C 1
ATOM 3774 O O . LEU B 1 156 ? 19.797 21.469 3.457 1 97.69 156 LEU B O 1
ATOM 3778 N N . ARG B 1 157 ? 21.406 21.375 5.035 1 96.81 157 ARG B N 1
ATOM 3779 C CA . ARG B 1 157 ? 22.438 21.859 4.125 1 96.81 157 ARG B CA 1
ATOM 3780 C C . ARG B 1 157 ? 22.641 20.906 2.951 1 96.81 157 ARG B C 1
ATOM 3782 O O . ARG B 1 157 ? 22.719 21.344 1.8 1 96.81 157 ARG B O 1
ATOM 3789 N N . SER B 1 158 ? 22.672 19.641 3.297 1 97.31 158 SER B N 1
ATOM 3790 C CA . SER B 1 158 ? 22.828 18.625 2.262 1 97.31 158 SER B CA 1
ATOM 3791 C C . SER B 1 158 ? 21.641 18.625 1.313 1 97.31 158 SER B C 1
ATOM 3793 O O . SER B 1 158 ? 21.797 18.516 0.096 1 97.31 158 SER B O 1
ATOM 3795 N N . LEU B 1 159 ? 20.484 18.766 1.847 1 97.31 159 LEU B N 1
ATOM 3796 C CA . LEU B 1 159 ? 19.266 18.766 1.065 1 97.31 159 LEU B CA 1
ATOM 3797 C C . LEU B 1 159 ? 19.203 19.984 0.147 1 97.31 159 LEU B C 1
ATOM 3799 O O . LEU B 1 159 ? 18.828 19.859 -1.024 1 97.31 159 LEU B O 1
ATOM 3803 N N . LYS B 1 160 ? 19.531 21.141 0.694 1 97.19 160 LYS B N 1
ATOM 3804 C CA . LYS B 1 160 ? 19.531 22.375 -0.085 1 97.19 160 LYS B CA 1
ATOM 3805 C C . LYS B 1 160 ? 20.484 22.281 -1.273 1 97.19 160 LYS B C 1
ATOM 3807 O O . LYS B 1 160 ? 20.141 22.703 -2.381 1 97.19 160 LYS B O 1
ATOM 3812 N N . LYS B 1 161 ? 21.641 21.672 -1.026 1 97.19 161 LYS B N 1
ATOM 3813 C CA . LYS B 1 161 ? 22.625 21.5 -2.088 1 97.19 161 LYS B CA 1
ATOM 3814 C C . LYS B 1 161 ? 22.125 20.516 -3.15 1 97.19 161 LYS B C 1
ATOM 3816 O O . LYS B 1 161 ? 22.219 20.797 -4.348 1 97.19 161 LYS B O 1
ATOM 3821 N N . GLN B 1 162 ? 21.531 19.453 -2.713 1 97.56 162 GLN B N 1
ATOM 3822 C CA . GLN B 1 162 ? 21.109 18.391 -3.605 1 97.56 162 GLN B CA 1
ATOM 3823 C C . GLN B 1 162 ? 19.953 18.828 -4.488 1 97.56 162 GLN B C 1
ATOM 3825 O O . GLN B 1 162 ? 19.891 18.469 -5.668 1 97.56 162 GLN B O 1
ATOM 3830 N N . TYR B 1 163 ? 19.031 19.641 -3.965 1 97.44 163 TYR B N 1
ATOM 3831 C CA . TYR B 1 163 ? 17.812 19.953 -4.691 1 97.44 163 TYR B CA 1
ATOM 3832 C C . TYR B 1 163 ? 17.812 21.422 -5.145 1 97.44 163 TYR B C 1
ATOM 3834 O O . TYR B 1 163 ? 16.812 21.891 -5.707 1 97.44 163 TYR B O 1
ATOM 3842 N N . GLY B 1 164 ? 18.891 22.125 -4.898 1 96.44 164 GLY B N 1
ATOM 3843 C CA . GLY B 1 164 ? 19.016 23.5 -5.324 1 96.44 164 GLY B CA 1
ATOM 3844 C C . GLY B 1 164 ? 17.984 24.422 -4.68 1 96.44 164 GLY B C 1
ATOM 3845 O O . GLY B 1 164 ? 17.422 25.297 -5.344 1 96.44 164 GLY B O 1
ATOM 3846 N N . ILE B 1 165 ? 17.734 24.172 -3.391 1 95.81 165 ILE B N 1
ATOM 3847 C CA . ILE B 1 165 ? 16.781 24.984 -2.662 1 95.81 165 ILE B CA 1
ATOM 3848 C C . ILE B 1 165 ? 17.406 26.344 -2.332 1 95.81 165 ILE B C 1
ATOM 3850 O O . ILE B 1 165 ? 18.406 26.406 -1.615 1 95.81 165 ILE B O 1
ATOM 3854 N N . LYS B 1 166 ? 16.828 27.391 -2.811 1 91.25 166 LYS B N 1
ATOM 3855 C CA . LYS B 1 166 ? 17.422 28.719 -2.67 1 91.25 166 LYS B CA 1
ATOM 3856 C C . LYS B 1 166 ? 16.766 29.484 -1.525 1 91.25 166 LYS B C 1
ATOM 3858 O O . LYS B 1 166 ? 17.422 30.266 -0.842 1 91.25 166 LYS B O 1
ATOM 3863 N N . SER B 1 167 ? 15.492 29.281 -1.325 1 92.69 167 SER B N 1
ATOM 3864 C CA . SER B 1 167 ? 14.75 30.031 -0.327 1 92.69 167 SER B CA 1
ATOM 3865 C C . SER B 1 167 ? 14.266 29.141 0.808 1 92.69 167 SER B C 1
ATOM 3867 O O . SER B 1 167 ? 13.758 28.047 0.566 1 92.69 167 SER B O 1
ATOM 3869 N N . LYS B 1 168 ? 14.445 29.625 2.008 1 91.44 168 LYS B N 1
ATOM 3870 C CA . LYS B 1 168 ? 13.945 28.906 3.18 1 91.44 168 LYS B CA 1
ATOM 3871 C C . LYS B 1 168 ? 12.422 28.812 3.16 1 91.44 168 LYS B C 1
ATOM 3873 O O . LYS B 1 168 ? 11.836 27.984 3.861 1 91.44 168 LYS B O 1
ATOM 3878 N N . ARG B 1 169 ? 11.828 29.672 2.393 1 93.12 169 ARG B N 1
ATOM 3879 C CA . ARG B 1 169 ? 10.367 29.703 2.305 1 93.12 169 ARG B CA 1
ATOM 3880 C C . ARG B 1 169 ? 9.844 28.438 1.64 1 93.12 169 ARG B C 1
ATOM 3882 O O . ARG B 1 169 ? 8.656 28.109 1.76 1 93.12 169 ARG B O 1
ATOM 3889 N N . GLU B 1 170 ? 10.703 27.688 0.946 1 96.38 170 GLU B N 1
ATOM 3890 C CA . GLU B 1 170 ? 10.32 26.469 0.253 1 96.38 170 GLU B CA 1
ATOM 3891 C C . GLU B 1 170 ? 10.344 25.266 1.196 1 96.38 170 GLU B C 1
ATOM 3893 O O . GLU B 1 170 ? 9.852 24.188 0.856 1 96.38 170 GLU B O 1
ATOM 3898 N N . ILE B 1 171 ? 10.883 25.484 2.379 1 98.25 171 ILE B N 1
ATOM 3899 C CA . ILE B 1 171 ? 11.062 24.375 3.318 1 98.25 171 ILE B CA 1
ATOM 3900 C C . ILE B 1 171 ? 9.977 24.438 4.391 1 98.25 171 ILE B C 1
ATOM 3902 O O . ILE B 1 171 ? 9.695 25.5 4.945 1 98.25 171 ILE B O 1
ATOM 3906 N N . VAL B 1 172 ? 9.359 23.344 4.664 1 98.62 172 VAL B N 1
ATOM 3907 C CA . VAL B 1 172 ? 8.367 23.203 5.727 1 98.62 172 VAL B CA 1
ATOM 3908 C C . VAL B 1 172 ? 8.711 22 6.598 1 98.62 172 VAL B C 1
ATOM 3910 O O . VAL B 1 172 ? 8.906 20.891 6.09 1 98.62 172 VAL B O 1
ATOM 3913 N N . PHE B 1 173 ? 8.789 22.219 7.918 1 98.81 173 PHE B N 1
ATOM 3914 C CA . PHE B 1 173 ? 9.031 21.125 8.859 1 98.81 173 PHE B CA 1
ATOM 3915 C C . PHE B 1 173 ? 7.715 20.484 9.289 1 98.81 173 PHE B C 1
ATOM 3917 O O . PHE B 1 173 ? 6.715 21.188 9.484 1 98.81 173 PHE B O 1
ATOM 3924 N N . LEU B 1 174 ? 7.703 19.234 9.414 1 98.81 174 LEU B N 1
ATOM 3925 C CA . LEU B 1 174 ? 6.633 18.453 10.016 1 98.81 174 LEU B CA 1
ATOM 3926 C C . LEU B 1 174 ? 7.188 17.484 11.062 1 98.81 174 LEU B C 1
ATOM 3928 O O . LEU B 1 174 ? 8.117 16.734 10.781 1 98.81 174 LEU B O 1
ATOM 3932 N N . THR B 1 175 ? 6.668 17.562 12.289 1 98.81 175 THR B N 1
ATOM 3933 C CA . THR B 1 175 ? 7.191 16.703 13.344 1 98.81 175 THR B CA 1
ATOM 3934 C C . THR B 1 175 ? 6.168 16.547 14.469 1 98.81 175 THR B C 1
ATOM 3936 O O . THR B 1 175 ? 4.98 16.812 14.273 1 98.81 175 THR B O 1
ATOM 3939 N N . PHE B 1 176 ? 6.629 16.016 15.594 1 98.62 176 PHE B N 1
ATOM 3940 C CA . PHE B 1 176 ? 5.777 15.734 16.75 1 98.62 176 PHE B CA 1
ATOM 3941 C C . PHE B 1 176 ? 5.473 17 17.516 1 98.62 176 PHE B C 1
ATOM 3943 O O . PHE B 1 176 ? 6.168 18.016 17.375 1 98.62 176 PHE B O 1
ATOM 3950 N N . ASP B 1 177 ? 4.453 16.969 18.297 1 98.12 177 ASP B N 1
ATOM 3951 C CA . ASP B 1 177 ? 4.145 18.094 19.188 1 98.12 177 ASP B CA 1
ATOM 3952 C C . ASP B 1 177 ? 4.855 17.938 20.531 1 98.12 177 ASP B C 1
ATOM 3954 O O . ASP B 1 177 ? 5.742 17.094 20.672 1 98.12 177 ASP B O 1
ATOM 3958 N N . GLU B 1 178 ? 4.535 18.781 21.469 1 97.25 178 GLU B N 1
ATOM 3959 C CA . GLU B 1 178 ? 5.238 18.875 22.734 1 97.25 178 GLU B CA 1
ATOM 3960 C C . GLU B 1 178 ? 5.023 17.609 23.562 1 97.25 178 GLU B C 1
ATOM 3962 O O . GLU B 1 178 ? 5.859 17.266 24.406 1 97.25 178 GLU B O 1
ATOM 3967 N N . ASP B 1 179 ? 3.928 16.875 23.281 1 96.5 179 ASP B N 1
ATOM 3968 C CA . ASP B 1 179 ? 3.629 15.648 24.016 1 96.5 179 ASP B CA 1
ATOM 3969 C C . ASP B 1 179 ? 4.148 14.422 23.281 1 96.5 179 ASP B C 1
ATOM 3971 O O . ASP B 1 179 ? 4.012 13.289 23.75 1 96.5 179 ASP B O 1
ATOM 3975 N N . GLY B 1 180 ? 4.688 14.672 22.109 1 96.44 180 GLY B N 1
ATOM 3976 C CA . GLY B 1 180 ? 5.32 13.602 21.359 1 96.44 180 GLY B CA 1
ATOM 3977 C C . GLY B 1 180 ? 4.328 12.672 20.688 1 96.44 180 GLY B C 1
ATOM 3978 O O . GLY B 1 180 ? 4.68 11.555 20.297 1 96.44 180 GLY B O 1
ATOM 3979 N N . VAL B 1 181 ? 2.994 13.031 20.688 1 94.06 181 VAL B N 1
ATOM 3980 C CA . VAL B 1 181 ? 1.926 12.266 20.062 1 94.06 181 VAL B CA 1
ATOM 3981 C C . VAL B 1 181 ? 1.68 10.977 20.844 1 94.06 181 VAL B C 1
ATOM 3983 O O . VAL B 1 181 ? 0.533 10.641 21.141 1 94.06 181 VAL B O 1
ATOM 3986 N N . SER B 1 182 ? 2.785 10.367 21.297 1 91.94 182 SER B N 1
ATOM 3987 C CA . SER B 1 182 ? 2.701 9.109 22.031 1 91.94 182 SER B CA 1
ATOM 3988 C C . SER B 1 182 ? 3.26 9.25 23.438 1 91.94 182 SER B C 1
ATOM 3990 O O . SER B 1 182 ? 3.264 8.289 24.219 1 91.94 182 SER B O 1
ATOM 3992 N N . GLY B 1 183 ? 3.848 10.344 23.766 1 92.06 183 GLY B N 1
ATOM 3993 C CA . GLY B 1 183 ? 4.477 10.523 25.062 1 92.06 183 GLY B CA 1
ATOM 3994 C C . GLY B 1 183 ? 5.91 10.023 25.109 1 92.06 183 GLY B C 1
ATOM 3995 O O . GLY B 1 183 ? 6.547 10.047 26.156 1 92.06 183 GLY B O 1
ATOM 3996 N N . HIS B 1 184 ? 6.406 9.609 24 1 92.62 184 HIS B N 1
ATOM 3997 C CA . HIS B 1 184 ? 7.773 9.094 23.938 1 92.62 184 HIS B CA 1
ATOM 3998 C C . HIS B 1 184 ? 8.789 10.219 24.094 1 92.62 184 HIS B C 1
ATOM 4000 O O . HIS B 1 184 ? 8.727 11.227 23.375 1 92.62 184 HIS B O 1
ATOM 4006 N N . PRO B 1 185 ? 9.758 10.086 24.984 1 95.44 185 PRO B N 1
ATOM 4007 C CA . PRO B 1 185 ? 10.727 11.156 25.234 1 95.44 185 PRO B CA 1
ATOM 4008 C C . PRO B 1 185 ? 11.5 11.562 23.984 1 95.44 185 PRO B C 1
ATOM 4010 O O . PRO B 1 185 ? 11.82 12.742 23.797 1 95.44 185 PRO B O 1
ATOM 4013 N N . ASN B 1 186 ? 11.836 10.609 23.141 1 96.44 186 ASN B N 1
ATOM 4014 C CA . ASN B 1 186 ? 12.539 10.93 21.891 1 96.44 186 ASN B CA 1
ATOM 4015 C C . ASN B 1 186 ? 11.719 11.875 21.016 1 96.44 186 ASN B C 1
ATOM 4017 O O . ASN B 1 186 ? 12.273 12.797 20.406 1 96.44 186 ASN B O 1
ATOM 4021 N N . HIS B 1 187 ? 10.438 11.625 20.938 1 97.69 187 HIS B N 1
ATOM 4022 C CA . HIS B 1 187 ? 9.555 12.492 20.172 1 97.69 187 HIS B CA 1
ATOM 4023 C C . HIS B 1 187 ? 9.547 13.906 20.734 1 97.69 187 HIS B C 1
ATOM 4025 O O . HIS B 1 187 ? 9.617 14.883 19.984 1 97.69 187 HIS B O 1
ATOM 4031 N N . MET B 1 188 ? 9.492 13.977 22.031 1 97.56 188 MET B N 1
ATOM 4032 C CA . MET B 1 188 ? 9.461 15.266 22.703 1 97.56 188 MET B CA 1
ATOM 4033 C C . MET B 1 188 ? 10.758 16.031 22.484 1 97.56 188 MET B C 1
ATOM 4035 O O . MET B 1 188 ? 10.734 17.25 22.297 1 97.56 188 MET B O 1
ATOM 4039 N N . SER B 1 189 ? 11.82 15.312 22.516 1 98 189 SER B N 1
ATOM 4040 C CA . SER B 1 189 ? 13.117 15.93 22.25 1 98 189 SER B CA 1
ATOM 4041 C C . SER B 1 189 ? 13.172 16.516 20.844 1 98 189 SER B C 1
ATOM 4043 O O . SER B 1 189 ? 13.711 17.609 20.641 1 98 189 SER B O 1
ATOM 4045 N N . ILE B 1 190 ? 12.648 15.812 19.906 1 98.44 190 ILE B N 1
ATOM 4046 C CA . ILE B 1 190 ? 12.648 16.281 18.516 1 98.44 190 ILE B CA 1
ATOM 4047 C C . ILE B 1 190 ? 11.789 17.547 18.406 1 98.44 190 ILE B C 1
ATOM 4049 O O . ILE B 1 190 ? 12.172 18.5 17.719 1 98.44 190 ILE B O 1
ATOM 4053 N N . HIS B 1 191 ? 10.648 17.516 19.047 1 98.44 191 HIS B N 1
ATOM 4054 C CA . HIS B 1 191 ? 9.789 18.688 19.016 1 98.44 191 HIS B CA 1
ATOM 4055 C C . HIS B 1 191 ? 10.531 19.922 19.5 1 98.44 191 HIS B C 1
ATOM 4057 O O . HIS B 1 191 ? 10.531 20.953 18.812 1 98.44 191 HIS B O 1
ATOM 4063 N N . LYS B 1 192 ? 11.141 19.828 20.641 1 98.31 192 LYS B N 1
ATOM 4064 C CA . LYS B 1 192 ? 11.859 20.953 21.219 1 98.31 192 LYS B CA 1
ATOM 4065 C C . LYS B 1 192 ? 12.945 21.469 20.281 1 98.31 192 LYS B C 1
ATOM 4067 O O . LYS B 1 192 ? 13.023 22.656 20 1 98.31 192 LYS B O 1
ATOM 4072 N N . ALA B 1 193 ? 13.703 20.594 19.75 1 98.75 193 ALA B N 1
ATOM 4073 C CA . ALA B 1 193 ? 14.82 20.953 18.875 1 98.75 193 ALA B CA 1
ATOM 4074 C C . ALA B 1 193 ? 14.32 21.562 17.578 1 98.75 193 ALA B C 1
ATOM 4076 O O . ALA B 1 193 ? 14.828 22.609 17.141 1 98.75 193 ALA B O 1
ATOM 4077 N N . ALA B 1 194 ? 13.367 20.906 16.938 1 98.62 194 ALA B N 1
ATOM 4078 C CA . ALA B 1 194 ? 12.828 21.391 15.672 1 98.62 194 ALA B CA 1
ATOM 4079 C C . ALA B 1 194 ? 12.195 22.766 15.828 1 98.62 194 ALA B C 1
ATOM 4081 O O . ALA B 1 194 ? 12.344 23.625 14.961 1 98.62 194 ALA B O 1
ATOM 4082 N N . LYS B 1 195 ? 11.469 22.953 16.922 1 98.44 195 LYS B N 1
ATOM 4083 C CA . LYS B 1 195 ? 10.836 24.234 17.188 1 98.44 195 LYS B CA 1
ATOM 4084 C C . LYS B 1 195 ? 11.883 25.344 17.328 1 98.44 195 LYS B C 1
ATOM 4086 O O . LYS B 1 195 ? 11.781 26.375 16.672 1 98.44 195 LYS B O 1
ATOM 4091 N N . GLU B 1 196 ? 12.844 25.156 18.172 1 98.56 196 GLU B N 1
ATOM 4092 C CA . GLU B 1 196 ? 13.898 26.141 18.375 1 98.56 196 GLU B CA 1
ATOM 4093 C C . GLU B 1 196 ? 14.641 26.438 17.078 1 98.56 196 GLU B C 1
ATOM 4095 O O . GLU B 1 196 ? 14.938 27.594 16.781 1 98.56 196 GLU B O 1
ATOM 4100 N N . TYR B 1 197 ? 14.938 25.375 16.344 1 98.5 197 TYR B N 1
ATOM 4101 C CA . TYR B 1 197 ? 15.656 25.531 15.086 1 98.5 197 TYR B CA 1
ATOM 4102 C C . TYR B 1 197 ? 14.828 26.328 14.086 1 98.5 197 TYR B C 1
ATOM 4104 O O . TYR B 1 197 ? 15.328 27.25 13.453 1 98.5 197 TYR B O 1
ATOM 4112 N N . ALA B 1 198 ? 13.602 25.938 13.938 1 98.31 198 ALA B N 1
ATOM 4113 C CA . ALA B 1 198 ? 12.711 26.594 12.977 1 98.31 198 ALA B CA 1
ATOM 4114 C C . ALA B 1 198 ? 12.531 28.078 13.312 1 98.31 198 ALA B C 1
ATOM 4116 O O . ALA B 1 198 ? 12.508 28.922 12.422 1 98.31 198 ALA B O 1
ATOM 4117 N N . GLN B 1 199 ? 12.414 28.375 14.578 1 97.5 199 GLN B N 1
ATOM 4118 C CA . GLN B 1 199 ? 12.273 29.766 15.016 1 97.5 199 GLN B CA 1
ATOM 4119 C C . GLN B 1 199 ? 13.539 30.562 14.734 1 97.5 199 GLN B C 1
ATOM 4121 O O . GLN B 1 199 ? 13.469 31.672 14.211 1 97.5 199 GLN B O 1
ATOM 4126 N N . ALA B 1 200 ? 14.633 29.969 15.008 1 97.44 200 ALA B N 1
ATOM 4127 C CA . ALA B 1 200 ? 15.914 30.641 14.812 1 97.44 200 ALA B CA 1
ATOM 4128 C C . ALA B 1 200 ? 16.172 30.906 13.336 1 97.44 200 ALA B C 1
ATOM 4130 O O . ALA B 1 200 ? 16.75 31.938 12.969 1 97.44 200 ALA B O 1
ATOM 4131 N N . LYS B 1 201 ? 15.766 30 12.516 1 96.69 201 LYS B N 1
ATOM 4132 C CA . LYS B 1 201 ? 16.078 30.094 11.086 1 96.69 201 LYS B CA 1
ATOM 4133 C C . LYS B 1 201 ? 14.875 30.609 10.297 1 96.69 201 LYS B C 1
ATOM 4135 O O . LYS B 1 201 ? 14.938 30.719 9.07 1 96.69 201 LYS B O 1
ATOM 4140 N N . HIS B 1 202 ? 13.75 30.875 10.977 1 96.44 202 HIS B N 1
ATOM 4141 C CA . HIS B 1 202 ? 12.523 31.375 10.367 1 96.44 202 HIS B CA 1
ATOM 4142 C C . HIS B 1 202 ? 12 30.406 9.312 1 96.44 202 HIS B C 1
ATOM 4144 O O . HIS B 1 202 ? 11.656 30.812 8.203 1 96.44 202 HIS B O 1
ATOM 4150 N N . ILE B 1 203 ? 12.023 29.125 9.656 1 97.38 203 ILE B N 1
ATOM 4151 C CA . ILE B 1 203 ? 11.469 28.078 8.812 1 97.38 203 ILE B CA 1
ATOM 4152 C C . ILE B 1 203 ? 10.047 27.75 9.266 1 97.38 203 ILE B C 1
ATOM 4154 O O . ILE B 1 203 ? 9.773 27.641 10.469 1 97.38 203 ILE B O 1
ATOM 4158 N N . ARG B 1 204 ? 9.148 27.641 8.328 1 97.12 204 ARG B N 1
ATOM 4159 C CA . ARG B 1 204 ? 7.789 27.219 8.641 1 97.12 204 ARG B CA 1
ATOM 4160 C C . ARG B 1 204 ? 7.777 25.781 9.18 1 97.12 204 ARG B C 1
ATOM 4162 O O . ARG B 1 204 ? 8.5 24.922 8.688 1 97.12 204 ARG B O 1
ATOM 4169 N N . ALA B 1 205 ? 6.984 25.656 10.219 1 98.12 205 ALA B N 1
ATOM 4170 C CA . ALA B 1 205 ? 6.969 24.344 10.844 1 98.12 205 ALA B CA 1
ATOM 4171 C C . ALA B 1 205 ? 5.586 24 11.391 1 98.12 205 ALA B C 1
ATOM 4173 O O . ALA B 1 205 ? 4.867 24.891 11.859 1 98.12 205 ALA B O 1
ATOM 4174 N N . TYR B 1 206 ? 5.223 22.766 11.258 1 98.31 206 TYR B N 1
ATOM 4175 C CA . TYR B 1 206 ? 3.986 22.234 11.82 1 98.31 206 TYR B CA 1
ATOM 4176 C C . TYR B 1 206 ? 4.262 21.031 12.719 1 98.31 206 TYR B C 1
ATOM 4178 O O . TYR B 1 206 ? 5.203 20.266 12.469 1 98.31 206 TYR B O 1
ATOM 4186 N N . TYR B 1 207 ? 3.514 20.906 13.727 1 98.25 207 TYR B N 1
ATOM 4187 C CA . TYR B 1 207 ? 3.57 19.688 14.523 1 98.25 207 TYR B CA 1
ATOM 4188 C C . TYR B 1 207 ? 2.25 18.938 14.453 1 98.25 207 TYR B C 1
ATOM 4190 O O . TYR B 1 207 ? 1.192 19.531 14.242 1 98.25 207 TYR B O 1
ATOM 4198 N N . LEU B 1 208 ? 2.305 17.625 14.594 1 98.56 208 LEU B N 1
ATOM 4199 C CA . LEU B 1 208 ? 1.13 16.766 14.672 1 98.56 208 LEU B CA 1
ATOM 4200 C C . LEU B 1 208 ? 0.511 16.812 16.062 1 98.56 208 LEU B C 1
ATOM 4202 O O . LEU B 1 208 ? 1.164 16.469 17.062 1 98.56 208 LEU B O 1
ATOM 4206 N N . LYS B 1 209 ? -0.704 17.156 16.156 1 96.94 209 LYS B N 1
ATOM 4207 C CA . LYS B 1 209 ? -1.383 17.344 17.438 1 96.94 209 LYS B CA 1
ATOM 4208 C C . LYS B 1 209 ? -1.56 16 18.156 1 96.94 209 LYS B C 1
ATOM 4210 O O . LYS B 1 209 ? -1.989 15.016 17.547 1 96.94 209 LYS B O 1
ATOM 4215 N N . SER B 1 210 ? -1.268 15.977 19.406 1 97.25 210 SER B N 1
ATOM 4216 C CA . SER B 1 210 ? -1.556 14.836 20.281 1 97.25 210 SER B CA 1
ATOM 4217 C C . SER B 1 210 ? -3.014 14.844 20.734 1 97.25 210 SER B C 1
ATOM 4219 O O . SER B 1 210 ? -3.6 15.906 20.938 1 97.25 210 SER B O 1
ATOM 4221 N N . TRP B 1 211 ? -3.523 13.648 20.875 1 95.31 211 TRP B N 1
ATOM 4222 C CA . TRP B 1 211 ? -4.902 13.492 21.328 1 95.31 211 TRP B CA 1
ATOM 4223 C C . TRP B 1 211 ? -4.961 12.719 22.641 1 95.31 211 TRP B C 1
ATOM 4225 O O . TRP B 1 211 ? -4.07 11.922 22.938 1 95.31 211 TRP B O 1
ATOM 4235 N N . ASN B 1 212 ? -6.027 12.984 23.406 1 94.12 212 ASN B N 1
ATOM 4236 C CA . ASN B 1 212 ? -6.258 12.133 24.578 1 94.12 212 ASN B CA 1
ATOM 4237 C C . ASN B 1 212 ? -6.625 10.711 24.156 1 94.12 212 ASN B C 1
ATOM 4239 O O . ASN B 1 212 ? -6.855 10.438 22.984 1 94.12 212 ASN B O 1
ATOM 4243 N N . LEU B 1 213 ? -6.688 9.852 25.109 1 93.56 213 LEU B N 1
ATOM 4244 C CA . LEU B 1 213 ? -6.848 8.422 24.859 1 93.56 213 LEU B CA 1
ATOM 4245 C C . LEU B 1 213 ? -8.164 8.141 24.156 1 93.56 213 LEU B C 1
ATOM 4247 O O . LEU B 1 213 ? -8.227 7.309 23.234 1 93.56 213 LEU B O 1
ATOM 4251 N N . PHE B 1 214 ? -9.172 8.828 24.5 1 93.25 214 PHE B N 1
ATOM 4252 C CA . PHE B 1 214 ? -10.5 8.586 23.953 1 93.25 214 PHE B CA 1
ATOM 4253 C C . PHE B 1 214 ? -10.555 8.969 22.469 1 93.25 214 PHE B C 1
ATOM 4255 O O . PHE B 1 214 ? -11.062 8.203 21.656 1 93.25 214 PHE B O 1
ATOM 4262 N N . VAL B 1 215 ? -9.992 10.133 22.141 1 93.88 215 VAL B N 1
ATOM 4263 C CA . VAL B 1 215 ? -9.992 10.609 20.766 1 93.88 215 VAL B CA 1
ATOM 4264 C C . VAL B 1 215 ? -9 9.797 19.938 1 93.88 215 VAL B C 1
ATOM 4266 O O . VAL B 1 215 ? -9.297 9.391 18.812 1 93.88 215 VAL B O 1
ATOM 4269 N N . LYS B 1 216 ? -7.895 9.547 20.531 1 95.06 216 LYS B N 1
ATOM 4270 C CA . LYS B 1 216 ? -6.816 8.812 19.875 1 95.06 216 LYS B CA 1
ATOM 4271 C C . LYS B 1 216 ? -7.297 7.449 19.391 1 95.06 216 LYS B C 1
ATOM 4273 O O . LYS B 1 216 ? -6.938 7.016 18.281 1 95.06 216 LYS B O 1
ATOM 4278 N N . TYR B 1 217 ? -8.133 6.781 20.172 1 94.75 217 TYR B N 1
ATOM 4279 C CA . TYR B 1 217 ? -8.562 5.426 19.844 1 94.75 217 TYR B CA 1
ATOM 4280 C C . TYR B 1 217 ? -10.055 5.387 19.516 1 94.75 217 TYR B C 1
ATOM 4282 O O . TYR B 1 217 ? -10.742 4.426 19.859 1 94.75 217 TYR B O 1
ATOM 4290 N N . SER B 1 218 ? -10.484 6.426 18.859 1 91.81 218 SER B N 1
ATOM 4291 C CA . SER B 1 218 ? -11.883 6.516 18.453 1 91.81 218 SER B CA 1
ATOM 4292 C C . SER B 1 218 ? -12.094 5.949 17.047 1 91.81 218 SER B C 1
ATOM 4294 O O . SER B 1 218 ? -13.188 6.031 16.5 1 91.81 218 SER B O 1
ATOM 4296 N N . ASN B 1 219 ? -11.039 5.398 16.531 1 89.5 219 ASN B N 1
ATOM 4297 C CA . ASN B 1 219 ? -11.086 4.895 15.156 1 89.5 219 ASN B CA 1
ATOM 4298 C C . ASN B 1 219 ? -11.641 5.938 14.195 1 89.5 219 ASN B C 1
ATOM 4300 O O . ASN B 1 219 ? -11.18 7.078 14.172 1 89.5 219 ASN B O 1
ATOM 4304 N N . LEU B 1 220 ? -12.773 5.672 13.539 1 93.5 220 LEU B N 1
ATOM 4305 C CA . LEU B 1 220 ? -13.336 6.559 12.523 1 93.5 220 LEU B CA 1
ATOM 4306 C C . LEU B 1 220 ? -14.445 7.422 13.109 1 93.5 220 LEU B C 1
ATOM 4308 O O . LEU B 1 220 ? -14.945 8.336 12.445 1 93.5 220 LEU B O 1
ATOM 4312 N N . PHE B 1 221 ? -14.742 7.234 14.352 1 92.12 221 PHE B N 1
ATOM 4313 C CA . PHE B 1 221 ? -15.961 7.797 14.922 1 92.12 221 PHE B CA 1
ATOM 4314 C C . PHE B 1 221 ? -15.844 9.312 15.062 1 92.12 221 PHE B C 1
ATOM 4316 O O . PHE B 1 221 ? -16.672 10.055 14.523 1 92.12 221 PHE B O 1
ATOM 4323 N N . ILE B 1 222 ? -14.859 9.789 15.781 1 91.62 222 ILE B N 1
ATOM 4324 C CA . ILE B 1 222 ? -14.703 11.219 16.016 1 91.62 222 ILE B CA 1
ATOM 4325 C C . ILE B 1 222 ? -14.445 11.938 14.688 1 91.62 222 ILE B C 1
ATOM 4327 O O . ILE B 1 222 ? -14.977 13.023 14.453 1 91.62 222 ILE B O 1
ATOM 4331 N N . THR B 1 223 ? -13.648 11.336 13.852 1 93.75 223 THR B N 1
ATOM 4332 C CA . THR B 1 223 ? -13.391 11.906 12.531 1 93.75 223 THR B CA 1
ATOM 4333 C C . THR B 1 223 ? -14.688 12.062 11.75 1 93.75 223 THR B C 1
ATOM 4335 O O . THR B 1 223 ? -14.898 13.078 11.078 1 93.75 223 THR B O 1
ATOM 4338 N N . SER B 1 224 ? -15.602 11.117 11.875 1 93.94 224 SER B N 1
ATOM 4339 C CA . SER B 1 224 ? -16.891 11.18 11.188 1 93.94 224 SER B CA 1
ATOM 4340 C C . SER B 1 224 ? -17.75 12.312 11.742 1 93.94 224 SER B C 1
ATOM 4342 O O . SER B 1 224 ? -18.422 13.008 10.977 1 93.94 224 SER B O 1
ATOM 4344 N N . ILE B 1 225 ? -17.672 12.43 12.977 1 91.25 225 ILE B N 1
ATOM 4345 C CA . ILE B 1 225 ? -18.438 13.508 13.602 1 91.25 225 ILE B CA 1
ATOM 4346 C C . ILE B 1 225 ? -17.906 14.852 13.125 1 91.25 225 ILE B C 1
ATOM 4348 O O . ILE B 1 225 ? -18.688 15.742 12.758 1 91.25 225 ILE B O 1
ATOM 4352 N N . GLU B 1 226 ? -16.578 15.016 13.141 1 89.62 226 GLU B N 1
ATOM 4353 C CA . GLU B 1 226 ? -15.945 16.25 12.664 1 89.62 226 GLU B CA 1
ATOM 4354 C C . GLU B 1 226 ? -16.359 16.562 11.227 1 89.62 226 GLU B C 1
ATOM 4356 O O . GLU B 1 226 ? -16.719 17.688 10.906 1 89.62 226 GLU B O 1
ATOM 4361 N N . LEU B 1 227 ? -16.375 15.594 10.422 1 92.06 227 LEU B N 1
ATOM 4362 C CA . LEU B 1 227 ? -16.672 15.766 9.008 1 92.06 227 LEU B CA 1
ATOM 4363 C C . LEU B 1 227 ? -18.156 16.047 8.805 1 92.06 227 LEU B C 1
ATOM 4365 O O . LEU B 1 227 ? -18.531 16.875 7.961 1 92.06 227 LEU B O 1
ATOM 4369 N N . ALA B 1 228 ? -19 15.328 9.539 1 90 228 ALA B N 1
ATOM 4370 C CA . ALA B 1 228 ? -20.438 15.586 9.453 1 90 228 ALA B CA 1
ATOM 4371 C C . ALA B 1 228 ? -20.75 17.047 9.797 1 90 228 ALA B C 1
ATOM 4373 O O . ALA B 1 228 ? -21.516 17.703 9.094 1 90 228 ALA B O 1
ATOM 4374 N N . CYS B 1 229 ? -20.109 17.516 10.789 1 86.31 229 CYS B N 1
ATOM 4375 C CA . CYS B 1 229 ? -20.297 18.906 11.195 1 86.31 229 CYS B CA 1
ATOM 4376 C C . CYS B 1 229 ? -19.812 19.859 10.109 1 86.31 229 CYS B C 1
ATOM 4378 O O . CYS B 1 229 ? -20.453 20.875 9.82 1 86.31 229 CYS B O 1
ATOM 4380 N N . ARG B 1 230 ? -18.688 19.562 9.516 1 84.06 230 ARG B N 1
ATOM 4381 C CA . ARG B 1 230 ? -18.141 20.391 8.453 1 84.06 230 ARG B CA 1
ATOM 4382 C C . ARG B 1 230 ? -19.078 20.438 7.254 1 84.06 230 ARG B C 1
ATOM 4384 O O . ARG B 1 230 ? -19.312 21.516 6.684 1 84.06 230 ARG B O 1
ATOM 4391 N N . TRP B 1 231 ? -19.609 19.312 6.863 1 84.25 231 TRP B N 1
ATOM 4392 C CA . TRP B 1 231 ? -20.531 19.234 5.727 1 84.25 231 TRP B CA 1
ATOM 4393 C C . TRP B 1 231 ? -21.828 19.984 6.023 1 84.25 231 TRP B C 1
ATOM 4395 O O . TRP B 1 231 ? -22.375 20.641 5.145 1 84.25 231 TRP B O 1
ATOM 4405 N N . LEU B 1 232 ? -22.266 19.859 7.234 1 80.88 232 LEU B N 1
ATOM 4406 C CA . LEU B 1 232 ? -23.5 20.516 7.633 1 80.88 232 LEU B CA 1
ATOM 4407 C C . LEU B 1 232 ? -23.344 22.031 7.652 1 80.88 232 LEU B C 1
ATOM 4409 O O . LEU B 1 232 ? -24.266 22.766 7.301 1 80.88 232 LEU B O 1
ATOM 4413 N N . THR B 1 233 ? -22.172 22.453 8.07 1 76.75 233 THR B N 1
ATOM 4414 C CA . THR B 1 233 ? -21.938 23.891 8.141 1 76.75 233 THR B CA 1
ATOM 4415 C C . THR B 1 233 ? -21.766 24.484 6.746 1 76.75 233 THR B C 1
ATOM 4417 O O . THR B 1 233 ? -21.969 25.688 6.543 1 76.75 233 THR B O 1
ATOM 4420 N N . LYS B 1 234 ? -21.344 23.719 5.809 1 73.5 234 LYS B N 1
ATOM 4421 C CA . LYS B 1 234 ? -21.203 24.188 4.434 1 73.5 234 LYS B CA 1
ATOM 4422 C C . LYS B 1 234 ? -22.562 24.359 3.771 1 73.5 234 LYS B C 1
ATOM 4424 O O . LYS B 1 234 ? -22.703 25.156 2.84 1 73.5 234 LYS B O 1
ATOM 4429 N N . SER B 1 235 ? -23.484 23.656 4.324 1 70.38 235 SER B N 1
ATOM 4430 C CA . SER B 1 235 ? -24.828 23.797 3.779 1 70.38 235 SER B CA 1
ATOM 4431 C C . SER B 1 235 ? -25.562 24.969 4.406 1 70.38 235 SER B C 1
ATOM 4433 O O . SER B 1 235 ? -25.781 25 5.621 1 70.38 235 SER B O 1
ATOM 4435 N N . GLU B 1 236 ? -25.766 26.016 3.672 1 66.62 236 GLU B N 1
ATOM 4436 C CA . GLU B 1 236 ? -26.484 27.188 4.148 1 66.62 236 GLU B CA 1
ATOM 4437 C C . GLU B 1 236 ? -27.859 26.797 4.703 1 66.62 236 GLU B C 1
ATOM 4439 O O . GLU B 1 236 ? -28.297 27.344 5.723 1 66.62 236 GLU B O 1
ATOM 4444 N N . THR B 1 237 ? -28.359 25.859 4.02 1 62.84 237 THR B N 1
ATOM 4445 C CA . THR B 1 237 ? -29.703 25.438 4.414 1 62.84 237 THR B CA 1
ATOM 4446 C C . THR B 1 237 ? -29.688 24.797 5.793 1 62.84 237 THR B C 1
ATOM 4448 O O . THR B 1 237 ? -30.516 25.094 6.645 1 62.84 237 THR B O 1
ATOM 4451 N N . ILE B 1 238 ? -28.672 24.047 5.91 1 64.69 238 ILE B N 1
ATOM 4452 C CA . ILE B 1 238 ? -28.625 23.312 7.164 1 64.69 238 ILE B CA 1
ATOM 4453 C C . ILE B 1 238 ? -28.188 24.234 8.297 1 64.69 238 ILE B C 1
ATOM 4455 O O . ILE B 1 238 ? -28.719 24.172 9.406 1 64.69 238 ILE B O 1
ATOM 4459 N N . ARG B 1 239 ? -27.359 25.172 8.078 1 67.06 239 ARG B N 1
ATOM 4460 C CA . ARG B 1 239 ? -26.922 26.141 9.07 1 67.06 239 ARG B CA 1
ATOM 4461 C C . ARG B 1 239 ? -28.078 26.969 9.586 1 67.06 239 ARG B C 1
ATOM 4463 O O . ARG B 1 239 ? -28.203 27.203 10.797 1 67.06 239 ARG B O 1
ATOM 4470 N N . ALA B 1 240 ? -28.844 27.281 8.602 1 67.44 240 ALA B N 1
ATOM 4471 C CA . ALA B 1 240 ? -30.016 28.094 8.953 1 67.44 240 ALA B CA 1
ATOM 4472 C C . ALA B 1 240 ? -30.984 27.312 9.836 1 67.44 240 ALA B C 1
ATOM 4474 O O . ALA B 1 240 ? -31.5 27.844 10.82 1 67.44 240 ALA B O 1
ATOM 4475 N N . LYS B 1 241 ? -31.125 26.109 9.477 1 63.25 241 LYS B N 1
ATOM 4476 C CA . LYS B 1 241 ? -32.062 25.281 10.234 1 63.25 241 LYS B CA 1
ATOM 4477 C C . LYS B 1 241 ? -31.531 24.984 11.633 1 63.25 241 LYS B C 1
ATOM 4479 O O . LYS B 1 241 ? -32.281 25.031 12.609 1 63.25 241 LYS B O 1
ATOM 4484 N N . LEU B 1 242 ? -30.234 24.75 11.719 1 65.69 242 LEU B N 1
ATOM 4485 C CA . LEU B 1 242 ? -29.625 24.438 13.008 1 65.69 242 LEU B CA 1
ATOM 4486 C C . LEU B 1 242 ? -29.609 25.672 13.906 1 65.69 242 LEU B C 1
ATOM 4488 O O . LEU B 1 242 ? -29.766 25.562 15.125 1 65.69 242 LEU B O 1
ATOM 4492 N N . ALA B 1 243 ? -29.391 26.797 13.336 1 63.53 243 ALA B N 1
ATOM 4493 C CA . ALA B 1 243 ? -29.438 28.062 14.062 1 63.53 243 ALA B CA 1
ATOM 4494 C C . ALA B 1 243 ? -30.797 28.281 14.703 1 63.53 243 ALA B C 1
ATOM 4496 O O . ALA B 1 243 ? -30.891 28.875 15.781 1 63.53 243 ALA B O 1
ATOM 4497 N N . LYS B 1 244 ? -31.766 27.828 14.016 1 67.12 244 LYS B N 1
ATOM 4498 C CA . LYS B 1 244 ? -33.125 27.984 14.547 1 67.12 244 LYS B CA 1
ATOM 4499 C C . LYS B 1 244 ? -33.281 27.188 15.836 1 67.12 244 LYS B C 1
ATOM 4501 O O . LYS B 1 244 ? -34.031 27.609 16.734 1 67.12 244 LYS B O 1
ATOM 4506 N N . TYR B 1 245 ? -32.594 26.062 15.836 1 64.94 245 TYR B N 1
ATOM 4507 C CA . TYR B 1 245 ? -32.719 25.219 17.016 1 64.94 245 TYR B CA 1
ATOM 4508 C C . TYR B 1 245 ? -31.625 25.516 18.016 1 64.94 245 TYR B C 1
ATOM 4510 O O . TYR B 1 245 ? -31.375 24.734 18.938 1 64.94 245 TYR B O 1
ATOM 4518 N N . ASN B 1 246 ? -30.938 26.578 17.969 1 61.81 246 ASN B N 1
ATOM 4519 C CA . ASN B 1 246 ? -29.891 27.078 18.844 1 61.81 246 ASN B CA 1
ATOM 4520 C C . ASN B 1 246 ? -28.75 26.062 18.984 1 61.81 246 ASN B C 1
ATOM 4522 O O . ASN B 1 246 ? -28.234 25.844 20.078 1 61.81 246 ASN B O 1
ATOM 4526 N N . ILE B 1 247 ? -28.625 25.172 18.062 1 60.12 247 ILE B N 1
ATOM 4527 C CA . ILE B 1 247 ? -27.5 24.25 18.047 1 60.12 247 ILE B CA 1
ATOM 4528 C C . ILE B 1 247 ? -26.297 24.906 17.391 1 60.12 247 ILE B C 1
ATOM 4530 O O . ILE B 1 247 ? -26.344 25.266 16.203 1 60.12 247 ILE B O 1
ATOM 4534 N N . ASP B 1 248 ? -25.344 25.375 18.281 1 57 248 ASP B N 1
ATOM 4535 C CA . ASP B 1 248 ? -24.109 25.969 17.75 1 57 248 ASP B CA 1
ATOM 4536 C C . ASP B 1 248 ? -23.094 24.891 17.391 1 57 248 ASP B C 1
ATOM 4538 O O . ASP B 1 248 ? -22.469 24.297 18.281 1 57 248 ASP B O 1
ATOM 4542 N N . LEU B 1 249 ? -23.094 24.422 16.188 1 57.31 249 LEU B N 1
ATOM 4543 C CA . LEU B 1 249 ? -22.203 23.375 15.664 1 57.31 249 LEU B CA 1
ATOM 4544 C C . LEU B 1 249 ? -20.734 23.75 15.867 1 57.31 249 LEU B C 1
ATOM 4546 O O . LEU B 1 249 ? -19.875 22.875 15.867 1 57.31 249 LEU B O 1
ATOM 4550 N N . SER B 1 250 ? -20.562 25.047 16.047 1 55.75 250 SER B N 1
ATOM 4551 C CA . SER B 1 250 ? -19.203 25.5 16.25 1 55.75 250 SER B CA 1
ATOM 4552 C C . SER B 1 250 ? -18.594 24.891 17.516 1 55.75 250 SER B C 1
ATOM 4554 O O . SER B 1 250 ? -17.391 24.609 17.562 1 55.75 250 SER B O 1
ATOM 4556 N N . GLN B 1 251 ? -19.484 24.734 18.469 1 52.62 251 GLN B N 1
ATOM 4557 C CA . GLN B 1 251 ? -19 24.172 19.719 1 52.62 251 GLN B CA 1
ATOM 4558 C C . GLN B 1 251 ? -18.594 22.719 19.547 1 52.62 251 GLN B C 1
ATOM 4560 O O . GLN B 1 251 ? -17.672 22.25 20.203 1 52.62 251 GLN B O 1
ATOM 4565 N N . ILE B 1 252 ? -19.328 22.062 18.844 1 52.91 252 ILE B N 1
ATOM 4566 C CA . ILE B 1 252 ? -19.031 20.656 18.609 1 52.91 252 ILE B CA 1
ATOM 4567 C C . ILE B 1 252 ? -17.734 20.516 17.828 1 52.91 252 ILE B C 1
ATOM 4569 O O . ILE B 1 252 ? -16.922 19.625 18.094 1 52.91 252 ILE B O 1
ATOM 4573 N N . LEU B 1 253 ? -17.672 21.359 16.828 1 54.34 253 LEU B N 1
ATOM 4574 C CA . LEU B 1 253 ? -16.438 21.453 16.062 1 54.34 253 LEU B CA 1
ATOM 4575 C C . LEU B 1 253 ? -15.266 21.844 16.953 1 54.34 253 LEU B C 1
ATOM 4577 O O . LEU B 1 253 ? -14.117 21.5 16.672 1 54.34 253 LEU B O 1
ATOM 4581 N N . LEU B 1 254 ? -15.664 22.656 18.031 1 46.31 254 LEU B N 1
ATOM 4582 C CA . LEU B 1 254 ? -14.68 23.094 19.016 1 46.31 254 LEU B CA 1
ATOM 4583 C C . LEU B 1 254 ? -14.219 21.938 19.891 1 46.31 254 LEU B C 1
ATOM 4585 O O . LEU B 1 254 ? -13.336 22.109 20.734 1 46.31 254 LEU B O 1
ATOM 4589 N N . LEU B 1 255 ? -15.047 20.984 20.047 1 45.38 255 LEU B N 1
ATOM 4590 C CA . LEU B 1 255 ? -14.469 19.906 20.844 1 45.38 255 LEU B CA 1
ATOM 4591 C C . LEU B 1 255 ? -12.984 19.719 20.531 1 45.38 255 LEU B C 1
ATOM 4593 O O . LEU B 1 255 ? -12.258 19.094 21.297 1 45.38 255 LEU B O 1
ATOM 4597 N N . GLY B 1 256 ? -12.508 20.031 19.375 1 44.47 256 GLY B N 1
ATOM 4598 C CA . GLY B 1 256 ? -11.07 20.188 19.203 1 44.47 256 GLY B CA 1
ATOM 4599 C C . GLY B 1 256 ? -10.609 21.625 19.344 1 44.47 256 GLY B C 1
ATOM 4600 O O . GLY B 1 256 ? -11.383 22.547 19.109 1 44.47 256 GLY B O 1
ATOM 4601 N N . GLU B 1 257 ? -9.992 22.031 20.406 1 43.75 257 GLU B N 1
ATOM 4602 C CA . GLU B 1 257 ? -9.383 23.344 20.562 1 43.75 257 GLU B CA 1
ATOM 4603 C C . GLU B 1 257 ? -9.062 23.969 19.203 1 43.75 257 GLU B C 1
ATOM 4605 O O . GLU B 1 257 ? -8.32 23.375 18.422 1 43.75 257 GLU B O 1
ATOM 4610 N N . ASN B 1 258 ? -10.039 24.609 18.562 1 47.03 258 ASN B N 1
ATOM 4611 C CA . ASN B 1 258 ? -9.867 25.328 17.297 1 47.03 258 ASN B CA 1
ATOM 4612 C C . ASN B 1 258 ? -8.539 26.078 17.266 1 47.03 258 ASN B C 1
ATOM 4614 O O . ASN B 1 258 ? -8.391 27.109 17.938 1 47.03 258 ASN B O 1
ATOM 4618 N N . HIS B 1 259 ? -7.492 25.5 17.531 1 50.25 259 HIS B N 1
ATOM 4619 C CA . HIS B 1 259 ? -6.43 26.375 17.031 1 50.25 259 HIS B CA 1
ATOM 4620 C C . HIS B 1 259 ? -6.773 26.938 15.656 1 50.25 259 HIS B C 1
ATOM 4622 O O . HIS B 1 259 ? -6.836 26.188 14.672 1 50.25 259 HIS B O 1
ATOM 4628 N N . SER B 1 260 ? -7.602 28 15.555 1 57.62 260 SER B N 1
ATOM 4629 C CA . SER B 1 260 ? -8.078 28.75 14.391 1 57.62 260 SER B CA 1
ATOM 4630 C C . SER B 1 260 ? -7.148 28.578 13.203 1 57.62 260 SER B C 1
ATOM 4632 O O . SER B 1 260 ? -7.59 28.609 12.047 1 57.62 260 SER B O 1
ATOM 4634 N N . GLN B 1 261 ? -5.824 28.031 13.5 1 82.25 261 GLN B N 1
ATOM 4635 C CA . GLN B 1 261 ? -4.938 28.062 12.344 1 82.25 261 GLN B CA 1
ATOM 4636 C C . GLN B 1 261 ? -4.414 26.656 12.031 1 82.25 261 GLN B C 1
ATOM 4638 O O . GLN B 1 261 ? -3.473 26.5 11.25 1 82.25 261 GLN B O 1
ATOM 4643 N N . SER B 1 262 ? -5.121 25.594 12.578 1 92.69 262 SER B N 1
ATOM 4644 C CA . SER B 1 262 ? -4.613 24.25 12.32 1 92.69 262 SER B CA 1
ATOM 4645 C C . SER B 1 262 ? -5.109 23.719 10.984 1 92.69 262 SER B C 1
ATOM 4647 O O . SER B 1 262 ? -6.109 24.203 10.445 1 92.69 262 SER B O 1
ATOM 4649 N N . ILE B 1 263 ? -4.344 22.891 10.406 1 95.44 263 ILE B N 1
ATOM 4650 C CA . ILE B 1 263 ? -4.68 22.219 9.156 1 95.44 263 ILE B CA 1
ATOM 4651 C C . ILE B 1 263 ? -5.129 20.781 9.438 1 95.44 263 ILE B C 1
ATOM 4653 O O . ILE B 1 263 ? -4.363 19.984 9.977 1 95.44 263 ILE B O 1
ATOM 4657 N N . ARG B 1 264 ? -6.324 20.484 9.117 1 95.5 264 ARG B N 1
ATOM 4658 C CA . ARG B 1 264 ? -6.832 19.125 9.281 1 95.5 264 ARG B CA 1
ATOM 4659 C C . ARG B 1 264 ? -6.809 18.359 7.961 1 95.5 264 ARG B C 1
ATOM 4661 O O . ARG B 1 264 ? -7.277 18.875 6.941 1 95.5 264 ARG B O 1
ATOM 4668 N N . ILE B 1 265 ? -6.266 17.234 7.984 1 97.56 265 ILE B N 1
ATOM 4669 C CA . ILE B 1 265 ? -6.164 16.375 6.809 1 97.56 265 ILE B CA 1
ATOM 4670 C C . ILE B 1 265 ? -6.863 15.047 7.082 1 97.56 265 ILE B C 1
ATOM 4672 O O . ILE B 1 265 ? -6.562 14.375 8.07 1 97.56 265 ILE B O 1
ATOM 4676 N N . TYR B 1 266 ? -7.801 14.688 6.242 1 97.19 266 TYR B N 1
ATOM 4677 C CA . TYR B 1 266 ? -8.586 13.469 6.402 1 97.19 266 TYR B CA 1
ATOM 4678 C C . TYR B 1 266 ? -8.305 12.484 5.277 1 97.19 266 TYR B C 1
ATOM 4680 O O . TYR B 1 266 ? -8.172 12.883 4.113 1 97.19 266 TYR B O 1
ATOM 4688 N N . SER B 1 267 ? -8.203 11.234 5.637 1 97.19 267 SER B N 1
ATOM 4689 C CA . SER B 1 267 ? -8.07 10.18 4.641 1 97.19 267 SER B CA 1
ATOM 4690 C C . SER B 1 267 ? -9.438 9.727 4.133 1 97.19 267 SER B C 1
ATOM 4692 O O . SER B 1 267 ? -10.453 9.922 4.805 1 97.19 267 SER B O 1
ATOM 4694 N N . ASP B 1 268 ? -9.492 9.234 2.971 1 96 268 ASP B N 1
ATOM 4695 C CA . ASP B 1 268 ? -10.672 8.57 2.422 1 96 268 ASP B CA 1
ATOM 4696 C C . ASP B 1 268 ? -10.43 7.074 2.254 1 96 268 ASP B C 1
ATOM 4698 O O . ASP B 1 268 ? -9.406 6.551 2.703 1 96 268 ASP B O 1
ATOM 4702 N N . LEU B 1 269 ? -11.383 6.367 1.713 1 94.88 269 LEU B N 1
ATOM 4703 C CA . LEU B 1 269 ? -11.273 4.918 1.61 1 94.88 269 LEU B CA 1
ATOM 4704 C C . LEU B 1 269 ? -10.094 4.523 0.73 1 94.88 269 LEU B C 1
ATOM 4706 O O . LEU B 1 269 ? -9.391 3.551 1.023 1 94.88 269 LEU B O 1
ATOM 4710 N N . ASN B 1 270 ? -9.82 5.281 -0.308 1 93.12 270 ASN B N 1
ATOM 4711 C CA . ASN B 1 270 ? -8.711 5.008 -1.213 1 93.12 270 ASN B CA 1
ATOM 4712 C C . ASN B 1 270 ? -7.367 5.059 -0.485 1 93.12 270 ASN B C 1
ATOM 4714 O O . ASN B 1 270 ? -6.551 4.145 -0.611 1 93.12 270 ASN B O 1
ATOM 4718 N N . SER B 1 271 ? -7.215 6.105 0.252 1 95.31 271 SER B N 1
ATOM 4719 C CA . SER B 1 271 ? -5.922 6.316 0.893 1 95.31 271 SER B CA 1
ATOM 4720 C C . SER B 1 271 ? -5.785 5.473 2.154 1 95.31 271 SER B C 1
ATOM 4722 O O . SER B 1 271 ? -4.672 5.238 2.635 1 95.31 271 SER B O 1
ATOM 4724 N N . LEU B 1 272 ? -6.914 5.047 2.717 1 96.38 272 LEU B N 1
ATOM 4725 C CA . LEU B 1 272 ? -6.871 4.305 3.973 1 96.38 272 LEU B CA 1
ATOM 4726 C C . LEU B 1 272 ? -6.113 2.992 3.805 1 96.38 272 LEU B C 1
ATOM 4728 O O . LEU B 1 272 ? -5.324 2.613 4.672 1 96.38 272 LEU B O 1
ATOM 4732 N N . PHE B 1 273 ? -6.328 2.275 2.727 1 96.31 273 PHE B N 1
ATOM 4733 C CA . PHE B 1 273 ? -5.652 1.008 2.484 1 96.31 273 PHE B CA 1
ATOM 4734 C C . PHE B 1 273 ? -4.148 1.218 2.34 1 96.31 273 PHE B C 1
ATOM 4736 O O . PHE B 1 273 ? -3.354 0.386 2.783 1 96.31 273 PHE B O 1
ATOM 4743 N N . LEU B 1 274 ? -3.807 2.312 1.729 1 96.88 274 LEU B N 1
ATOM 4744 C CA . LEU B 1 274 ? -2.391 2.646 1.626 1 96.88 274 LEU B CA 1
ATOM 4745 C C . LEU B 1 274 ? -1.795 2.914 3.004 1 96.88 274 LEU B C 1
ATOM 4747 O O . LEU B 1 274 ? -0.722 2.4 3.33 1 96.88 274 LEU B O 1
ATOM 4751 N N . ASN B 1 275 ? -2.547 3.658 3.799 1 97.19 275 ASN B N 1
ATOM 4752 C CA . ASN B 1 275 ? -2.086 3.945 5.152 1 97.19 275 ASN B CA 1
ATOM 4753 C C . ASN B 1 275 ? -1.813 2.664 5.934 1 97.19 275 ASN B C 1
ATOM 4755 O O . ASN B 1 275 ? -0.746 2.512 6.531 1 97.19 275 ASN B O 1
ATOM 4759 N N . PHE B 1 276 ? -2.742 1.764 5.836 1 97 276 PHE B N 1
ATOM 4760 C CA . PHE B 1 276 ? -2.6 0.51 6.566 1 97 276 PHE B CA 1
ATOM 4761 C C . PHE B 1 276 ? -1.417 -0.294 6.039 1 97 276 PHE B C 1
ATOM 4763 O O . PHE B 1 276 ? -0.659 -0.877 6.816 1 97 276 PHE B O 1
ATOM 4770 N N . SER B 1 277 ? -1.235 -0.307 4.766 1 96.88 277 SER B N 1
ATOM 4771 C CA . SER B 1 277 ? -0.211 -1.14 4.148 1 96.88 277 SER B CA 1
ATOM 4772 C C . SER B 1 277 ? 1.188 -0.693 4.559 1 96.88 277 SER B C 1
ATOM 4774 O O . SER B 1 277 ? 2.102 -1.515 4.668 1 96.88 277 SER B O 1
ATOM 4776 N N . THR B 1 278 ? 1.38 0.613 4.805 1 97.19 278 THR B N 1
ATOM 4777 C CA . THR B 1 278 ? 2.703 1.111 5.168 1 97.19 278 THR B CA 1
ATOM 4778 C C . THR B 1 278 ? 3.172 0.494 6.48 1 97.19 278 THR B C 1
ATOM 4780 O O . THR B 1 278 ? 4.352 0.163 6.633 1 97.19 278 THR B O 1
ATOM 4783 N N . MET B 1 279 ? 2.25 0.277 7.391 1 96.19 279 MET B N 1
ATOM 4784 C CA . MET B 1 279 ? 2.617 -0.353 8.656 1 96.19 279 MET B CA 1
ATOM 4785 C C . MET B 1 279 ? 2.602 -1.873 8.531 1 96.19 279 MET B C 1
ATOM 4787 O O . MET B 1 279 ? 3.578 -2.537 8.883 1 96.19 279 MET B O 1
ATOM 4791 N N . THR B 1 280 ? 1.551 -2.395 7.941 1 96.06 280 THR B N 1
ATOM 4792 C CA . THR B 1 280 ? 1.31 -3.83 8.039 1 96.06 280 THR B CA 1
ATOM 4793 C C . THR B 1 280 ? 2.242 -4.602 7.105 1 96.06 280 THR B C 1
ATOM 4795 O O . THR B 1 280 ? 2.611 -5.742 7.391 1 96.06 280 THR B O 1
ATOM 4798 N N . TRP B 1 281 ? 2.611 -3.965 6.047 1 95.81 281 TRP B N 1
ATOM 4799 C CA . TRP B 1 281 ? 3.418 -4.664 5.055 1 95.81 281 TRP B CA 1
ATOM 4800 C C . TRP B 1 281 ? 4.875 -4.227 5.129 1 95.81 281 TRP B C 1
ATOM 4802 O O . TRP B 1 281 ? 5.781 -5.062 5.168 1 95.81 281 TRP B O 1
ATOM 4812 N N . SER B 1 282 ? 5.109 -2.963 5.238 1 96.38 282 SER B N 1
ATOM 4813 C CA . SER B 1 282 ? 6.477 -2.457 5.152 1 96.38 282 SER B CA 1
ATOM 4814 C C . SER B 1 282 ? 7.211 -2.615 6.477 1 96.38 282 SER B C 1
ATOM 4816 O O . SER B 1 282 ? 8.422 -2.852 6.5 1 96.38 282 SER B O 1
ATOM 4818 N N . HIS B 1 283 ? 6.492 -2.451 7.555 1 97 283 HIS B N 1
ATOM 4819 C CA . HIS B 1 283 ? 7.117 -2.582 8.867 1 97 283 HIS B CA 1
ATOM 4820 C C . HIS B 1 283 ? 6.719 -3.891 9.539 1 97 283 HIS B C 1
ATOM 4822 O O . HIS B 1 283 ? 6.27 -3.889 10.688 1 97 283 HIS B O 1
ATOM 4828 N N . TYR B 1 284 ? 6.949 -4.949 8.875 1 94.06 284 TYR B N 1
ATOM 4829 C CA . TYR B 1 284 ? 6.48 -6.266 9.297 1 94.06 284 TYR B CA 1
ATOM 4830 C C . TYR B 1 284 ? 7.051 -6.633 10.664 1 94.06 284 TYR B C 1
ATOM 4832 O O . TYR B 1 284 ? 6.352 -7.203 11.5 1 94.06 284 TYR B O 1
ATOM 4840 N N . SER B 1 285 ? 8.289 -6.324 10.922 1 94.25 285 SER B N 1
ATOM 4841 C CA . SER B 1 285 ? 8.961 -6.723 12.156 1 94.25 285 SER B CA 1
ATOM 4842 C C . SER B 1 285 ? 8.312 -6.07 13.375 1 94.25 285 SER B C 1
ATOM 4844 O O . SER B 1 285 ? 8.508 -6.523 14.5 1 94.25 285 SER B O 1
ATOM 4846 N N . GLN B 1 286 ? 7.578 -4.977 13.07 1 94.31 286 GLN B N 1
ATOM 4847 C CA . GLN B 1 286 ? 7 -4.219 14.172 1 94.31 286 GLN B CA 1
ATOM 4848 C C . GLN B 1 286 ? 5.539 -4.602 14.406 1 94.31 286 GLN B C 1
ATOM 4850 O O . GLN B 1 286 ? 4.867 -4.023 15.258 1 94.31 286 GLN B O 1
ATOM 4855 N N . ILE B 1 287 ? 5.078 -5.535 13.641 1 93.62 287 ILE B N 1
ATOM 4856 C CA . ILE B 1 287 ? 3.688 -5.941 13.789 1 93.62 287 ILE B CA 1
ATOM 4857 C C . ILE B 1 287 ? 3.574 -7.02 14.859 1 93.62 287 ILE B C 1
ATOM 4859 O O . ILE B 1 287 ? 3.844 -8.195 14.602 1 93.62 287 ILE B O 1
ATOM 4863 N N . VAL B 1 288 ? 3.279 -6.645 16.031 1 90.81 288 VAL B N 1
ATOM 4864 C CA . VAL B 1 288 ? 2.949 -7.52 17.156 1 90.81 288 VAL B CA 1
ATOM 4865 C C . VAL B 1 288 ? 1.445 -7.473 17.422 1 90.81 288 VAL B C 1
ATOM 4867 O O . VAL B 1 288 ? 0.731 -6.652 16.844 1 90.81 288 VAL B O 1
ATOM 4870 N N . TRP B 1 289 ? 0.917 -8.25 18.281 1 89.19 289 TRP B N 1
ATOM 4871 C CA . TRP B 1 289 ? -0.52 -8.461 18.406 1 89.19 289 TRP B CA 1
ATOM 4872 C C . TRP B 1 289 ? -1.231 -7.164 18.781 1 89.19 289 TRP B C 1
ATOM 4874 O O . TRP B 1 289 ? -2.305 -6.863 18.25 1 89.19 289 TRP B O 1
ATOM 4884 N N . PHE B 1 290 ? -0.678 -6.363 19.641 1 93.06 290 PHE B N 1
ATOM 4885 C CA . PHE B 1 290 ? -1.368 -5.16 20.094 1 93.06 290 PHE B CA 1
ATOM 4886 C C . PHE B 1 290 ? -1.269 -4.059 19.047 1 93.06 290 PHE B C 1
ATOM 4888 O O . PHE B 1 290 ? -2.023 -3.084 19.094 1 93.06 290 PHE B O 1
ATOM 4895 N N . ARG B 1 291 ? -0.294 -4.184 18.078 1 94.94 291 ARG B N 1
ATOM 4896 C CA . ARG B 1 291 ? -0.151 -3.209 17.016 1 94.94 291 ARG B CA 1
ATOM 4897 C C . ARG B 1 291 ? -1.356 -3.242 16.078 1 94.94 291 ARG B C 1
ATOM 4899 O O . ARG B 1 291 ? -1.742 -2.215 15.516 1 94.94 291 ARG B O 1
ATOM 4906 N N . TRP B 1 292 ? -1.975 -4.426 15.961 1 94.12 292 TRP B N 1
ATOM 4907 C CA . TRP B 1 292 ? -3.18 -4.547 15.148 1 94.12 292 TRP B CA 1
ATOM 4908 C C . TRP B 1 292 ? -4.324 -3.736 15.75 1 94.12 292 TRP B C 1
ATOM 4910 O O . TRP B 1 292 ? -5.066 -3.07 15.023 1 94.12 292 TRP B O 1
ATOM 4920 N N . ILE B 1 293 ? -4.402 -3.791 17.047 1 93.88 293 ILE B N 1
ATOM 4921 C CA . ILE B 1 293 ? -5.43 -3.018 17.734 1 93.88 293 ILE B CA 1
ATOM 4922 C C . ILE B 1 293 ? -5.176 -1.525 17.531 1 93.88 293 ILE B C 1
ATOM 4924 O O . ILE B 1 293 ? -6.105 -0.768 17.234 1 93.88 293 ILE B O 1
ATOM 4928 N N . TRP B 1 294 ? -3.949 -1.15 17.641 1 96.06 294 TRP B N 1
ATOM 4929 C CA . TRP B 1 294 ? -3.582 0.248 17.438 1 96.06 294 TRP B CA 1
ATOM 4930 C C . TRP B 1 294 ? -3.939 0.711 16.031 1 96.06 294 TRP B C 1
ATOM 4932 O O . TRP B 1 294 ? -4.586 1.747 15.859 1 96.06 294 TRP B O 1
ATOM 4942 N N . ILE B 1 295 ? -3.561 -0.075 15.039 1 96.06 295 ILE B N 1
ATOM 4943 C CA . ILE B 1 295 ? -3.727 0.281 13.633 1 96.06 295 ILE B CA 1
ATOM 4944 C C . ILE B 1 295 ? -5.211 0.476 13.32 1 96.06 295 ILE B C 1
ATOM 4946 O O . ILE B 1 295 ? -5.59 1.437 12.648 1 96.06 295 ILE B O 1
ATOM 4950 N N . PHE B 1 296 ? -6.082 -0.297 13.914 1 93.56 296 PHE B N 1
ATOM 4951 C CA . PHE B 1 296 ? -7.496 -0.268 13.562 1 93.56 296 PHE B CA 1
ATOM 4952 C C . PHE B 1 296 ? -8.25 0.721 14.445 1 93.56 296 PHE B C 1
ATOM 4954 O O . PHE B 1 296 ? -9.391 1.089 14.141 1 93.56 296 PHE B O 1
ATOM 4961 N N . SER B 1 297 ? -7.633 1.16 15.492 1 95 297 SER B N 1
ATOM 4962 C CA . SER B 1 297 ? -8.375 2.016 16.406 1 95 297 SER B CA 1
ATOM 4963 C C . SER B 1 297 ? -7.844 3.445 16.391 1 95 297 SER B C 1
ATOM 4965 O O . SER B 1 297 ? -8.523 4.371 16.828 1 95 297 SER B O 1
ATOM 4967 N N . SER B 1 298 ? -6.703 3.662 15.891 1 97.12 298 SER B N 1
ATOM 4968 C CA . SER B 1 298 ? -6.027 4.945 16.047 1 97.12 298 SER B CA 1
ATOM 4969 C C . SER B 1 298 ? -6.57 5.98 15.07 1 97.12 298 SER B C 1
ATOM 4971 O O . SER B 1 298 ? -6.617 5.738 13.867 1 97.12 298 SER B O 1
ATOM 4973 N N . LYS B 1 299 ? -6.844 7.148 15.562 1 96.69 299 LYS B N 1
ATOM 4974 C CA . LYS B 1 299 ? -7.266 8.273 14.734 1 96.69 299 LYS B CA 1
ATOM 4975 C C . LYS B 1 299 ? -6.141 8.734 13.812 1 96.69 299 LYS B C 1
ATOM 4977 O O . LYS B 1 299 ? -6.398 9.289 12.742 1 96.69 299 LYS B O 1
ATOM 4982 N N . TYR B 1 300 ? -4.895 8.461 14.117 1 97.88 300 TYR B N 1
ATOM 4983 C CA . TYR B 1 300 ? -3.742 8.922 13.352 1 97.88 300 TYR B CA 1
ATOM 4984 C C . TYR B 1 300 ? -3.648 8.195 12.016 1 97.88 300 TYR B C 1
ATOM 4986 O O . TYR B 1 300 ? -2.926 8.633 11.117 1 97.88 300 TYR B O 1
ATOM 4994 N N . MET B 1 301 ? -4.387 7.098 11.891 1 97.25 301 MET B N 1
ATOM 4995 C CA . MET B 1 301 ? -4.348 6.348 10.641 1 97.25 301 MET B CA 1
ATOM 4996 C C . MET B 1 301 ? -5.309 6.945 9.617 1 97.25 301 MET B C 1
ATOM 4998 O O . MET B 1 301 ? -5.227 6.637 8.422 1 97.25 301 MET B O 1
ATOM 5002 N N . ASN B 1 302 ? -6.262 7.848 10.102 1 97.25 302 ASN B N 1
ATOM 5003 C CA . ASN B 1 302 ? -7.27 8.312 9.156 1 97.25 302 ASN B CA 1
ATOM 5004 C C . ASN B 1 302 ? -7.375 9.836 9.156 1 97.25 302 ASN B C 1
ATOM 5006 O O . ASN B 1 302 ? -8.031 10.414 8.289 1 97.25 302 ASN B O 1
ATOM 5010 N N . SER B 1 303 ? -6.684 10.477 10.094 1 97.62 303 SER B N 1
ATOM 5011 C CA . SER B 1 303 ? -6.715 11.93 10.109 1 97.62 303 SER B CA 1
ATOM 5012 C C . SER B 1 303 ? -5.523 12.508 10.867 1 97.62 303 SER B C 1
ATOM 5014 O O . SER B 1 303 ? -5.008 11.875 11.797 1 97.62 303 SER B O 1
ATOM 5016 N N . ASN B 1 304 ? -5.07 13.609 10.43 1 98.06 304 ASN B N 1
ATOM 5017 C CA . ASN B 1 304 ? -4.035 14.391 11.094 1 98.06 304 ASN B CA 1
ATOM 5018 C C . ASN B 1 304 ? -4.453 15.852 11.266 1 98.06 304 ASN B C 1
ATOM 5020 O O . ASN B 1 304 ? -5.109 16.422 10.391 1 98.06 304 ASN B O 1
ATOM 5024 N N . GLU B 1 305 ? -4.125 16.375 12.367 1 96.81 305 GLU B N 1
ATOM 5025 C CA . GLU B 1 305 ? -4.219 17.812 12.594 1 96.81 305 GLU B CA 1
ATOM 5026 C C . GLU B 1 305 ? -2.84 18.438 12.797 1 96.81 305 GLU B C 1
ATOM 5028 O O . GLU B 1 305 ? -2.139 18.094 13.75 1 96.81 305 GLU B O 1
ATOM 5033 N N . LEU B 1 306 ? -2.477 19.25 11.875 1 97.94 306 LEU B N 1
ATOM 5034 C CA . LEU B 1 306 ? -1.181 19.922 11.898 1 97.94 306 LEU B CA 1
ATOM 5035 C C . LEU B 1 306 ? -1.311 21.328 12.453 1 97.94 306 LEU B C 1
ATOM 5037 O O . LEU B 1 306 ? -2.062 22.141 11.914 1 97.94 306 LEU B O 1
ATOM 5041 N N . VAL B 1 307 ? -0.558 21.625 13.477 1 97 307 VAL B N 1
ATOM 5042 C CA . VAL B 1 307 ? -0.602 22.922 14.156 1 97 307 VAL B CA 1
ATOM 5043 C C . VAL B 1 307 ? 0.687 23.688 13.875 1 97 307 VAL B C 1
ATOM 5045 O O . VAL B 1 307 ? 1.785 23.156 14.008 1 97 307 VAL B O 1
ATOM 5048 N N . PRO B 1 308 ? 0.499 24.922 13.492 1 95.44 308 PRO B N 1
ATOM 5049 C CA . PRO B 1 308 ? 1.71 25.719 13.25 1 95.44 308 PRO B CA 1
ATOM 5050 C C . PRO B 1 308 ? 2.527 25.938 14.516 1 95.44 308 PRO B C 1
ATOM 5052 O O . PRO B 1 308 ? 1.96 26.109 15.602 1 95.44 308 PRO B O 1
ATOM 5055 N N . MET B 1 309 ? 3.877 25.859 14.352 1 92.56 309 MET B N 1
ATOM 5056 C CA . MET B 1 309 ? 4.789 26.094 15.461 1 92.56 309 MET B CA 1
ATOM 5057 C C . MET B 1 309 ? 4.98 27.594 15.695 1 92.56 309 MET B C 1
ATOM 5059 O O . MET B 1 309 ? 5.125 28.359 14.742 1 92.56 309 MET B O 1
#

Radius of gyration: 25.41 Å; Cα contacts (8 Å, |Δi|>4): 1082; chains: 2; bounding box: 57×74×63 Å

Nearest PDB structures (foldseek):
  2ixd-assembly1_A  TM=6.732E-01  e=8.340E-06  Bacillus cereus
  6p2t-assembly1_A  TM=6.763E-01  e=2.973E-05  Bacillus subtilis subsp. subtilis str. 168
  1uan-assembly1_B  TM=6.246E-01  e=1.371E-05  Thermus thermophilus
  1uan-assembly1_A  TM=6.186E-01  e=1.040E-05  Thermus thermophilus
  4tla-assembly1_E  TM=3.356E-01  e=2.470E+00  Synechococcus elongatus PCC 7942 = FACHB-805

Sequence (618 aa):
MGLLKLSYFVTLTFLAWVGLTTILPNFCNTDPSKSKLLNYDGYLQSAYYNSINTPAIVENNLVNSHIVLITAHPDDESMFFTPSLTELSKGNYNNKIHLICLSNGGYEGLGNIRERELHNAAKLLSIETVRVLDFKDDLKVYWDTDEIKESIDEELRSLKKQYGIKSKREIVFLTFDEDGVSGHPNHMSIHKAAKEYAQAKHIRAYYLKSWNLFVKYSNLFITSIELACRWLTKSETIRAKLAKYNIDLSQILLLGENHSQSIRIYSDLNSLFLNFSTMTWSHYSQIVWFRWIWIFSSKYMNSNELVPMMGLLKLSYFVTLTFLAWVGLTTILPNFCNTDPSKSKLLNYDGYLQSAYYNSINTPAIVENNLVNSHIVLITAHPDDESMFFTPSLTELSKGNYNNKIHLICLSNGGYEGLGNIRERELHNAAKLLSIETVRVLDFKDDLKVYWDTDEIKESIDEELRSLKKQYGIKSKREIVFLTFDEDGVSGHPNHMSIHKAAKEYAQAKHIRAYYLKSWNLFVKYSNLFITSIELACRWLTKSETIRAKLAKYNIDLSQILLLGENHSQSIRIYSDLNSLFLNFSTMTWSHYSQIVWFRWIWIFSSKYMNSNELVPM

InterPro domains:
  IPR003737 N-acetylglucosaminyl phosphatidylinositol deacetylase-related [PF02585] (69-197)
  IPR003737 N-acetylglucosaminyl phosphatidylinositol deacetylase-related [PTHR12993] (15-308)
  IPR024078 Putative deacetylase LmbE-like domain superfamily [G3DSA:3.40.50.10320] (57-262)
  IPR024078 Putative deacetylase LmbE-like domain superfamily [SSF102588] (65-306)

pLDDT: mean 90.64, std 11.82, range [43.56, 98.94]

Foldseek 3Di:
DVVVVVVVVVVVLVVLLQCLLPVVQQVVQPDPLLVVWDCPPVCSSGCLQGPQASCLCSVVLLALAEEEEEEAEQCCCLQFPLLVLQSSLDPRSVYAYEYEHADLQCPVPCSVVSVQLSVVLCVLSVHDYYHYHHDDDDQPDADDLVVLLVVVVVVVVVVCVVVVPDDLARYEYEAADCCLLPNGNPRNSNNVNVVVNCVVVVHWYWYWDHDDPCQFQQQSNLVSLLSVLVVQVVDPVSVVVCVVVVNPSVVVNCVPVCPVSKRKGFAHPVSLVSSLCSCVPSVVVPDDDVVVSSSRGGPSSTMTIIDID/DVVVVVVVVVVVLVVLLQCLLPVVQQVVQPDPLLVVWDCPPVCSSGCLCGPQASCLCSVVLLALAEEEEEEAEQCCCLQFPLLVLQNSLDPRSVYAYEYEHADQQCPVPCSVVSVQLSVVLCVLSVHDYYHYHHDDDDQPDADDLVVLLVVVVVVVVVVCVVVVPDDLARYEYEAADCCLLVNRNPRNSNNVNVVVNCVVVVHWYWYWDHDDPCQFQQQSNLVSLLSVLVVQVVDPVSVVVCVVVVNDSVVVNCVPVCPVSKRKGFAHPVSLVSSLCSCVPSVVVPDDDVVVSSSRGGPSSTMTIIDID